Protein AF-0000000068884473 (afdb_homodimer)

Solvent-accessible surface area (backbone atoms only — not comparable to full-atom values): 32494 Å² total; per-residue (Å²): 108,85,43,65,68,57,53,48,52,47,72,45,40,51,64,49,49,52,52,44,59,66,32,67,71,52,37,51,52,52,50,51,41,52,49,36,48,48,57,41,60,66,57,60,82,70,54,73,67,50,48,51,52,51,52,53,47,48,53,52,48,49,32,51,30,34,31,19,48,39,38,66,75,65,43,82,70,46,59,68,48,38,42,32,52,75,70,39,51,51,41,62,49,86,45,49,36,39,54,53,33,34,41,52,7,40,52,43,19,44,54,49,27,52,50,42,27,73,66,64,58,78,83,41,72,67,57,52,25,50,38,28,36,45,20,33,48,53,50,60,67,88,54,39,46,36,66,34,48,79,91,52,78,64,78,62,82,96,55,89,67,75,42,47,20,44,88,44,33,66,60,50,49,52,48,43,44,48,39,52,72,71,46,85,59,58,60,68,55,43,28,47,52,50,37,50,50,48,64,40,38,37,50,32,74,66,51,43,69,53,31,40,53,35,51,33,29,22,45,33,37,55,68,70,41,69,63,60,58,70,72,57,54,95,80,38,60,65,62,50,21,45,42,33,30,77,70,71,68,41,55,59,60,37,50,51,53,50,47,51,40,41,39,52,47,32,46,50,57,37,48,41,46,50,50,38,71,75,38,76,85,57,86,67,57,67,84,65,62,74,65,77,78,70,83,80,81,77,76,78,126,108,85,42,64,69,56,52,50,52,45,71,45,40,50,63,50,48,52,53,44,58,68,32,65,70,53,37,53,52,51,50,50,41,50,48,38,49,48,55,40,60,66,57,59,82,70,53,71,67,50,47,50,52,50,51,53,49,48,54,52,48,49,32,50,30,33,31,20,47,39,37,66,75,66,42,82,70,45,59,68,55,38,42,29,52,73,71,44,36,57,40,79,42,98,47,44,31,38,53,54,32,33,41,50,7,41,52,43,19,45,53,50,27,50,50,42,26,73,66,66,59,76,83,42,72,67,56,51,26,50,38,27,36,46,19,32,48,54,50,59,67,90,53,40,45,37,66,34,48,78,92,53,78,63,76,62,82,96,56,90,68,74,40,46,18,43,88,44,35,66,61,49,49,51,49,42,44,49,39,51,71,70,47,86,61,59,60,68,55,42,28,46,52,49,37,50,50,48,64,40,37,39,52,33,72,64,53,43,67,53,32,39,54,35,52,32,28,21,44,33,38,54,68,70,42,67,63,62,57,69,72,57,56,95,80,37,60,66,61,51,21,46,42,34,29,78,68,72,68,41,56,58,61,36,51,53,53,52,46,51,40,42,38,51,49,32,44,50,55,37,49,41,46,50,50,38,71,76,38,75,85,59,87,66,59,67,82,66,60,76,67,76,76,70,81,79,82,76,76,76,125

pLDDT: mean 90.14, std 15.86, range [19.7, 98.88]

InterPro domains:
  IPR003812 Fido domain [PF02661] (123-220)
  IPR003812 Fido domain [PS51459] (123-260)
  IPR036597 Fido-like domain superfamily [G3DSA:1.10.3290.10] (32-277)
  IPR036597 Fido-like domain superfamily [SSF140931] (103-274)
  IPR040198 Fido domain-containing protein [PTHR13504] (8-264)

Sequence (602 aa):
MPNPALTEKIRNLPPLLDSLERDAEVSDLLRRSDAARERFRQMFPLDGVEQSALEDYRKEWMARYVYNSNAIEGSTLTLEDTELVLEGEFVPTDSPARYIFAARGVADGMAYAERFAEEERTLSVEMIQKLHEVTALDMQPALRGRFRPYGYQARITATRVKTADPLEIYEDMEALVDAVNGSKDHPILKAAGFHAMFENIHPFTDGNGRTGRQILNLMLMAAGYRPVAIKHDAGRSYGKSLEAWQVDGDPKPFISQLVQCVDQEEHAVAEIVGRLRENPFSENAIDGIGLEDGPARGRSLMPNPALTEKIRNLPPLLDSLERDAEVSDLLRRSDAARERFRQMFPLDGVEQSALEDYRKEWMARYVYNSNAIEGSTLTLEDTELVLEGEFVPTDSPARYIFAARGVADGMAYAERFAEEERTLSVEMIQKLHEVTALDMQPALRGRFRPYGYQARITATRVKTADPLEIYEDMEALVDAVNGSKDHPILKAAGFHAMFENIHPFTDGNGRTGRQILNLMLMAAGYRPVAIKHDAGRSYGKSLEAWQVDGDPKPFISQLVQCVDQEEHAVAEIVGRLRENPFSENAIDGIGLEDGPARGRSL

Foldseek 3Di:
DADVVLLVLLLCLQVVLVVQCPDPVLVVLLVLLVVLLVLLVVLPDDDPLLVVLVVVVVLLQLLLQLVFLVVLVPFPQDSVQLSCLVVVHDHDDPGDVLSSQLSQLLSQLLVLLLVCLVVLPQDDLQSLLVSQQSNNRSDDNVQRSAFDDAPQAADDPPAPQGAGHLVCLVVSRRSNSCSLSVHPGDLLSSLLSSLLSQVSNQGGNDDSSSSSLSVSQSSCVSVPFHRFRQGHDPVPQQVVQSRCCRPVVDNVSNSSSSSVRRSLVSVLSSQLSVQCVVPVVDPCSPVPSPPPDDDDPPPPD/DADVVLLVLLLCLQVVLVVQCPDPVLVVLLVLLVVLLVLLVVLPDDDPVLVVLVVVVVLLQLLLQLVFLVVLVPFPQDSVLLSCLVVVHDNPDPGDVLSSQLSQLLSQLLVLLLVCLVVLPQDDLQSLLVSQQSNNRSDDNVQRSAFDDAPQAADDPPAPQGAGHLVCLVVSRRSNSCSLSVHPGDLLSSLLSSLLSQVSNQGGNDDSSSSSLSVSQSSCVSVPFHRFRQGHDPVPQQVVQSRCCRPVVDNVSNSSSSSVRRSLVSVLSSQLSVVCVVPVVDPCSNVPSPPPDDDDPPPPD

Organism: Bifidobacterium longum (strain NCC 2705) (NCBI:txid206672)

Structure (mmCIF, N/CA/C/O backbone):
data_AF-0000000068884473-model_v1
#
loop_
_entity.id
_entity.type
_entity.pdbx_description
1 polymer 'Fido domain-containing protein'
#
loop_
_atom_site.group_PDB
_atom_site.id
_atom_site.type_symbol
_atom_site.label_atom_id
_atom_site.label_alt_id
_atom_site.label_comp_id
_atom_site.label_asym_id
_atom_site.label_entity_id
_atom_site.label_seq_id
_atom_site.pdbx_PDB_ins_code
_atom_site.Cartn_x
_atom_site.Cartn_y
_atom_site.Cartn_z
_atom_site.occupancy
_atom_site.B_iso_or_equiv
_atom_site.auth_seq_id
_atom_site.auth_comp_id
_atom_site.auth_asym_id
_atom_site.auth_atom_id
_atom_site.pdbx_PDB_model_num
ATOM 1 N N . MET A 1 1 ? 27.328 -4.309 -14.617 1 74.94 1 MET A N 1
ATOM 2 C CA . MET A 1 1 ? 27.797 -4.738 -15.93 1 74.94 1 MET A CA 1
ATOM 3 C C . MET A 1 1 ? 26.656 -5.301 -16.766 1 74.94 1 MET A C 1
ATOM 5 O O . MET A 1 1 ? 25.766 -5.977 -16.234 1 74.94 1 MET A O 1
ATOM 9 N N . PRO A 1 2 ? 26.688 -4.906 -18.047 1 82.25 2 PRO A N 1
ATOM 10 C CA . PRO A 1 2 ? 25.625 -5.422 -18.922 1 82.25 2 PRO A CA 1
ATOM 11 C C . PRO A 1 2 ? 25.562 -6.945 -18.938 1 82.25 2 PRO A C 1
ATOM 13 O O . PRO A 1 2 ? 26.562 -7.613 -18.688 1 82.25 2 PRO A O 1
ATOM 16 N N . ASN A 1 3 ? 24.375 -7.516 -18.984 1 88.06 3 ASN A N 1
ATOM 17 C CA . ASN A 1 3 ? 24.109 -8.945 -19.078 1 88.06 3 ASN A CA 1
ATOM 18 C C . ASN A 1 3 ? 23.453 -9.305 -20.406 1 88.06 3 ASN A C 1
ATOM 20 O O . ASN A 1 3 ? 22.266 -9.648 -20.438 1 88.06 3 ASN A O 1
ATOM 24 N N . PRO A 1 4 ? 24.203 -9.281 -21.484 1 88.75 4 PRO A N 1
ATOM 25 C CA . PRO A 1 4 ? 23.625 -9.539 -22.797 1 88.75 4 PRO A CA 1
ATOM 26 C C . PRO A 1 4 ? 23.031 -10.945 -22.922 1 88.75 4 PRO A C 1
ATOM 28 O O . PRO A 1 4 ? 22.078 -11.148 -23.688 1 88.75 4 PRO A O 1
ATOM 31 N N . ALA A 1 5 ? 23.594 -11.891 -22.234 1 91.69 5 ALA A N 1
ATOM 32 C CA . ALA A 1 5 ? 23.062 -13.25 -22.266 1 91.69 5 ALA A CA 1
ATOM 33 C C . ALA A 1 5 ? 21.625 -13.281 -21.797 1 91.69 5 ALA A C 1
ATOM 35 O O . ALA A 1 5 ? 20.797 -14.008 -22.359 1 91.69 5 ALA A O 1
ATOM 36 N N . LEU A 1 6 ? 21.312 -12.531 -20.812 1 93.62 6 LEU A N 1
ATOM 37 C CA . LEU A 1 6 ? 19.953 -12.469 -20.297 1 93.62 6 LEU A CA 1
ATOM 38 C C . LEU A 1 6 ? 19.016 -11.82 -21.312 1 93.62 6 LEU A C 1
ATOM 40 O O . LEU A 1 6 ? 17.906 -12.312 -21.547 1 93.62 6 LEU A O 1
ATOM 44 N N . THR A 1 7 ? 19.438 -10.773 -21.906 1 93.31 7 THR A N 1
ATOM 45 C CA . THR A 1 7 ? 18.641 -10.109 -22.922 1 93.31 7 THR A CA 1
ATOM 46 C C . THR A 1 7 ? 18.312 -11.07 -24.062 1 93.31 7 THR A C 1
ATOM 48 O O . THR A 1 7 ? 17.188 -11.094 -24.562 1 93.31 7 THR A O 1
ATOM 51 N N . GLU A 1 8 ? 19.297 -11.773 -24.422 1 94.19 8 GLU A N 1
ATOM 52 C CA . GLU A 1 8 ? 19.094 -12.758 -25.484 1 94.19 8 GLU A CA 1
ATOM 53 C C . GLU A 1 8 ? 18.125 -13.844 -25.047 1 94.19 8 GLU A C 1
ATOM 55 O O . GLU A 1 8 ? 17.281 -14.289 -25.844 1 94.19 8 GLU A O 1
ATOM 60 N N . LYS A 1 9 ? 18.266 -14.344 -23.859 1 95.75 9 LYS A N 1
ATOM 61 C CA . LYS A 1 9 ? 17.344 -15.336 -23.328 1 95.75 9 LYS A CA 1
ATOM 62 C C . LYS A 1 9 ? 15.906 -14.844 -23.375 1 95.75 9 LYS A C 1
ATOM 64 O O . LYS A 1 9 ? 15 -15.602 -23.703 1 95.75 9 LYS A O 1
ATOM 69 N N . ILE A 1 10 ? 15.664 -13.586 -23.047 1 96.56 10 ILE A N 1
ATOM 70 C CA . ILE A 1 10 ? 14.336 -12.984 -23.031 1 96.56 10 ILE A CA 1
ATOM 71 C C . ILE A 1 10 ? 13.789 -12.906 -24.453 1 96.56 10 ILE A C 1
ATOM 73 O O . ILE A 1 10 ? 12.625 -13.25 -24.703 1 96.56 10 ILE A O 1
ATOM 77 N N . ARG A 1 11 ? 14.617 -12.523 -25.375 1 94.56 11 ARG A N 1
ATOM 78 C CA . ARG A 1 11 ? 14.211 -12.406 -26.781 1 94.56 11 ARG A CA 1
ATOM 79 C C . ARG A 1 11 ? 13.867 -13.773 -27.359 1 94.56 11 ARG A C 1
ATOM 81 O O . ARG A 1 11 ? 13.008 -13.883 -28.234 1 94.56 11 ARG A O 1
ATOM 88 N N . ASN A 1 12 ? 14.492 -14.789 -26.891 1 96.25 12 ASN A N 1
ATOM 89 C CA . ASN A 1 12 ? 14.305 -16.141 -27.406 1 96.25 12 ASN A CA 1
ATOM 90 C C . ASN A 1 12 ? 13.234 -16.891 -26.641 1 96.25 12 ASN A C 1
ATOM 92 O O . ASN A 1 12 ? 13.008 -18.078 -26.875 1 96.25 12 ASN A O 1
ATOM 96 N N . LEU A 1 13 ? 12.609 -16.219 -25.703 1 97.69 13 LEU A N 1
ATOM 97 C CA . LEU A 1 13 ? 11.602 -16.891 -24.875 1 97.69 13 LEU A CA 1
ATOM 98 C C . LEU A 1 13 ? 10.445 -17.391 -25.734 1 97.69 13 LEU A C 1
ATOM 100 O O . LEU A 1 13 ? 10.016 -18.531 -25.609 1 97.69 13 LEU A O 1
ATOM 104 N N . PRO A 1 14 ? 9.914 -16.609 -26.703 1 97.19 14 PRO A N 1
ATOM 105 C CA . PRO A 1 14 ? 8.758 -17.062 -27.484 1 97.19 14 PRO A CA 1
ATOM 106 C C . PRO A 1 14 ? 9.047 -18.344 -28.266 1 97.19 14 PRO A C 1
ATOM 108 O O . PRO A 1 14 ? 8.32 -19.328 -28.141 1 97.19 14 PRO A O 1
ATOM 111 N N . PRO A 1 15 ? 10.172 -18.391 -29.031 1 97.12 15 PRO A N 1
ATOM 112 C CA . PRO A 1 15 ? 10.438 -19.656 -29.719 1 97.12 15 PRO A CA 1
ATOM 113 C C . PRO A 1 15 ? 10.703 -20.812 -28.766 1 97.12 15 PRO A C 1
ATOM 115 O O . PRO A 1 15 ? 10.383 -21.953 -29.078 1 97.12 15 PRO A O 1
ATOM 118 N N . LEU A 1 16 ? 11.289 -20.562 -27.641 1 97.69 16 LEU A N 1
ATOM 119 C CA . LEU A 1 16 ? 11.492 -21.609 -26.641 1 97.69 16 LEU A CA 1
ATOM 120 C C . LEU A 1 16 ? 10.156 -22.156 -26.156 1 97.69 16 LEU A C 1
ATOM 122 O O . LEU A 1 16 ? 9.984 -23.375 -26.031 1 97.69 16 LEU A O 1
ATOM 126 N N . LEU A 1 17 ? 9.219 -21.297 -25.844 1 97.62 17 LEU A N 1
ATOM 127 C CA . LEU A 1 17 ? 7.902 -21.719 -25.391 1 97.62 17 LEU A CA 1
ATOM 128 C C . LEU A 1 17 ? 7.207 -22.562 -26.453 1 97.62 17 LEU A C 1
ATOM 130 O O . LEU A 1 17 ? 6.566 -23.578 -26.141 1 97.62 17 LEU A O 1
ATOM 134 N N . ASP A 1 18 ? 7.367 -22.172 -27.688 1 97.31 18 ASP A N 1
ATOM 135 C CA . ASP A 1 18 ? 6.812 -22.938 -28.797 1 97.31 18 ASP A CA 1
ATOM 136 C C . ASP A 1 18 ? 7.375 -24.359 -28.828 1 97.31 18 ASP A C 1
ATOM 138 O O . ASP A 1 18 ? 6.625 -25.312 -29 1 97.31 18 ASP A O 1
ATOM 142 N N . SER A 1 19 ? 8.648 -24.422 -28.688 1 97.69 19 SER A N 1
ATOM 143 C CA . SER A 1 19 ? 9.32 -25.719 -28.688 1 97.69 19 SER A CA 1
ATOM 144 C C . SER A 1 19 ? 8.875 -26.578 -27.516 1 97.69 19 SER A C 1
ATOM 146 O O . SER A 1 19 ? 8.672 -27.781 -27.672 1 97.69 19 SER A O 1
ATOM 148 N N . LEU A 1 20 ? 8.742 -25.969 -26.359 1 97.62 20 LEU A N 1
ATOM 149 C CA . LEU A 1 20 ? 8.328 -26.672 -25.156 1 97.62 20 LEU A CA 1
ATOM 150 C C . LEU A 1 20 ? 6.902 -27.203 -25.297 1 97.62 20 LEU A C 1
ATOM 152 O O . LEU A 1 20 ? 6.602 -28.312 -24.844 1 97.62 20 LEU A O 1
ATOM 156 N N . GLU A 1 21 ? 6.039 -26.422 -25.891 1 96.81 21 GLU A N 1
ATOM 157 C CA . GLU A 1 21 ? 4.652 -26.828 -26.062 1 96.81 21 GLU A CA 1
ATOM 158 C C . GLU A 1 21 ? 4.551 -28.062 -26.969 1 96.81 21 GLU A C 1
ATOM 160 O O . GLU A 1 21 ? 3.643 -28.875 -26.812 1 96.81 21 GLU A O 1
ATOM 165 N N . ARG A 1 22 ? 5.539 -28.219 -27.844 1 96.44 22 ARG A N 1
ATOM 166 C CA . ARG A 1 22 ? 5.551 -29.344 -28.781 1 96.44 22 ARG A CA 1
ATOM 167 C C . ARG A 1 22 ? 6.258 -30.547 -28.188 1 96.44 22 ARG A C 1
ATOM 169 O O . ARG A 1 22 ? 6.141 -31.656 -28.719 1 96.44 22 ARG A O 1
ATOM 176 N N . ASP A 1 23 ? 6.984 -30.297 -27.141 1 97.19 23 ASP A N 1
ATOM 177 C CA . ASP A 1 23 ? 7.641 -31.406 -26.453 1 97.19 23 ASP A CA 1
ATOM 178 C C . ASP A 1 23 ? 6.617 -32.375 -25.859 1 97.19 23 ASP A C 1
ATOM 180 O O . ASP A 1 23 ? 5.691 -31.953 -25.156 1 97.19 23 ASP A O 1
ATOM 184 N N . ALA A 1 24 ? 6.758 -33.625 -26.062 1 96.94 24 ALA A N 1
ATOM 185 C CA . ALA A 1 24 ? 5.758 -34.656 -25.719 1 96.94 24 ALA A CA 1
ATOM 186 C C . ALA A 1 24 ? 5.52 -34.688 -24.203 1 96.94 24 ALA A C 1
ATOM 188 O O . ALA A 1 24 ? 4.371 -34.75 -23.75 1 96.94 24 ALA A O 1
ATOM 189 N N . GLU A 1 25 ? 6.527 -34.688 -23.484 1 96.62 25 GLU A N 1
ATOM 190 C CA . GLU A 1 25 ? 6.414 -34.75 -22.031 1 96.62 25 GLU A CA 1
ATOM 191 C C . GLU A 1 25 ? 5.707 -33.5 -21.484 1 96.62 25 GLU A C 1
ATOM 193 O O . GLU A 1 25 ? 4.82 -33.625 -20.625 1 96.62 25 GLU A O 1
ATOM 198 N N . VAL A 1 26 ? 6.09 -32.344 -21.938 1 97.25 26 VAL A N 1
ATOM 199 C CA . VAL A 1 26 ? 5.516 -31.078 -21.469 1 97.25 26 VAL A CA 1
ATOM 200 C C . VAL A 1 26 ? 4.051 -31 -21.891 1 97.25 26 VAL A C 1
ATOM 202 O O . VAL A 1 26 ? 3.189 -30.609 -21.094 1 97.25 26 VAL A O 1
ATOM 205 N N . SER A 1 27 ? 3.783 -31.344 -23.094 1 97.12 27 SER A N 1
ATOM 206 C CA . SER A 1 27 ? 2.418 -31.312 -23.609 1 97.12 27 SER A CA 1
ATOM 207 C C . SER A 1 27 ? 1.496 -32.219 -22.781 1 97.12 27 SER A C 1
ATOM 209 O O . SER A 1 27 ? 0.346 -31.844 -22.531 1 97.12 27 SER A O 1
ATOM 211 N N . ASP A 1 28 ? 2.033 -33.344 -22.406 1 97 28 ASP A N 1
ATOM 212 C CA . ASP A 1 28 ? 1.249 -34.25 -21.578 1 97 28 ASP A CA 1
ATOM 213 C C . ASP A 1 28 ? 0.935 -33.656 -20.219 1 97 28 ASP A C 1
ATOM 215 O O . ASP A 1 28 ? -0.188 -33.75 -19.734 1 97 28 ASP A O 1
ATOM 219 N N . LEU A 1 29 ? 1.894 -33.031 -19.609 1 96.5 29 LEU A N 1
ATOM 220 C CA . LEU A 1 29 ? 1.712 -32.344 -18.344 1 96.5 29 LEU A CA 1
ATOM 221 C C . LEU A 1 29 ? 0.644 -31.266 -18.453 1 96.5 29 LEU A C 1
ATOM 223 O O . LEU A 1 29 ? -0.23 -31.156 -17.594 1 96.5 29 LEU A O 1
ATOM 227 N N . LEU A 1 30 ? 0.707 -30.484 -19.484 1 97.75 30 LEU A N 1
ATOM 228 C CA . LEU A 1 30 ? -0.226 -29.375 -19.688 1 97.75 30 LEU A CA 1
ATOM 229 C C . LEU A 1 30 ? -1.646 -29.906 -19.891 1 97.75 30 LEU A C 1
ATOM 231 O O . LEU A 1 30 ? -2.602 -29.328 -19.359 1 97.75 30 LEU A O 1
ATOM 235 N N . ARG A 1 31 ? -1.753 -30.969 -20.609 1 96.62 31 ARG A N 1
ATOM 236 C CA . ARG A 1 31 ? -3.061 -31.578 -20.844 1 96.62 31 ARG A CA 1
ATOM 237 C C . ARG A 1 31 ? -3.693 -32.031 -19.531 1 96.62 31 ARG A C 1
ATOM 239 O O . ARG A 1 31 ? -4.906 -31.922 -19.359 1 96.62 31 ARG A O 1
ATOM 246 N N . ARG A 1 32 ? -2.908 -32.594 -18.719 1 94.94 32 ARG A N 1
ATOM 247 C CA . ARG A 1 32 ? -3.404 -33.062 -17.438 1 94.94 32 ARG A CA 1
ATOM 248 C C . ARG A 1 32 ? -3.928 -31.891 -16.594 1 94.94 32 ARG A C 1
ATOM 250 O O . ARG A 1 32 ? -4.973 -32 -15.953 1 94.94 32 ARG A O 1
ATOM 257 N N . SER A 1 33 ? -3.191 -30.781 -16.578 1 96.62 33 SER A N 1
ATOM 258 C CA . SER A 1 33 ? -3.621 -29.594 -15.844 1 96.62 33 SER A CA 1
ATOM 259 C C . SER A 1 33 ? -4.926 -29.031 -16.406 1 96.62 33 SER A C 1
ATOM 261 O O . SER A 1 33 ? -5.816 -28.641 -15.648 1 96.62 33 SER A O 1
ATOM 263 N N . ASP A 1 34 ? -5.043 -29.062 -17.719 1 97.25 34 ASP A N 1
ATOM 264 C CA . ASP A 1 34 ? -6.277 -28.625 -18.359 1 97.25 34 ASP A CA 1
ATOM 265 C C . ASP A 1 34 ? -7.453 -29.5 -17.953 1 97.25 34 ASP A C 1
ATOM 267 O O . ASP A 1 34 ? -8.555 -29.016 -17.703 1 97.25 34 ASP A O 1
ATOM 271 N N . ALA A 1 35 ? -7.168 -30.766 -17.922 1 96.19 35 ALA A N 1
ATOM 272 C CA . ALA A 1 35 ? -8.211 -31.719 -17.547 1 96.19 35 ALA A CA 1
ATOM 273 C C . ALA A 1 35 ? -8.68 -31.484 -16.109 1 96.19 35 ALA A C 1
ATOM 275 O O . ALA A 1 35 ? -9.875 -31.578 -15.82 1 96.19 35 ALA A O 1
ATOM 276 N N . ALA A 1 36 ? -7.754 -31.281 -15.258 1 95.19 36 ALA A N 1
ATOM 277 C CA . ALA A 1 36 ? -8.094 -31.016 -13.859 1 95.19 36 ALA A CA 1
ATOM 278 C C . ALA A 1 36 ? -8.945 -29.75 -13.727 1 95.19 36 ALA A C 1
ATOM 280 O O . ALA A 1 36 ? -9.93 -29.734 -12.992 1 95.19 36 ALA A O 1
ATOM 281 N N . ARG A 1 37 ? -8.586 -28.688 -14.375 1 95.69 37 ARG A N 1
ATOM 282 C CA . ARG A 1 37 ? -9.352 -27.453 -14.383 1 95.69 37 ARG A CA 1
ATOM 283 C C . ARG A 1 37 ? -10.758 -27.672 -14.914 1 95.69 37 ARG A C 1
ATOM 285 O O . ARG A 1 37 ? -11.734 -27.188 -14.344 1 95.69 37 ARG A O 1
ATOM 292 N N . GLU A 1 38 ? -10.844 -28.438 -16 1 95.69 38 GLU A N 1
ATOM 293 C CA . GLU A 1 38 ? -12.133 -28.688 -16.641 1 95.69 38 GLU A CA 1
ATOM 294 C C . GLU A 1 38 ? -13.039 -29.531 -15.734 1 95.69 38 GLU A C 1
ATOM 296 O O . GLU A 1 38 ? -14.258 -29.344 -15.719 1 95.69 38 GLU A O 1
ATOM 301 N N . ARG A 1 39 ? -12.477 -30.438 -15.055 1 94.38 39 ARG A N 1
ATOM 302 C CA . ARG A 1 39 ? -13.242 -31.266 -14.125 1 94.38 39 ARG A CA 1
ATOM 303 C C . ARG A 1 39 ? -13.953 -30.391 -13.094 1 94.38 39 ARG A C 1
ATOM 305 O O . ARG A 1 39 ? -15.141 -30.594 -12.812 1 94.38 39 ARG A O 1
ATOM 312 N N . PHE A 1 40 ? -13.266 -29.469 -12.531 1 94.5 40 PHE A N 1
ATOM 313 C CA . PHE A 1 40 ? -13.867 -28.594 -11.539 1 94.5 40 PHE A CA 1
ATOM 314 C C . PHE A 1 40 ? -14.922 -27.688 -12.18 1 94.5 40 PHE A C 1
ATOM 316 O O . PHE A 1 40 ? -15.969 -27.438 -11.586 1 94.5 40 PHE A O 1
ATOM 323 N N . ARG A 1 41 ? -14.625 -27.203 -13.336 1 94.31 41 ARG A N 1
ATOM 324 C CA . ARG A 1 41 ? -15.57 -26.328 -14.039 1 94.31 41 ARG A CA 1
ATOM 325 C C . ARG A 1 41 ? -16.906 -27.031 -14.266 1 94.31 41 ARG A C 1
ATOM 327 O O . ARG A 1 41 ? -17.953 -26.406 -14.242 1 94.31 41 ARG A O 1
ATOM 334 N N . GLN A 1 42 ? -16.859 -28.297 -14.445 1 94.88 42 GLN A N 1
ATOM 335 C CA . GLN A 1 42 ? -18.047 -29.094 -14.727 1 94.88 42 GLN A CA 1
ATOM 336 C C . GLN A 1 42 ? -18.906 -29.25 -13.484 1 94.88 42 GLN A C 1
ATOM 338 O O . GLN A 1 42 ? -20.062 -29.672 -13.57 1 94.88 42 GLN A O 1
ATOM 343 N N . MET A 1 43 ? -18.438 -28.844 -12.414 1 94.38 43 MET A N 1
ATOM 344 C CA . MET A 1 43 ? -19.156 -29.031 -11.156 1 94.38 43 MET A CA 1
ATOM 345 C C . MET A 1 43 ? -20.047 -27.828 -10.844 1 94.38 43 MET A C 1
ATOM 347 O O . MET A 1 43 ? -20.828 -27.844 -9.891 1 94.38 43 MET A O 1
ATOM 351 N N . PHE A 1 44 ? -19.969 -26.844 -11.641 1 92.06 44 PHE A N 1
ATOM 352 C CA . PHE A 1 44 ? -20.797 -25.656 -11.445 1 92.06 44 PHE A CA 1
ATOM 353 C C . PHE A 1 44 ? -22.219 -25.922 -11.938 1 92.06 44 PHE A C 1
ATOM 355 O O . PHE A 1 44 ? -22.438 -26.703 -12.859 1 92.06 44 PHE A O 1
ATOM 362 N N . PRO A 1 45 ? -23.25 -25.281 -11.383 1 94.88 45 PRO A N 1
ATOM 363 C CA . PRO A 1 45 ? -23.141 -24.312 -10.297 1 94.88 45 PRO A CA 1
ATOM 364 C C . PRO A 1 45 ? -22.953 -24.969 -8.93 1 94.88 45 PRO A C 1
ATOM 366 O O . PRO A 1 45 ? -23.297 -26.141 -8.758 1 94.88 45 PRO A O 1
ATOM 369 N N . LEU A 1 46 ? -22.359 -24.219 -8.039 1 95.5 46 LEU A N 1
ATOM 370 C CA . LEU A 1 46 ? -22.156 -24.641 -6.664 1 95.5 46 LEU A CA 1
ATOM 371 C C . LEU A 1 46 ? -23.281 -24.156 -5.766 1 95.5 46 LEU A C 1
ATOM 373 O O . LEU A 1 46 ? -23.828 -23.062 -5.977 1 95.5 46 LEU A O 1
ATOM 377 N N . ASP A 1 47 ? -23.625 -24.938 -4.785 1 93.56 47 ASP A N 1
ATOM 378 C CA . ASP A 1 47 ? -24.625 -24.469 -3.834 1 93.56 47 ASP A CA 1
ATOM 379 C C . ASP A 1 47 ? -23.969 -23.688 -2.695 1 93.56 47 ASP A C 1
ATOM 381 O O . ASP A 1 47 ? -22.766 -23.469 -2.707 1 93.56 47 ASP A O 1
ATOM 385 N N . GLY A 1 48 ? -24.781 -23.25 -1.797 1 92.81 48 GLY A N 1
ATOM 386 C CA . GLY A 1 48 ? -24.297 -22.406 -0.729 1 92.81 48 GLY A CA 1
ATOM 387 C C . GLY A 1 48 ? -23.281 -23.094 0.175 1 92.81 48 GLY A C 1
ATOM 388 O O . GLY A 1 48 ? -22.312 -22.484 0.618 1 92.81 48 GLY A O 1
ATOM 389 N N . VAL A 1 49 ? -23.5 -24.328 0.423 1 93.06 49 VAL A N 1
ATOM 390 C CA . VAL A 1 49 ? -22.641 -25.094 1.303 1 93.06 49 VAL A CA 1
ATOM 391 C C . VAL A 1 49 ? -21.281 -25.297 0.634 1 93.06 49 VAL A C 1
ATOM 393 O O . VAL A 1 49 ? -20.234 -25.141 1.27 1 93.06 49 VAL A O 1
ATOM 396 N N . GLU A 1 50 ? -21.328 -25.688 -0.65 1 94.56 50 GLU A N 1
ATOM 397 C CA . GLU A 1 50 ? -20.109 -25.891 -1.437 1 94.56 50 GLU A CA 1
ATOM 398 C C . GLU A 1 50 ? -19.312 -24.594 -1.543 1 94.56 50 GLU A C 1
ATOM 400 O O . GLU A 1 50 ? -18.094 -24.594 -1.381 1 94.56 50 GLU A O 1
ATOM 405 N N . GLN A 1 51 ? -20.031 -23.531 -1.733 1 95.5 51 GLN A N 1
ATOM 406 C CA . GLN A 1 51 ? -19.375 -22.219 -1.824 1 95.5 51 GLN A CA 1
ATOM 407 C C . GLN A 1 51 ? -18.703 -21.859 -0.505 1 95.5 51 GLN A C 1
ATOM 409 O O . GLN A 1 51 ? -17.578 -21.344 -0.496 1 95.5 51 GLN A O 1
ATOM 414 N N . SER A 1 52 ? -19.359 -22.094 0.543 1 95 52 SER A N 1
ATOM 415 C CA . SER A 1 52 ? -18.812 -21.797 1.865 1 95 52 SER A CA 1
ATOM 416 C C . SER A 1 52 ? -17.562 -22.625 2.143 1 95 52 SER A C 1
ATOM 418 O O . SER A 1 52 ? -16.594 -22.109 2.707 1 95 52 SER A O 1
ATOM 420 N N . ALA A 1 53 ? -17.594 -23.875 1.742 1 94.88 53 ALA A N 1
ATOM 421 C CA . ALA A 1 53 ? -16.438 -24.75 1.928 1 94.88 53 ALA A CA 1
ATOM 422 C C . ALA A 1 53 ? -15.234 -24.25 1.12 1 94.88 53 ALA A C 1
ATOM 424 O O . ALA A 1 53 ? -14.094 -24.297 1.594 1 94.88 53 ALA A O 1
ATOM 425 N N . LEU A 1 54 ? -15.484 -23.812 -0.052 1 96.31 54 LEU A N 1
ATOM 426 C CA . LEU A 1 54 ? -14.406 -23.297 -0.899 1 96.31 54 LEU A CA 1
ATOM 427 C C . LEU A 1 54 ? -13.867 -21.984 -0.36 1 96.31 54 LEU A C 1
ATOM 429 O O . LEU A 1 54 ? -12.672 -21.703 -0.492 1 96.31 54 LEU A O 1
ATOM 433 N N . GLU A 1 55 ? -14.719 -21.203 0.247 1 95.31 55 GLU A N 1
ATOM 434 C CA . GLU A 1 55 ? -14.273 -19.969 0.899 1 95.31 55 GLU A CA 1
ATOM 435 C C . GLU A 1 55 ? -13.352 -20.281 2.076 1 95.31 55 GLU A C 1
ATOM 437 O O . GLU A 1 55 ? -12.352 -19.594 2.283 1 95.31 55 GLU A O 1
ATOM 442 N N . ASP A 1 56 ? -13.672 -21.266 2.801 1 95.12 56 ASP A N 1
ATOM 443 C CA . ASP A 1 56 ? -12.82 -21.703 3.906 1 95.12 56 ASP A CA 1
ATOM 444 C C . ASP A 1 56 ? -11.477 -22.219 3.395 1 95.12 56 ASP A C 1
ATOM 446 O O . ASP A 1 56 ? -10.43 -21.891 3.967 1 95.12 56 ASP A O 1
ATOM 450 N N . TYR A 1 57 ? -11.539 -22.953 2.34 1 96.38 57 TYR A N 1
ATOM 451 C CA . TYR A 1 57 ? -10.312 -23.453 1.736 1 96.38 57 TYR A CA 1
ATOM 452 C C . TYR A 1 57 ? -9.445 -22.297 1.239 1 96.38 57 TYR A C 1
ATOM 454 O O . TYR A 1 57 ? -8.219 -22.344 1.364 1 96.38 57 TYR A O 1
ATOM 462 N N . ARG A 1 58 ? -10.078 -21.344 0.667 1 96.75 58 ARG A N 1
ATOM 463 C CA . ARG A 1 58 ? -9.375 -20.172 0.161 1 96.75 58 ARG A CA 1
ATOM 464 C C . ARG A 1 58 ? -8.625 -19.453 1.281 1 96.75 58 ARG A C 1
ATOM 466 O O . ARG A 1 58 ? -7.496 -19 1.093 1 96.75 58 ARG A O 1
ATOM 473 N N . LYS A 1 59 ? -9.219 -19.344 2.389 1 95.19 59 LYS A N 1
ATOM 474 C CA . LYS A 1 59 ? -8.57 -18.734 3.547 1 95.19 59 LYS A CA 1
ATOM 475 C C . LYS A 1 59 ? -7.324 -19.531 3.957 1 95.19 59 LYS A C 1
ATOM 477 O O . LYS A 1 59 ? -6.277 -18.938 4.234 1 95.19 59 LYS A O 1
ATOM 482 N N . GLU A 1 60 ? -7.508 -20.781 3.99 1 96.25 60 GLU A N 1
ATOM 483 C CA . GLU A 1 60 ? -6.383 -21.656 4.324 1 96.25 60 GLU A CA 1
ATOM 484 C C . GLU A 1 60 ? -5.273 -21.547 3.287 1 96.25 60 GLU A C 1
ATOM 486 O O . GLU A 1 60 ? -4.09 -21.5 3.635 1 96.25 60 GLU A O 1
ATOM 491 N N . TRP A 1 61 ? -5.691 -21.562 2.047 1 97.94 61 TRP A N 1
ATOM 492 C CA . TRP A 1 61 ? -4.727 -21.422 0.961 1 97.94 61 TRP A CA 1
ATOM 493 C C . TRP A 1 61 ? -3.943 -20.125 1.098 1 97.94 61 TRP A C 1
ATOM 495 O O . TRP A 1 61 ? -2.721 -20.109 0.929 1 97.94 61 TRP A O 1
ATOM 505 N N . MET A 1 62 ? -4.66 -19.047 1.404 1 98.12 62 MET A N 1
ATOM 506 C CA . MET A 1 62 ? -4.02 -17.734 1.543 1 98.12 62 MET A CA 1
ATOM 507 C C . MET A 1 62 ? -2.949 -17.766 2.631 1 98.12 62 MET A C 1
ATOM 509 O O . MET A 1 62 ? -1.851 -17.25 2.441 1 98.12 62 MET A O 1
ATOM 513 N N . ALA A 1 63 ? -3.242 -18.359 3.713 1 97.44 63 ALA A N 1
ATOM 514 C CA . ALA A 1 63 ? -2.273 -18.484 4.801 1 97.44 63 ALA A CA 1
ATOM 515 C C . ALA A 1 63 ? -1.046 -19.266 4.355 1 97.44 63 ALA A C 1
ATOM 517 O O . ALA A 1 63 ? 0.09 -18.859 4.602 1 97.44 63 ALA A O 1
ATOM 518 N N . ARG A 1 64 ? -1.269 -20.344 3.691 1 97.94 64 ARG A N 1
ATOM 519 C CA . ARG A 1 64 ? -0.172 -21.172 3.197 1 97.94 64 ARG A CA 1
ATOM 520 C C . ARG A 1 64 ? 0.661 -20.422 2.166 1 97.94 64 ARG A C 1
ATOM 522 O O . ARG A 1 64 ? 1.892 -20.469 2.189 1 97.94 64 ARG A O 1
ATOM 529 N N . TYR A 1 65 ? -0.067 -19.766 1.276 1 98.69 65 TYR A N 1
ATOM 530 C CA . TYR A 1 65 ? 0.611 -19.016 0.23 1 98.69 65 TYR A CA 1
ATOM 531 C C . TYR A 1 65 ? 1.505 -17.938 0.829 1 98.69 65 TYR A C 1
ATOM 533 O O . TYR A 1 65 ? 2.686 -17.844 0.487 1 98.69 65 TYR A O 1
ATOM 541 N N . VAL A 1 66 ? 0.93 -17.172 1.756 1 98.56 66 VAL A N 1
ATOM 542 C CA . VAL A 1 66 ? 1.646 -16.078 2.389 1 98.56 66 VAL A CA 1
ATOM 543 C C . VAL A 1 66 ? 2.826 -16.609 3.191 1 98.56 66 VAL A C 1
ATOM 545 O O . VAL A 1 66 ? 3.936 -16.078 3.113 1 98.56 66 VAL A O 1
ATOM 548 N N . TYR A 1 67 ? 2.602 -17.641 3.928 1 97.81 67 TYR A N 1
ATOM 549 C CA . TYR A 1 67 ? 3.66 -18.266 4.715 1 97.81 67 TYR A CA 1
ATOM 550 C C . TYR A 1 67 ? 4.801 -18.734 3.818 1 97.81 67 TYR A C 1
ATOM 552 O O . TYR A 1 67 ? 5.953 -18.328 4.008 1 97.81 67 TYR A O 1
ATOM 560 N N . ASN A 1 68 ? 4.492 -19.516 2.83 1 98.44 68 ASN A N 1
ATOM 561 C CA . ASN A 1 68 ? 5.523 -20.109 1.986 1 98.44 68 ASN A CA 1
ATOM 562 C C . ASN A 1 68 ? 6.285 -19.047 1.195 1 98.44 68 ASN A C 1
ATOM 564 O O . ASN A 1 68 ? 7.512 -19.094 1.107 1 98.44 68 ASN A O 1
ATOM 568 N N . SER A 1 69 ? 5.543 -18.109 0.618 1 98.56 69 SER A N 1
ATOM 569 C CA . SER A 1 69 ? 6.176 -17.078 -0.195 1 98.56 69 SER A CA 1
ATOM 570 C C . SER A 1 69 ? 7.176 -16.266 0.622 1 98.56 69 SER A C 1
ATOM 572 O O . SER A 1 69 ? 8.242 -15.891 0.119 1 98.56 69 SER A O 1
ATOM 574 N N . ASN A 1 70 ? 6.82 -16.016 1.849 1 97.75 70 ASN A N 1
ATOM 575 C CA . ASN A 1 70 ? 7.723 -15.25 2.703 1 97.75 70 ASN A CA 1
ATOM 576 C C . ASN A 1 70 ? 8.852 -16.125 3.254 1 97.75 70 ASN A C 1
ATOM 578 O O . ASN A 1 70 ? 9.977 -15.656 3.416 1 97.75 70 ASN A O 1
ATOM 582 N N . ALA A 1 71 ? 8.539 -17.375 3.576 1 97.25 71 ALA A N 1
ATOM 583 C CA . ALA A 1 71 ? 9.547 -18.297 4.098 1 97.25 71 ALA A CA 1
ATOM 584 C C . ALA A 1 71 ? 10.656 -18.531 3.076 1 97.25 71 ALA A C 1
ATOM 586 O O . ALA A 1 71 ? 11.828 -18.641 3.438 1 97.25 71 ALA A O 1
ATOM 587 N N . ILE A 1 72 ? 10.305 -18.594 1.854 1 96.81 72 ILE A N 1
ATOM 588 C CA . ILE A 1 72 ? 11.273 -18.75 0.77 1 96.81 72 ILE A CA 1
ATOM 589 C C . ILE A 1 72 ? 12.266 -17.594 0.806 1 96.81 72 ILE A C 1
ATOM 591 O O . ILE A 1 72 ? 13.445 -17.766 0.494 1 96.81 72 ILE A O 1
ATOM 595 N N . GLU A 1 73 ? 11.805 -16.422 1.241 1 94.75 73 GLU A N 1
ATOM 596 C CA . GLU A 1 73 ? 12.648 -15.234 1.302 1 94.75 73 GLU A CA 1
ATOM 597 C C . GLU A 1 73 ? 13.328 -15.109 2.66 1 94.75 73 GLU A C 1
ATOM 599 O O . GLU A 1 73 ? 13.977 -14.102 2.947 1 94.75 73 GLU A O 1
ATOM 604 N N . GLY A 1 74 ? 13.094 -16.031 3.586 1 92.88 74 GLY A N 1
ATOM 605 C CA . GLY A 1 74 ? 13.852 -16.047 4.828 1 92.88 74 GLY A CA 1
ATOM 606 C C . GLY A 1 74 ? 13.031 -15.633 6.035 1 92.88 74 GLY A C 1
ATOM 607 O O . GLY A 1 74 ? 13.57 -15.5 7.137 1 92.88 74 GLY A O 1
ATOM 608 N N . SER A 1 75 ? 11.719 -15.398 5.863 1 93.56 75 SER A N 1
ATOM 609 C CA . SER A 1 75 ? 10.883 -15.07 7.012 1 93.56 75 SER A CA 1
ATOM 610 C C . SER A 1 75 ? 10.844 -16.203 8.016 1 93.56 75 SER A C 1
ATOM 612 O O . SER A 1 75 ? 10.773 -17.375 7.637 1 93.56 75 SER A O 1
ATOM 614 N N . THR A 1 76 ? 10.75 -15.828 9.297 1 90.5 76 THR A N 1
ATOM 615 C CA . THR A 1 76 ? 10.719 -16.844 10.344 1 90.5 76 THR A CA 1
ATOM 616 C C . THR A 1 76 ? 9.328 -16.938 10.961 1 90.5 76 THR A C 1
ATOM 618 O O . THR A 1 76 ? 9.133 -17.609 11.969 1 90.5 76 THR A O 1
ATOM 621 N N . LEU A 1 77 ? 8.359 -16.203 10.422 1 90.75 77 LEU A N 1
ATOM 622 C CA . LEU A 1 77 ? 6.988 -16.359 10.883 1 90.75 77 LEU A CA 1
ATOM 623 C C . LEU A 1 77 ? 6.5 -17.797 10.656 1 90.75 77 LEU A C 1
ATOM 625 O O . LEU A 1 77 ? 6.715 -18.359 9.586 1 90.75 77 LEU A O 1
ATOM 629 N N . THR A 1 78 ? 5.887 -18.375 11.664 1 92.44 78 THR A N 1
ATOM 630 C CA . THR A 1 78 ? 5.262 -19.672 11.484 1 92.44 78 THR A CA 1
ATOM 631 C C . THR A 1 78 ? 3.949 -19.547 10.719 1 92.44 78 THR A C 1
ATOM 633 O O . THR A 1 78 ? 3.439 -18.438 10.523 1 92.44 78 THR A O 1
ATOM 636 N N . LEU A 1 79 ? 3.496 -20.656 10.227 1 94.94 79 LEU A N 1
ATOM 637 C CA . LEU A 1 79 ? 2.191 -20.672 9.57 1 94.94 79 LEU A CA 1
ATOM 638 C C . LEU A 1 79 ? 1.108 -20.141 10.508 1 94.94 79 LEU A C 1
ATOM 640 O O . LEU A 1 79 ? 0.255 -19.359 10.094 1 94.94 79 LEU A O 1
ATOM 644 N N . GLU A 1 80 ? 1.173 -20.547 11.766 1 90.81 80 GLU A N 1
ATOM 645 C CA . GLU A 1 80 ? 0.199 -20.094 12.758 1 90.81 80 GLU A CA 1
ATOM 646 C C . GLU A 1 80 ? 0.268 -18.594 12.961 1 90.81 80 GLU A C 1
ATOM 648 O O . GLU A 1 80 ? -0.764 -17.922 13.023 1 90.81 80 GLU A O 1
ATOM 653 N N . ASP A 1 81 ? 1.483 -18.109 13.07 1 87.81 81 ASP A N 1
ATOM 654 C CA . ASP A 1 81 ? 1.668 -16.672 13.211 1 87.81 81 ASP A CA 1
ATOM 655 C C . ASP A 1 81 ? 1.133 -15.93 11.992 1 87.81 81 ASP A C 1
ATOM 657 O O . ASP A 1 81 ? 0.53 -14.859 12.133 1 87.81 81 ASP A O 1
ATOM 661 N N . THR A 1 82 ? 1.399 -16.484 10.82 1 92.56 82 THR A N 1
ATOM 662 C CA . THR A 1 82 ? 0.917 -15.875 9.586 1 92.56 82 THR A CA 1
ATOM 663 C C . THR A 1 82 ? -0.607 -15.789 9.586 1 92.56 82 THR A C 1
ATOM 665 O O . THR A 1 82 ? -1.173 -14.75 9.227 1 92.56 82 THR A O 1
ATOM 668 N N . GLU A 1 83 ? -1.251 -16.828 10.031 1 92.25 83 GLU A N 1
ATOM 669 C CA . GLU A 1 83 ? -2.709 -16.844 10.109 1 92.25 83 GLU A CA 1
ATOM 670 C C . GLU A 1 83 ? -3.221 -15.734 11.031 1 92.25 83 GLU A C 1
ATOM 672 O O . GLU A 1 83 ? -4.195 -15.055 10.719 1 92.25 83 GLU A O 1
ATOM 677 N N . LEU A 1 84 ? -2.559 -15.555 12.109 1 86.38 84 LEU A N 1
ATOM 678 C CA . LEU A 1 84 ? -2.953 -14.523 13.07 1 86.38 84 LEU A CA 1
ATOM 679 C C . LEU A 1 84 ? -2.807 -13.133 12.469 1 86.38 84 LEU A C 1
ATOM 681 O O . LEU A 1 84 ? -3.668 -12.273 12.664 1 86.38 84 LEU A O 1
ATOM 685 N N . VAL A 1 85 ? -1.709 -12.922 11.781 1 86.62 85 VAL A N 1
ATOM 686 C CA . VAL A 1 85 ? -1.48 -11.641 11.125 1 86.62 85 VAL A CA 1
ATOM 687 C C . VAL A 1 85 ? -2.607 -11.359 10.133 1 86.62 85 VAL A C 1
ATOM 689 O O . VAL A 1 85 ? -3.148 -10.25 10.094 1 86.62 85 VAL A O 1
ATOM 692 N N . LEU A 1 86 ? -3.012 -12.312 9.367 1 90.25 86 LEU A N 1
ATOM 693 C CA . LEU A 1 86 ? -4.008 -12.148 8.312 1 90.25 86 LEU A CA 1
ATOM 694 C C . LEU A 1 86 ? -5.395 -11.938 8.906 1 90.25 86 LEU A C 1
ATOM 696 O O . LEU A 1 86 ? -6.23 -11.242 8.312 1 90.25 86 LEU A O 1
ATOM 700 N N . GLU A 1 87 ? -5.621 -12.484 10.047 1 84.19 87 GLU A N 1
ATOM 701 C CA . GLU A 1 87 ? -6.91 -12.328 10.703 1 84.19 87 GLU A CA 1
ATOM 702 C C . GLU A 1 87 ? -7.016 -10.961 11.383 1 84.19 87 GLU A C 1
ATOM 704 O O . GLU A 1 87 ? -8.117 -10.516 11.727 1 84.19 87 GLU A O 1
ATOM 709 N N . GLY A 1 88 ? -5.879 -10.195 11.461 1 74.5 88 GLY A N 1
ATOM 710 C CA . GLY A 1 88 ? -5.875 -8.867 12.047 1 74.5 88 GLY A CA 1
ATOM 711 C C . GLY A 1 88 ? -6.023 -8.875 13.562 1 74.5 88 GLY A C 1
ATOM 712 O O . GLY A 1 88 ? -6.352 -7.855 14.164 1 74.5 88 GLY A O 1
ATOM 713 N N . GLU A 1 89 ? -5.922 -9.922 14.25 1 65.31 89 GLU A N 1
ATOM 714 C CA . GLU A 1 89 ? -6.184 -10.016 15.688 1 65.31 89 GLU A CA 1
ATOM 715 C C . GLU A 1 89 ? -4.949 -9.633 16.5 1 65.31 89 GLU A C 1
ATOM 717 O O . GLU A 1 89 ? -4.973 -8.672 17.266 1 65.31 89 GLU A O 1
ATOM 722 N N . PHE A 1 90 ? -4.047 -10.539 16.688 1 64.19 90 PHE A N 1
ATOM 723 C CA . PHE A 1 90 ? -2.881 -10.352 17.547 1 64.19 90 PHE A CA 1
ATOM 724 C C . PHE A 1 90 ? -1.595 -10.617 16.766 1 64.19 90 PHE A C 1
ATOM 726 O O . PHE A 1 90 ? -1.567 -11.469 15.883 1 64.19 90 PHE A O 1
ATOM 733 N N . VAL A 1 91 ? -0.636 -9.633 17 1 64.62 91 VAL A N 1
ATOM 734 C CA . VAL A 1 91 ? 0.65 -9.859 16.344 1 64.62 91 VAL A CA 1
ATOM 735 C C . VAL A 1 91 ? 1.565 -10.656 17.266 1 64.62 91 VAL A C 1
ATOM 737 O O . VAL A 1 91 ? 1.625 -10.398 18.469 1 64.62 91 VAL A O 1
ATOM 740 N N . PRO A 1 92 ? 2.139 -11.625 16.641 1 64 92 PRO A N 1
ATOM 741 C CA . PRO A 1 92 ? 3.143 -12.398 17.375 1 64 92 PRO A CA 1
ATOM 742 C C . PRO A 1 92 ? 4.266 -11.523 17.922 1 64 92 PRO A C 1
ATOM 744 O O . PRO A 1 92 ? 4.664 -10.547 17.281 1 64 92 PRO A O 1
ATOM 747 N N . THR A 1 93 ? 4.594 -11.727 19.172 1 64.25 93 THR A N 1
ATOM 748 C CA . THR A 1 93 ? 5.469 -10.828 19.922 1 64.25 93 THR A CA 1
ATOM 749 C C . THR A 1 93 ? 6.934 -11.102 19.594 1 64.25 93 THR A C 1
ATOM 751 O O . THR A 1 93 ? 7.77 -10.195 19.656 1 64.25 93 THR A O 1
ATOM 754 N N . ASP A 1 94 ? 7.328 -12.219 19.031 1 70.44 94 ASP A N 1
ATOM 755 C CA . ASP A 1 94 ? 8.766 -12.484 18.969 1 70.44 94 ASP A CA 1
ATOM 756 C C . ASP A 1 94 ? 9.281 -12.297 17.547 1 70.44 94 ASP A C 1
ATOM 758 O O . ASP A 1 94 ? 10.492 -12.352 17.297 1 70.44 94 ASP A O 1
ATOM 762 N N . SER A 1 95 ? 8.453 -11.898 16.672 1 74.31 95 SER A N 1
ATOM 763 C CA . SER A 1 95 ? 8.922 -11.766 15.305 1 74.31 95 SER A CA 1
ATOM 764 C C . SER A 1 95 ? 9.172 -10.297 14.945 1 74.31 95 SER A C 1
ATOM 766 O O . SER A 1 95 ? 8.469 -9.414 15.43 1 74.31 95 SER A O 1
ATOM 768 N N . PRO A 1 96 ? 10.25 -10.125 14.164 1 77.62 96 PRO A N 1
ATOM 769 C CA . PRO A 1 96 ? 10.453 -8.75 13.688 1 77.62 96 PRO A CA 1
ATOM 770 C C . PRO A 1 96 ? 9.242 -8.195 12.945 1 77.62 96 PRO A C 1
ATOM 772 O O . PRO A 1 96 ? 8.578 -8.93 12.211 1 77.62 96 PRO A O 1
ATOM 775 N N . ALA A 1 97 ? 8.992 -6.934 13.109 1 80.88 97 ALA A N 1
ATOM 776 C CA . ALA A 1 97 ? 7.848 -6.25 12.508 1 80.88 97 ALA A CA 1
ATOM 777 C C . ALA A 1 97 ? 7.895 -6.344 10.984 1 80.88 97 ALA A C 1
ATOM 779 O O . ALA A 1 97 ? 6.855 -6.422 10.328 1 80.88 97 ALA A O 1
ATOM 780 N N . ARG A 1 98 ? 9.109 -6.418 10.516 1 87.12 98 ARG A N 1
ATOM 781 C CA . ARG A 1 98 ? 9.273 -6.453 9.062 1 87.12 98 ARG A CA 1
ATOM 782 C C . ARG A 1 98 ? 8.602 -7.684 8.469 1 87.12 98 ARG A C 1
ATOM 784 O O . ARG A 1 98 ? 8.07 -7.629 7.352 1 87.12 98 ARG A O 1
ATOM 791 N N . TYR A 1 99 ? 8.609 -8.805 9.18 1 90.31 99 TYR A N 1
ATOM 792 C CA . TYR A 1 99 ? 7.992 -10.023 8.672 1 90.31 99 TYR A CA 1
ATOM 793 C C . TYR A 1 99 ? 6.469 -9.93 8.719 1 90.31 99 TYR A C 1
ATOM 795 O O . TYR A 1 99 ? 5.777 -10.531 7.895 1 90.31 99 TYR A O 1
ATOM 803 N N . ILE A 1 100 ? 6.016 -9.164 9.672 1 89.44 100 ILE A N 1
ATOM 804 C CA . ILE A 1 100 ? 4.582 -8.914 9.75 1 89.44 100 ILE A CA 1
ATOM 805 C C . ILE A 1 100 ? 4.133 -8.078 8.562 1 89.44 100 ILE A C 1
ATOM 807 O O . ILE A 1 100 ? 3.135 -8.391 7.91 1 89.44 100 ILE A O 1
ATOM 811 N N . PHE A 1 101 ? 4.871 -7.047 8.227 1 92.12 101 PHE A N 1
ATOM 812 C CA . PHE A 1 101 ? 4.559 -6.195 7.086 1 92.12 101 PHE A CA 1
ATOM 813 C C . PHE A 1 101 ? 4.684 -6.973 5.781 1 92.12 101 PHE A C 1
ATOM 815 O O . PHE A 1 101 ? 3.883 -6.789 4.863 1 92.12 101 PHE A O 1
ATOM 822 N N . ALA A 1 102 ? 5.688 -7.84 5.773 1 94.94 102 ALA A N 1
ATOM 823 C CA . ALA A 1 102 ? 5.855 -8.672 4.582 1 94.94 102 ALA A CA 1
ATOM 824 C C . ALA A 1 102 ? 4.656 -9.594 4.387 1 94.94 102 ALA A C 1
ATOM 826 O O . ALA A 1 102 ? 4.176 -9.766 3.264 1 94.94 102 ALA A O 1
ATOM 827 N N . ALA A 1 103 ? 4.207 -10.195 5.461 1 94.62 103 ALA A N 1
ATOM 828 C CA . ALA A 1 103 ? 3.047 -11.078 5.383 1 94.62 103 ALA A CA 1
ATOM 829 C C . ALA A 1 103 ? 1.818 -10.32 4.883 1 94.62 103 ALA A C 1
ATOM 831 O O . ALA A 1 103 ? 1.13 -10.781 3.969 1 94.62 103 ALA A O 1
ATOM 832 N N . ARG A 1 104 ? 1.588 -9.18 5.457 1 93.5 104 ARG A N 1
ATOM 833 C CA . ARG A 1 104 ? 0.471 -8.352 5.02 1 93.5 104 ARG A CA 1
ATOM 834 C C . ARG A 1 104 ? 0.629 -7.945 3.559 1 93.5 104 ARG A C 1
ATOM 836 O O . ARG A 1 104 ? -0.341 -7.957 2.797 1 93.5 104 ARG A O 1
ATOM 843 N N . GLY A 1 105 ? 1.809 -7.57 3.197 1 97.12 105 GLY A N 1
ATOM 844 C CA . GLY A 1 105 ? 2.084 -7.172 1.826 1 97.12 105 GLY A CA 1
ATOM 845 C C . GLY A 1 105 ? 1.783 -8.258 0.814 1 97.12 105 GLY A C 1
ATOM 846 O O . GLY A 1 105 ? 1.185 -7.996 -0.23 1 97.12 105 GLY A O 1
ATOM 847 N N . VAL A 1 106 ? 2.191 -9.438 1.115 1 98.56 106 VAL A N 1
ATOM 848 C CA . VAL A 1 106 ? 1.933 -10.555 0.208 1 98.56 106 VAL A CA 1
ATOM 849 C C . VAL A 1 106 ? 0.428 -10.789 0.092 1 98.56 106 VAL A C 1
ATOM 851 O O . VAL A 1 106 ? -0.09 -11 -1.007 1 98.56 106 VAL A O 1
ATOM 854 N N . ALA A 1 107 ? -0.246 -10.758 1.196 1 97.75 107 ALA A N 1
ATOM 855 C CA . ALA A 1 107 ? -1.698 -10.914 1.158 1 97.75 107 ALA A CA 1
ATOM 856 C C . ALA A 1 107 ? -2.344 -9.82 0.313 1 97.75 107 ALA A C 1
ATOM 858 O O . ALA A 1 107 ? -3.201 -10.102 -0.527 1 97.75 107 ALA A O 1
ATOM 859 N N . ASP A 1 108 ? -1.959 -8.578 0.525 1 97.31 108 ASP A N 1
ATOM 860 C CA . ASP A 1 108 ? -2.496 -7.461 -0.243 1 97.31 108 ASP A CA 1
ATOM 861 C C . ASP A 1 108 ? -2.168 -7.605 -1.728 1 97.31 108 ASP A C 1
ATOM 863 O O . ASP A 1 108 ? -3.02 -7.355 -2.584 1 97.31 108 ASP A O 1
ATOM 867 N N . GLY A 1 109 ? -0.91 -7.953 -1.989 1 98.56 109 GLY A N 1
ATOM 868 C CA . GLY A 1 109 ? -0.519 -8.18 -3.371 1 98.56 109 GLY A CA 1
ATOM 869 C C . GLY A 1 109 ? -1.402 -9.188 -4.082 1 98.56 109 GLY A C 1
ATOM 870 O O . GLY A 1 109 ? -1.763 -8.992 -5.246 1 98.56 109 GLY A O 1
ATOM 871 N N . MET A 1 110 ? -1.725 -10.242 -3.412 1 98.69 110 MET A N 1
ATOM 872 C CA . MET A 1 110 ? -2.588 -11.258 -4.008 1 98.69 110 MET A CA 1
ATOM 873 C C . MET A 1 110 ? -3.975 -10.695 -4.297 1 98.69 110 MET A C 1
ATOM 875 O O . MET A 1 110 ? -4.578 -11.008 -5.324 1 98.69 110 MET A O 1
ATOM 879 N N . ALA A 1 111 ? -4.473 -9.906 -3.432 1 97.75 111 ALA A N 1
ATOM 880 C CA . ALA A 1 111 ? -5.754 -9.258 -3.678 1 97.75 111 ALA A CA 1
ATOM 881 C C . ALA A 1 111 ? -5.707 -8.414 -4.949 1 97.75 111 ALA A C 1
ATOM 883 O O . ALA A 1 111 ? -6.656 -8.414 -5.738 1 97.75 111 ALA A O 1
ATOM 884 N N . TYR A 1 112 ? -4.672 -7.699 -5.125 1 97.81 112 TYR A N 1
ATOM 885 C CA . TYR A 1 112 ? -4.512 -6.891 -6.328 1 97.81 112 TYR A CA 1
ATOM 886 C C . TYR A 1 112 ? -4.359 -7.773 -7.559 1 97.81 112 TYR A C 1
ATOM 888 O O . TYR A 1 112 ? -4.938 -7.492 -8.609 1 97.81 112 TYR A O 1
ATOM 896 N N . ALA A 1 113 ? -3.564 -8.828 -7.414 1 98.5 113 ALA A N 1
ATOM 897 C CA . ALA A 1 113 ? -3.412 -9.758 -8.531 1 98.5 113 ALA A CA 1
ATOM 898 C C . ALA A 1 113 ? -4.762 -10.328 -8.953 1 98.5 113 ALA A C 1
ATOM 900 O O . ALA A 1 113 ? -5.051 -10.43 -10.148 1 98.5 113 ALA A O 1
ATOM 901 N N . GLU A 1 114 ? -5.551 -10.68 -8.008 1 97.94 114 GLU A N 1
ATOM 902 C CA . GLU A 1 114 ? -6.883 -11.211 -8.289 1 97.94 114 GLU A CA 1
ATOM 903 C C . GLU A 1 114 ? -7.746 -10.172 -9 1 97.94 114 GLU A C 1
ATOM 905 O O . GLU A 1 114 ? -8.43 -10.5 -9.977 1 97.94 114 GLU A O 1
ATOM 910 N N . ARG A 1 115 ? -7.711 -8.992 -8.562 1 96.81 115 ARG A N 1
ATOM 911 C CA . ARG A 1 115 ? -8.477 -7.918 -9.18 1 96.81 115 ARG A CA 1
ATOM 912 C C . ARG A 1 115 ? -8.031 -7.691 -10.625 1 96.81 115 ARG A C 1
ATOM 914 O O . ARG A 1 115 ? -8.859 -7.543 -11.516 1 96.81 115 ARG A O 1
ATOM 921 N N . PHE A 1 116 ? -6.75 -7.629 -10.82 1 97.62 116 PHE A N 1
ATOM 922 C CA . PHE A 1 116 ? -6.219 -7.434 -12.164 1 97.62 116 PHE A CA 1
ATOM 923 C C . PHE A 1 116 ? -6.652 -8.57 -13.086 1 97.62 116 PHE A C 1
ATOM 925 O O . PHE A 1 116 ? -6.992 -8.328 -14.25 1 97.62 116 PHE A O 1
ATOM 932 N N . ALA A 1 117 ? -6.59 -9.781 -12.562 1 97.62 117 ALA A N 1
ATOM 933 C CA . ALA A 1 117 ? -7.023 -10.938 -13.352 1 97.62 117 ALA A CA 1
ATOM 934 C C . ALA A 1 117 ? -8.5 -10.828 -13.711 1 97.62 117 ALA A C 1
ATOM 936 O O . ALA A 1 117 ? -8.883 -11.094 -14.852 1 97.62 117 ALA A O 1
ATOM 937 N N . GLU A 1 118 ? -9.297 -10.406 -12.766 1 96.06 118 GLU A N 1
ATOM 938 C CA . GLU A 1 118 ? -10.742 -10.273 -12.969 1 96.06 118 GLU A CA 1
ATOM 939 C C . GLU A 1 118 ? -11.055 -9.195 -13.992 1 96.06 118 GLU A C 1
ATOM 941 O O . GLU A 1 118 ? -12.008 -9.328 -14.773 1 96.06 118 GLU A O 1
ATOM 946 N N . GLU A 1 119 ? -10.289 -8.18 -14 1 95.31 119 GLU A N 1
ATOM 947 C CA . GLU A 1 119 ? -10.5 -7.059 -14.914 1 95.31 119 GLU A CA 1
ATOM 948 C C . GLU A 1 119 ? -9.938 -7.359 -16.297 1 95.31 119 GLU A C 1
ATOM 950 O O . GLU A 1 119 ? -10.07 -6.547 -17.219 1 95.31 119 GLU A O 1
ATOM 955 N N . GLU A 1 120 ? -9.312 -8.5 -16.453 1 93 120 GLU A N 1
ATOM 956 C CA . GLU A 1 120 ? -8.719 -8.945 -17.703 1 93 120 GLU A CA 1
ATOM 957 C C . GLU A 1 120 ? -7.738 -7.91 -18.25 1 93 120 GLU A C 1
ATOM 959 O O . GLU A 1 120 ? -7.766 -7.586 -19.438 1 93 120 GLU A O 1
ATOM 964 N N . ARG A 1 121 ? -6.98 -7.387 -17.328 1 88.94 121 ARG A N 1
ATOM 965 C CA . ARG A 1 121 ? -5.973 -6.41 -17.734 1 88.94 121 ARG A CA 1
ATOM 966 C C . ARG A 1 121 ? -4.781 -7.094 -18.391 1 88.94 121 ARG A C 1
ATOM 968 O O . ARG A 1 121 ? -4.352 -8.164 -17.969 1 88.94 121 ARG A O 1
ATOM 975 N N . THR A 1 122 ? -4.332 -6.453 -19.484 1 95.25 122 THR A N 1
ATOM 976 C CA . THR A 1 122 ? -3.102 -6.93 -20.094 1 95.25 122 THR A CA 1
ATOM 977 C C . THR A 1 122 ? -1.898 -6.641 -19.203 1 95.25 122 THR A C 1
ATOM 979 O O . THR A 1 122 ? -1.791 -5.555 -18.641 1 95.25 122 THR A O 1
ATOM 982 N N . LEU A 1 123 ? -1.072 -7.629 -19.062 1 98.06 123 LEU A N 1
ATOM 983 C CA . LEU A 1 123 ? 0.12 -7.461 -18.234 1 98.06 123 LEU A CA 1
ATOM 984 C C . LEU A 1 123 ? 0.957 -6.285 -18.719 1 98.06 123 LEU A C 1
ATOM 986 O O . LEU A 1 123 ? 1.148 -6.109 -19.938 1 98.06 123 LEU A O 1
ATOM 990 N N . SER A 1 124 ? 1.411 -5.461 -17.875 1 98.5 124 SER A N 1
ATOM 991 C CA . SER A 1 124 ? 2.244 -4.309 -18.203 1 98.5 124 SER A CA 1
ATOM 992 C C . SER A 1 124 ? 3.297 -4.066 -17.125 1 98.5 124 SER A C 1
ATOM 994 O O . SER A 1 124 ? 3.188 -4.59 -16.016 1 98.5 124 SER A O 1
ATOM 996 N N . VAL A 1 125 ? 4.312 -3.338 -17.5 1 98.62 125 VAL A N 1
ATOM 997 C CA . VAL A 1 125 ? 5.363 -2.973 -16.562 1 98.62 125 VAL A CA 1
ATOM 998 C C . VAL A 1 125 ? 4.762 -2.188 -15.398 1 98.62 125 VAL A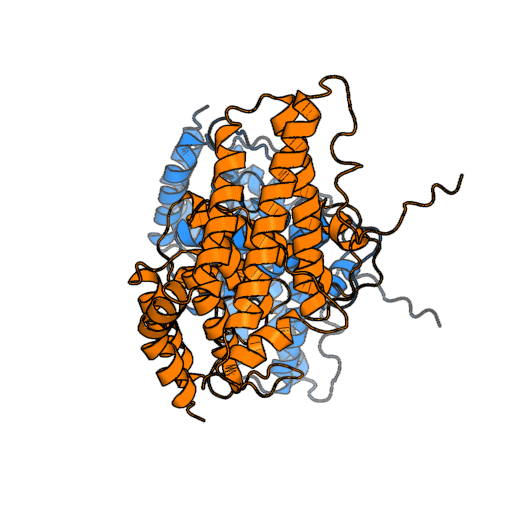 C 1
ATOM 1000 O O . VAL A 1 125 ? 5.125 -2.4 -14.234 1 98.62 125 VAL A O 1
ATOM 1003 N N . GLU A 1 126 ? 3.771 -1.327 -15.656 1 97.81 126 GLU A N 1
ATOM 1004 C CA . GLU A 1 126 ? 3.104 -0.543 -14.625 1 97.81 126 GLU A CA 1
ATOM 1005 C C . GLU A 1 126 ? 2.363 -1.446 -13.641 1 97.81 126 GLU A C 1
ATOM 1007 O O . GLU A 1 126 ? 2.369 -1.193 -12.43 1 97.81 126 GLU A O 1
ATOM 1012 N N . MET A 1 127 ? 1.718 -2.449 -14.18 1 98.06 127 MET A N 1
ATOM 1013 C CA . MET A 1 127 ? 1.013 -3.41 -13.336 1 98.06 127 MET A CA 1
ATOM 1014 C C . MET A 1 127 ? 1.982 -4.137 -12.406 1 98.06 127 MET A C 1
ATOM 1016 O O . MET A 1 127 ? 1.682 -4.352 -11.234 1 98.06 127 MET A O 1
ATOM 1020 N N . ILE A 1 128 ? 3.121 -4.465 -12.938 1 98.81 128 ILE A N 1
ATOM 1021 C CA . ILE A 1 128 ? 4.148 -5.176 -12.18 1 98.81 128 ILE A CA 1
ATOM 1022 C C . ILE A 1 128 ? 4.695 -4.273 -11.078 1 98.81 128 ILE A C 1
ATOM 1024 O O . ILE A 1 128 ? 4.852 -4.707 -9.938 1 98.81 128 ILE A O 1
ATOM 1028 N N . GLN A 1 129 ? 4.941 -3.051 -11.414 1 98.69 129 GLN A N 1
ATOM 1029 C CA . GLN A 1 129 ? 5.402 -2.078 -10.43 1 98.69 129 GLN A CA 1
ATOM 1030 C C . GLN A 1 129 ? 4.363 -1.877 -9.328 1 98.69 129 GLN A C 1
ATOM 1032 O O . GLN A 1 129 ? 4.711 -1.785 -8.148 1 98.69 129 GLN A O 1
ATOM 1037 N N . LYS A 1 130 ? 3.119 -1.826 -9.719 1 98.19 130 LYS A N 1
ATOM 1038 C CA . LYS A 1 130 ? 2.041 -1.684 -8.75 1 98.19 130 LYS A CA 1
ATOM 1039 C C . LYS A 1 130 ? 1.976 -2.893 -7.816 1 98.19 130 LYS A C 1
ATOM 1041 O O . LYS A 1 130 ? 1.828 -2.742 -6.605 1 98.19 130 LYS A O 1
ATOM 1046 N N . LEU A 1 131 ? 2.078 -4.07 -8.359 1 98.69 131 LEU A N 1
ATOM 1047 C CA . LEU A 1 131 ? 2.066 -5.277 -7.547 1 98.69 131 LEU A CA 1
ATOM 1048 C C . LEU A 1 131 ? 3.229 -5.277 -6.555 1 98.69 131 LEU A C 1
ATOM 1050 O O . LEU A 1 131 ? 3.057 -5.648 -5.391 1 98.69 131 LEU A O 1
ATOM 1054 N N . HIS A 1 132 ? 4.387 -4.879 -7.016 1 98.81 132 HIS A N 1
ATOM 1055 C CA . HIS A 1 132 ? 5.527 -4.773 -6.113 1 98.81 132 HIS A CA 1
ATOM 1056 C C . HIS A 1 132 ? 5.262 -3.764 -5 1 98.81 132 HIS A C 1
ATOM 1058 O O . HIS A 1 132 ? 5.547 -4.031 -3.832 1 98.81 132 HIS A O 1
ATOM 1064 N N . GLU A 1 133 ? 4.707 -2.639 -5.383 1 98.12 133 GLU A N 1
ATOM 1065 C CA . GLU A 1 133 ? 4.441 -1.567 -4.426 1 98.12 133 GLU A CA 1
ATOM 1066 C C . GLU A 1 133 ? 3.576 -2.062 -3.27 1 98.12 133 GLU A C 1
ATOM 1068 O O . GLU A 1 133 ? 3.834 -1.734 -2.109 1 98.12 133 GLU A O 1
ATOM 1073 N N . VAL A 1 134 ? 2.588 -2.855 -3.59 1 97.62 134 VAL A N 1
ATOM 1074 C CA . VAL A 1 134 ? 1.637 -3.283 -2.57 1 97.62 134 VAL A CA 1
ATOM 1075 C C . VAL A 1 134 ? 2.162 -4.531 -1.863 1 97.62 134 VAL A C 1
ATOM 1077 O O . VAL A 1 134 ? 1.854 -4.762 -0.692 1 97.62 134 VAL A O 1
ATOM 1080 N N . THR A 1 135 ? 3.012 -5.344 -2.508 1 98.5 135 THR A N 1
ATOM 1081 C CA . THR A 1 135 ? 3.502 -6.609 -1.966 1 98.5 135 THR A CA 1
ATOM 1082 C C . THR A 1 135 ? 4.652 -6.367 -0.992 1 98.5 135 THR A C 1
ATOM 1084 O O . THR A 1 135 ? 4.742 -7.031 0.044 1 98.5 135 THR A O 1
ATOM 1087 N N . ALA A 1 136 ? 5.543 -5.43 -1.337 1 97.5 136 ALA A N 1
ATOM 1088 C CA . ALA A 1 136 ? 6.785 -5.25 -0.585 1 97.5 136 ALA A CA 1
ATOM 1089 C C . ALA A 1 136 ? 6.605 -4.23 0.534 1 97.5 136 ALA A C 1
ATOM 1091 O O . ALA A 1 136 ? 7.391 -3.285 0.65 1 97.5 136 ALA A O 1
ATOM 1092 N N . LEU A 1 137 ? 5.652 -4.488 1.4 1 94.56 137 LEU A N 1
ATOM 1093 C CA . LEU A 1 137 ? 5.297 -3.553 2.459 1 94.56 137 LEU A CA 1
ATOM 1094 C C . LEU A 1 137 ? 6.402 -3.471 3.506 1 94.56 137 LEU A C 1
ATOM 1096 O O . LEU A 1 137 ? 6.41 -2.559 4.336 1 94.56 137 LEU A O 1
ATOM 1100 N N . ASP A 1 138 ? 7.312 -4.398 3.553 1 92.75 138 ASP A N 1
ATOM 1101 C CA . ASP A 1 138 ? 8.43 -4.406 4.496 1 92.75 138 ASP A CA 1
ATOM 1102 C C . ASP A 1 138 ? 9.547 -3.479 4.035 1 92.75 138 ASP A C 1
ATOM 1104 O O . ASP A 1 138 ? 10.516 -3.25 4.766 1 92.75 138 ASP A O 1
ATOM 1108 N N . MET A 1 139 ? 9.406 -2.896 2.824 1 93.38 139 MET A N 1
ATOM 1109 C CA . MET A 1 139 ? 10.398 -1.987 2.268 1 93.38 139 MET A CA 1
ATOM 1110 C C . MET A 1 139 ? 10.016 -0.534 2.525 1 93.38 139 MET A C 1
ATOM 1112 O O . MET A 1 139 ? 8.852 -0.236 2.807 1 93.38 139 MET A O 1
ATOM 1116 N N . GLN A 1 140 ? 11.039 0.349 2.408 1 91.94 140 GLN A N 1
ATOM 1117 C CA . GLN A 1 140 ? 10.766 1.782 2.453 1 91.94 140 GLN A CA 1
ATOM 1118 C C . GLN A 1 140 ? 9.898 2.215 1.276 1 91.94 140 GLN A C 1
ATOM 1120 O O . GLN A 1 140 ? 10.086 1.749 0.151 1 91.94 140 GLN A O 1
ATOM 1125 N N . PRO A 1 141 ? 8.953 3.074 1.521 1 92.25 141 PRO A N 1
ATOM 1126 C CA . PRO A 1 141 ? 8.016 3.494 0.472 1 92.25 141 PRO A CA 1
ATOM 1127 C C . PRO A 1 141 ? 8.727 4.02 -0.773 1 92.25 141 PRO A C 1
ATOM 1129 O O . PRO A 1 141 ? 8.273 3.783 -1.895 1 92.25 141 PRO A O 1
ATOM 1132 N N . ALA A 1 142 ? 9.82 4.66 -0.584 1 91.88 142 ALA A N 1
ATOM 1133 C CA . ALA A 1 142 ? 10.531 5.289 -1.697 1 91.88 142 ALA A CA 1
ATOM 1134 C C . ALA A 1 142 ? 11.047 4.242 -2.678 1 91.88 142 ALA A C 1
ATOM 1136 O O . ALA A 1 142 ? 11.328 4.555 -3.838 1 91.88 142 ALA A O 1
ATOM 1137 N N . LEU A 1 143 ? 11.164 3.025 -2.182 1 94.81 143 LEU A N 1
ATOM 1138 C CA . LEU A 1 143 ? 11.75 1.967 -3 1 94.81 143 LEU A CA 1
ATOM 1139 C C . LEU A 1 143 ? 10.656 1.069 -3.58 1 94.81 143 LEU A C 1
ATOM 1141 O O . LEU A 1 143 ? 10.922 0.276 -4.488 1 94.81 143 LEU A O 1
ATOM 1145 N N . ARG A 1 144 ? 9.445 1.149 -3.068 1 97.06 144 ARG A N 1
ATOM 1146 C CA . ARG A 1 144 ? 8.367 0.257 -3.484 1 97.06 144 ARG A CA 1
ATOM 1147 C C . ARG A 1 144 ? 7.844 0.639 -4.867 1 97.06 144 ARG A C 1
ATOM 1149 O O . ARG A 1 144 ? 7.574 1.812 -5.129 1 97.06 144 ARG A O 1
ATOM 1156 N N . GLY A 1 145 ? 7.766 -0.343 -5.75 1 97.62 145 GLY A N 1
ATOM 1157 C CA . GLY A 1 145 ? 7.262 -0.139 -7.098 1 97.62 145 GLY A CA 1
ATOM 1158 C C . GLY A 1 145 ? 8.289 0.469 -8.039 1 97.62 145 GLY A C 1
ATOM 1159 O O . GLY A 1 145 ? 7.957 0.853 -9.164 1 97.62 145 GLY A O 1
ATOM 1160 N N . ARG A 1 146 ? 9.5 0.59 -7.512 1 96.19 146 ARG A N 1
ATOM 1161 C CA . ARG A 1 146 ? 10.547 1.212 -8.312 1 96.19 146 ARG A CA 1
ATOM 1162 C C . ARG A 1 146 ? 11.672 0.225 -8.602 1 96.19 146 ARG A C 1
ATOM 1164 O O . ARG A 1 146 ? 12.086 -0.523 -7.711 1 96.19 146 ARG A O 1
ATOM 1171 N N . PHE A 1 147 ? 12.109 0.272 -9.859 1 97.44 147 PHE A N 1
ATOM 1172 C CA . PHE A 1 147 ? 13.242 -0.572 -10.219 1 97.44 147 PHE A CA 1
ATOM 1173 C C . PHE A 1 147 ? 14.516 -0.084 -9.531 1 97.44 147 PHE A C 1
ATOM 1175 O O . PHE A 1 147 ? 14.672 1.113 -9.281 1 97.44 147 PHE A O 1
ATOM 1182 N N . ARG A 1 148 ? 15.344 -1.033 -9.211 1 95.19 148 ARG A N 1
ATOM 1183 C CA . ARG A 1 148 ? 16.578 -0.674 -8.516 1 95.19 148 ARG A CA 1
ATOM 1184 C C . ARG A 1 148 ? 17.438 0.25 -9.375 1 95.19 148 ARG A C 1
ATOM 1186 O O . ARG A 1 148 ? 17.5 0.093 -10.594 1 95.19 148 ARG A O 1
ATOM 1193 N N . PRO A 1 149 ? 18 1.202 -8.695 1 90.62 149 PRO A N 1
ATOM 1194 C CA . PRO A 1 149 ? 18.734 2.246 -9.414 1 90.62 149 PRO A CA 1
ATOM 1195 C C . PRO A 1 149 ? 20.141 1.806 -9.828 1 90.62 149 PRO A C 1
ATOM 1197 O O . PRO A 1 149 ? 20.609 0.755 -9.391 1 90.62 149 PRO A O 1
ATOM 1200 N N . TYR A 1 150 ? 20.688 2.703 -10.641 1 86.06 150 TYR A N 1
ATOM 1201 C CA . TYR A 1 150 ? 22.078 2.508 -11.055 1 86.06 150 TYR A CA 1
ATOM 1202 C C . TYR A 1 150 ? 23 2.373 -9.852 1 86.06 150 TYR A C 1
ATOM 1204 O O . TYR A 1 150 ? 22.828 3.084 -8.859 1 86.06 150 TYR A O 1
ATOM 1212 N N . GLY A 1 151 ? 23.891 1.491 -9.969 1 81.19 151 GLY A N 1
ATOM 1213 C CA . GLY A 1 151 ? 24.859 1.281 -8.898 1 81.19 151 GLY A CA 1
ATOM 1214 C C . GLY A 1 151 ? 24.406 0.26 -7.875 1 81.19 151 GLY A C 1
ATOM 1215 O O . GLY A 1 151 ? 25.203 -0.212 -7.062 1 81.19 151 GLY A O 1
ATOM 1216 N N . TYR A 1 152 ? 23.125 0.017 -7.914 1 81.38 152 TYR A N 1
ATOM 1217 C CA . TYR A 1 152 ? 22.609 -1.016 -7.027 1 81.38 152 TYR A CA 1
ATOM 1218 C C . TYR A 1 152 ? 22.656 -2.387 -7.691 1 81.38 152 TYR A C 1
ATOM 1220 O O . TYR A 1 152 ? 22.094 -2.584 -8.766 1 81.38 152 TYR A O 1
ATOM 1228 N N . GLN A 1 153 ? 23.453 -3.252 -7.074 1 73.75 153 GLN A N 1
ATOM 1229 C CA . GLN A 1 153 ? 23.484 -4.617 -7.594 1 73.75 153 GLN A CA 1
ATOM 1230 C C . GLN A 1 153 ? 22.734 -5.57 -6.68 1 73.75 153 GLN A C 1
ATOM 1232 O O . GLN A 1 153 ? 23.094 -5.746 -5.516 1 73.75 153 GLN A O 1
ATOM 1237 N N . ALA A 1 154 ? 21.625 -5.977 -7.27 1 74.12 154 ALA A N 1
ATOM 1238 C CA . ALA A 1 154 ? 20.859 -6.977 -6.535 1 74.12 154 ALA A CA 1
ATOM 1239 C C . ALA A 1 154 ? 21.5 -8.359 -6.652 1 74.12 154 ALA A C 1
ATOM 1241 O O . ALA A 1 154 ? 22 -8.719 -7.711 1 74.12 154 ALA A O 1
ATOM 1242 N N . ARG A 1 155 ? 21.625 -9.047 -5.547 1 74 155 ARG A N 1
ATOM 1243 C CA . ARG A 1 155 ? 22.141 -10.406 -5.539 1 74 155 ARG A CA 1
ATOM 1244 C C . ARG A 1 155 ? 21.109 -11.383 -4.992 1 74 155 ARG A C 1
ATOM 1246 O O . ARG A 1 155 ? 20.406 -11.07 -4.02 1 74 155 ARG A O 1
ATOM 1253 N N . ILE A 1 156 ? 20.969 -12.469 -5.859 1 80.94 156 ILE A N 1
ATOM 1254 C CA . ILE A 1 156 ? 20.125 -13.562 -5.367 1 80.94 156 ILE A CA 1
ATOM 1255 C C . ILE A 1 156 ? 20.969 -14.531 -4.539 1 80.94 156 ILE A C 1
ATOM 1257 O O . ILE A 1 156 ? 22 -15.016 -5.004 1 80.94 156 ILE A O 1
ATOM 1261 N N . THR A 1 157 ? 20.562 -14.742 -3.348 1 73.38 157 THR A N 1
ATOM 1262 C CA . THR A 1 157 ? 21.359 -15.578 -2.449 1 73.38 157 THR A CA 1
ATOM 1263 C C . THR A 1 157 ? 21.375 -17.016 -2.941 1 73.38 157 THR A C 1
ATOM 1265 O O . THR A 1 157 ? 20.359 -17.531 -3.426 1 73.38 157 THR A O 1
ATOM 1268 N N . ALA A 1 158 ? 22.5 -17.641 -2.859 1 71.88 158 ALA A N 1
ATOM 1269 C CA . ALA A 1 158 ? 22.688 -19.062 -3.035 1 71.88 158 ALA A CA 1
ATOM 1270 C C . ALA A 1 158 ? 22.406 -19.484 -4.473 1 71.88 158 ALA A C 1
ATOM 1272 O O . ALA A 1 158 ? 21.766 -20.516 -4.711 1 71.88 158 ALA A O 1
ATOM 1273 N N . THR A 1 159 ? 22.625 -18.594 -5.406 1 79.81 159 THR A N 1
ATOM 1274 C CA . THR A 1 159 ? 22.453 -18.953 -6.812 1 79.81 159 THR A CA 1
ATOM 1275 C C . THR A 1 159 ? 23.578 -18.359 -7.664 1 79.81 159 THR A C 1
ATOM 1277 O O . THR A 1 159 ? 24.234 -17.406 -7.258 1 79.81 159 THR A O 1
ATOM 1280 N N . ARG A 1 160 ? 23.828 -18.984 -8.859 1 81.81 160 ARG A N 1
ATOM 1281 C CA . ARG A 1 160 ? 24.812 -18.516 -9.828 1 81.81 160 ARG A CA 1
ATOM 1282 C C . ARG A 1 160 ? 24.188 -17.5 -10.781 1 81.81 160 ARG A C 1
ATOM 1284 O O . ARG A 1 160 ? 24.891 -16.953 -11.641 1 81.81 160 ARG A O 1
ATOM 1291 N N . VAL A 1 161 ? 23.016 -17.219 -10.555 1 86.88 161 VAL A N 1
ATOM 1292 C CA . VAL A 1 161 ? 22.266 -16.391 -11.492 1 86.88 161 VAL A CA 1
ATOM 1293 C C . VAL A 1 161 ? 22.797 -14.961 -11.461 1 86.88 161 VAL A C 1
ATOM 1295 O O . VAL A 1 161 ? 22.984 -14.383 -10.391 1 86.88 161 VAL A O 1
ATOM 1298 N N . LYS A 1 162 ? 23.156 -14.43 -12.641 1 89.94 162 LYS A N 1
ATOM 1299 C CA . LYS A 1 162 ? 23.516 -13.023 -12.789 1 89.94 162 LYS A CA 1
ATOM 1300 C C . LYS A 1 162 ? 22.297 -12.195 -13.203 1 89.94 162 LYS A C 1
ATOM 1302 O O . LYS A 1 162 ? 21.734 -12.414 -14.266 1 89.94 162 LYS A O 1
ATOM 1307 N N . THR A 1 163 ? 21.984 -11.203 -12.43 1 93.38 163 THR A N 1
ATOM 1308 C CA . THR A 1 163 ? 20.781 -10.406 -12.672 1 93.38 163 THR A CA 1
ATOM 1309 C C . THR A 1 163 ? 21.047 -9.32 -13.711 1 93.38 163 THR A C 1
ATOM 1311 O O . THR A 1 163 ? 22.203 -9.117 -14.117 1 93.38 163 THR A O 1
ATOM 1314 N N . ALA A 1 164 ? 20.078 -8.688 -14.125 1 94.38 164 ALA A N 1
ATOM 1315 C CA . ALA A 1 164 ? 20.203 -7.633 -15.125 1 94.38 164 ALA A CA 1
ATOM 1316 C C . ALA A 1 164 ? 20.969 -6.438 -14.57 1 94.38 164 ALA A C 1
ATOM 1318 O O . ALA A 1 164 ? 20.906 -6.148 -13.375 1 94.38 164 ALA A O 1
ATOM 1319 N N . ASP A 1 165 ? 21.703 -5.844 -15.461 1 92.81 165 ASP A N 1
ATOM 1320 C CA . ASP A 1 165 ? 22.234 -4.523 -15.117 1 92.81 165 ASP A CA 1
ATOM 1321 C C . ASP A 1 165 ? 21.109 -3.512 -14.938 1 92.81 165 ASP A C 1
ATOM 1323 O O . ASP A 1 165 ? 20.141 -3.502 -15.719 1 92.81 165 ASP A O 1
ATOM 1327 N N . PRO A 1 166 ? 21.203 -2.684 -13.953 1 93.38 166 PRO A N 1
ATOM 1328 C CA . PRO A 1 166 ? 20.125 -1.722 -13.703 1 93.38 166 PRO A CA 1
ATOM 1329 C C . PRO A 1 166 ? 19.766 -0.914 -14.945 1 93.38 166 PRO A C 1
ATOM 1331 O O . PRO A 1 166 ? 18.594 -0.589 -15.148 1 93.38 166 PRO A O 1
ATOM 1334 N N . LEU A 1 167 ? 20.641 -0.644 -15.812 1 92.94 167 LEU A N 1
ATOM 1335 C CA . LEU A 1 167 ? 20.406 0.166 -17 1 92.94 167 LEU A CA 1
ATOM 1336 C C . LEU A 1 167 ? 19.594 -0.611 -18.031 1 92.94 167 LEU A C 1
ATOM 1338 O O . LEU A 1 167 ? 19.031 -0.022 -18.953 1 92.94 167 LEU A O 1
ATOM 1342 N N . GLU A 1 168 ? 19.594 -1.916 -17.828 1 95.06 168 GLU A N 1
ATOM 1343 C CA . GLU A 1 168 ? 18.922 -2.764 -18.812 1 95.06 168 GLU A CA 1
ATOM 1344 C C . GLU A 1 168 ? 17.547 -3.203 -18.312 1 95.06 168 GLU A C 1
ATOM 1346 O O . GLU A 1 168 ? 16.766 -3.768 -19.078 1 95.06 168 GLU A O 1
ATOM 1351 N N . ILE A 1 169 ? 17.219 -2.896 -17.141 1 96.75 169 ILE A N 1
ATOM 1352 C CA . ILE A 1 169 ? 16.047 -3.473 -16.469 1 96.75 169 ILE A CA 1
ATOM 1353 C C . ILE A 1 169 ? 14.773 -3.068 -17.219 1 96.75 169 ILE A C 1
ATOM 1355 O O . ILE A 1 169 ? 13.945 -3.916 -17.547 1 96.75 169 ILE A O 1
ATOM 1359 N N . TYR A 1 170 ? 14.602 -1.819 -17.469 1 96.31 170 TYR A N 1
ATOM 1360 C CA . TYR A 1 170 ? 13.367 -1.357 -18.078 1 96.31 170 TYR A CA 1
ATOM 1361 C C . TYR A 1 170 ? 13.156 -2.018 -19.438 1 96.31 170 TYR A C 1
ATOM 1363 O O . TYR A 1 170 ? 12.07 -2.535 -19.719 1 96.31 170 TYR A O 1
ATOM 1371 N N . GLU A 1 171 ? 14.188 -2.025 -20.25 1 96.44 171 GLU A N 1
ATOM 1372 C CA . GLU A 1 171 ? 14.094 -2.627 -21.578 1 96.44 171 GLU A CA 1
ATOM 1373 C C . GLU A 1 171 ? 13.836 -4.129 -21.484 1 96.44 171 GLU A C 1
ATOM 1375 O O . GLU A 1 171 ? 13.039 -4.676 -22.25 1 96.44 171 GLU A O 1
ATOM 1380 N N . ASP A 1 172 ? 14.555 -4.797 -20.594 1 97.81 172 ASP A N 1
ATOM 1381 C CA . ASP A 1 172 ? 14.375 -6.234 -20.406 1 97.81 172 ASP A CA 1
ATOM 1382 C C . ASP A 1 172 ? 12.961 -6.555 -19.953 1 97.81 172 ASP A C 1
ATOM 1384 O O . ASP A 1 172 ? 12.352 -7.523 -20.422 1 97.81 172 ASP A O 1
ATOM 1388 N N . MET A 1 173 ? 12.43 -5.719 -19.062 1 98.5 173 MET A N 1
ATOM 1389 C CA . MET A 1 173 ? 11.07 -5.918 -18.562 1 98.5 173 MET A CA 1
ATOM 1390 C C . MET A 1 173 ? 10.047 -5.707 -19.672 1 98.5 173 MET A C 1
ATOM 1392 O O . MET A 1 173 ? 9.094 -6.484 -19.812 1 98.5 173 MET A O 1
ATOM 1396 N N . GLU A 1 174 ? 10.18 -4.688 -20.438 1 98.12 174 GLU A N 1
ATOM 1397 C CA . GLU A 1 174 ? 9.281 -4.441 -21.562 1 98.12 174 GLU A CA 1
ATOM 1398 C C . GLU A 1 174 ? 9.312 -5.598 -22.562 1 98.12 174 GLU A C 1
ATOM 1400 O O . GLU A 1 174 ? 8.266 -6.039 -23.031 1 98.12 174 GLU A O 1
ATOM 1405 N N . ALA A 1 175 ? 10.531 -6.027 -22.859 1 98 175 ALA A N 1
ATOM 1406 C CA . ALA A 1 175 ? 10.68 -7.145 -23.797 1 98 175 ALA A CA 1
ATOM 1407 C C . ALA A 1 175 ? 10 -8.398 -23.25 1 98 175 ALA A C 1
ATOM 1409 O O . ALA A 1 175 ? 9.359 -9.133 -24 1 98 175 ALA A O 1
ATOM 1410 N N . LEU A 1 176 ? 10.164 -8.641 -22.016 1 98.69 176 LEU A N 1
ATOM 1411 C CA . LEU A 1 176 ? 9.578 -9.82 -21.391 1 98.69 176 LEU A CA 1
ATOM 1412 C C . LEU A 1 176 ? 8.055 -9.742 -21.422 1 98.69 176 LEU A C 1
ATOM 1414 O O . LEU A 1 176 ? 7.387 -10.727 -21.766 1 98.69 176 LEU A O 1
ATOM 1418 N N . VAL A 1 177 ? 7.5 -8.578 -21.031 1 98.69 177 VAL A N 1
ATOM 1419 C CA . VAL A 1 177 ? 6.055 -8.367 -21.062 1 98.69 177 VAL A CA 1
ATOM 1420 C C . VAL A 1 177 ? 5.523 -8.555 -22.484 1 98.69 177 VAL A C 1
ATOM 1422 O O . VAL A 1 177 ? 4.523 -9.242 -22.688 1 98.69 177 VAL A O 1
ATOM 1425 N N . ASP A 1 178 ? 6.219 -8.023 -23.438 1 97.81 178 ASP A N 1
ATOM 1426 C CA . ASP A 1 178 ? 5.82 -8.148 -24.828 1 97.81 178 ASP A CA 1
ATOM 1427 C C . ASP A 1 178 ? 5.848 -9.609 -25.281 1 97.81 178 ASP A C 1
ATOM 1429 O O . ASP A 1 178 ? 4.977 -10.047 -26.031 1 97.81 178 ASP A O 1
ATOM 1433 N N . ALA A 1 179 ? 6.855 -10.336 -24.875 1 97.31 179 ALA A N 1
ATOM 1434 C CA . ALA A 1 179 ? 7.016 -11.734 -25.25 1 97.31 179 ALA A CA 1
ATOM 1435 C C . ALA A 1 179 ? 5.82 -12.562 -24.812 1 97.31 179 ALA A C 1
ATOM 1437 O O . ALA A 1 179 ? 5.301 -13.375 -25.578 1 97.31 179 ALA A O 1
ATOM 1438 N N . VAL A 1 180 ? 5.359 -12.336 -23.609 1 96.69 180 VAL A N 1
ATOM 1439 C CA . VAL A 1 180 ? 4.289 -13.18 -23.078 1 96.69 180 VAL A CA 1
ATOM 1440 C C . VAL A 1 180 ? 2.939 -12.68 -23.594 1 96.69 180 VAL A C 1
ATOM 1442 O O . VAL A 1 180 ? 2.029 -13.477 -23.844 1 96.69 180 VAL A O 1
ATOM 1445 N N . ASN A 1 181 ? 2.789 -11.328 -23.75 1 96.88 181 ASN A N 1
ATOM 1446 C CA . ASN A 1 181 ? 1.542 -10.781 -24.281 1 96.88 181 ASN A CA 1
ATOM 1447 C C . ASN A 1 181 ? 1.315 -11.195 -25.734 1 96.88 181 ASN A C 1
ATOM 1449 O O . ASN A 1 181 ? 0.173 -11.375 -26.156 1 96.88 181 ASN A O 1
ATOM 1453 N N . GLY A 1 182 ? 2.348 -11.352 -26.453 1 95 182 GLY A N 1
ATOM 1454 C CA . GLY A 1 182 ? 2.252 -11.695 -27.875 1 95 182 GLY A CA 1
ATOM 1455 C C . GLY A 1 182 ? 2.209 -13.188 -28.125 1 95 182 GLY A C 1
ATOM 1456 O O . GLY A 1 182 ? 1.934 -13.625 -29.25 1 95 182 GLY A O 1
ATOM 1457 N N . SER A 1 183 ? 2.469 -13.984 -27.156 1 94.88 183 SER A N 1
ATOM 1458 C CA . SER A 1 183 ? 2.553 -15.438 -27.312 1 94.88 183 SER A CA 1
ATOM 1459 C C . SER A 1 183 ? 1.167 -16.078 -27.328 1 94.88 183 SER A C 1
ATOM 1461 O O . SER A 1 183 ? 0.268 -15.633 -26.609 1 94.88 183 SER A O 1
ATOM 1463 N N . LYS A 1 184 ? 1.042 -17.109 -28.094 1 95.5 184 LYS A N 1
ATOM 1464 C CA . LYS A 1 184 ? -0.191 -17.891 -28.125 1 95.5 184 LYS A CA 1
ATOM 1465 C C . LYS A 1 184 ? 0.003 -19.234 -27.438 1 95.5 184 LYS A C 1
ATOM 1467 O O . LYS A 1 184 ? -0.866 -20.109 -27.531 1 95.5 184 LYS A O 1
ATOM 1472 N N . ASP A 1 185 ? 1.143 -19.375 -26.797 1 97.62 185 ASP A N 1
ATOM 1473 C CA . ASP A 1 185 ? 1.472 -20.641 -26.141 1 97.62 185 ASP A CA 1
ATOM 1474 C C . ASP A 1 185 ? 0.564 -20.875 -24.938 1 97.62 185 ASP A C 1
ATOM 1476 O O . ASP A 1 185 ? -0.199 -20 -24.531 1 97.62 185 ASP A O 1
ATOM 1480 N N . HIS A 1 186 ? 0.585 -22.125 -24.453 1 98.25 186 HIS A N 1
ATOM 1481 C CA . HIS A 1 186 ? -0.216 -22.5 -23.297 1 98.25 186 HIS A CA 1
ATOM 1482 C C . HIS A 1 186 ? 0.016 -21.547 -22.125 1 98.25 186 HIS A C 1
ATOM 1484 O O . HIS A 1 186 ? 1.158 -21.188 -21.828 1 98.25 186 HIS A O 1
ATOM 1490 N N . PRO A 1 187 ? -1.022 -21.141 -21.406 1 97.75 187 PRO A N 1
ATOM 1491 C CA . PRO A 1 187 ? -0.901 -20.141 -20.344 1 97.75 187 PRO A CA 1
ATOM 1492 C C . PRO A 1 187 ? 0.074 -20.547 -19.25 1 97.75 187 PRO A C 1
ATOM 1494 O O . PRO A 1 187 ? 0.782 -19.703 -18.688 1 97.75 187 PRO A O 1
ATOM 1497 N N . ILE A 1 188 ? 0.123 -21.812 -18.922 1 98.62 188 ILE A N 1
ATOM 1498 C CA . ILE A 1 188 ? 1.039 -22.281 -17.875 1 98.62 188 ILE A CA 1
ATOM 1499 C C . ILE A 1 188 ? 2.482 -22.062 -18.328 1 98.62 188 ILE A C 1
ATOM 1501 O O . ILE A 1 188 ? 3.34 -21.688 -17.531 1 98.62 188 ILE A O 1
ATOM 1505 N N . LEU A 1 189 ? 2.768 -22.281 -19.609 1 98.62 189 LEU A N 1
ATOM 1506 C CA . LEU A 1 189 ? 4.105 -22.062 -20.141 1 98.62 189 LEU A CA 1
ATOM 1507 C C . LEU A 1 189 ? 4.465 -20.578 -20.141 1 98.62 189 LEU A C 1
ATOM 1509 O O . LEU A 1 189 ? 5.586 -20.219 -19.781 1 98.62 189 LEU A O 1
ATOM 1513 N N . LYS A 1 190 ? 3.504 -19.781 -20.562 1 98.56 190 LYS A N 1
ATOM 1514 C CA . LYS A 1 190 ? 3.727 -18.328 -20.531 1 98.56 190 LYS A CA 1
ATOM 1515 C C . LYS A 1 190 ? 4.043 -17.859 -19.109 1 98.56 190 LYS A C 1
ATOM 1517 O O . LYS A 1 190 ? 4.977 -17.078 -18.906 1 98.56 190 LYS A O 1
ATOM 1522 N N . ALA A 1 191 ? 3.244 -18.328 -18.156 1 98.75 191 ALA A N 1
ATOM 1523 C CA . ALA A 1 191 ? 3.445 -17.953 -16.766 1 98.75 191 ALA A CA 1
ATOM 1524 C C . ALA A 1 191 ? 4.801 -18.422 -16.25 1 98.75 191 ALA A C 1
ATOM 1526 O O . ALA A 1 191 ? 5.516 -17.688 -15.57 1 98.75 191 ALA A O 1
ATOM 1527 N N . ALA A 1 192 ? 5.156 -19.641 -16.594 1 98.81 192 ALA A N 1
ATOM 1528 C CA . ALA A 1 192 ? 6.434 -20.219 -16.172 1 98.81 192 ALA A CA 1
ATOM 1529 C C . ALA A 1 192 ? 7.605 -19.438 -16.766 1 98.81 192 ALA A C 1
ATOM 1531 O O . ALA A 1 192 ? 8.555 -19.094 -16.047 1 98.81 192 ALA A O 1
ATOM 1532 N N . GLY A 1 193 ? 7.535 -19.234 -18.094 1 98.69 193 GLY A N 1
ATOM 1533 C CA . GLY A 1 193 ? 8.594 -18.5 -18.75 1 98.69 193 GLY A CA 1
ATOM 1534 C C . GLY A 1 193 ? 8.766 -17.094 -18.203 1 98.69 193 GLY A C 1
ATOM 1535 O O . GLY A 1 193 ? 9.891 -16.656 -17.953 1 98.69 193 GLY A O 1
ATOM 1536 N N . PHE A 1 194 ? 7.656 -16.406 -18.047 1 98.81 194 PHE A N 1
ATOM 1537 C CA . PHE A 1 194 ? 7.715 -15.055 -17.484 1 98.81 194 PHE A CA 1
ATOM 1538 C C . PHE A 1 194 ? 8.367 -15.07 -16.109 1 98.81 194 PHE A C 1
ATOM 1540 O O . PHE A 1 194 ? 9.25 -14.258 -15.828 1 98.81 194 PHE A O 1
ATOM 1547 N N . HIS A 1 195 ? 7.887 -15.992 -15.266 1 98.88 195 HIS A N 1
ATOM 1548 C CA . HIS A 1 195 ? 8.383 -16.062 -13.891 1 98.88 195 HIS A CA 1
ATOM 1549 C C . HIS A 1 195 ? 9.891 -16.297 -13.867 1 98.88 195 HIS A C 1
ATOM 1551 O O . HIS A 1 195 ? 10.609 -15.602 -13.133 1 98.88 195 HIS A O 1
ATOM 1557 N N . ALA A 1 196 ? 10.375 -17.188 -14.648 1 98.5 196 ALA A N 1
ATOM 1558 C CA . ALA A 1 196 ? 11.805 -17.516 -14.68 1 98.5 196 ALA A CA 1
ATOM 1559 C C . ALA A 1 196 ? 12.633 -16.312 -15.117 1 98.5 196 ALA A C 1
ATOM 1561 O O . ALA A 1 196 ? 13.648 -15.992 -14.5 1 98.5 196 ALA A O 1
ATOM 1562 N N . MET A 1 197 ? 12.188 -15.656 -16.156 1 98.5 197 MET A N 1
ATOM 1563 C CA . MET A 1 197 ? 12.953 -14.523 -16.672 1 98.5 197 MET A CA 1
ATOM 1564 C C . MET A 1 197 ? 12.836 -13.32 -15.734 1 98.5 197 MET A C 1
ATOM 1566 O O . MET A 1 197 ? 13.805 -12.57 -15.562 1 98.5 197 MET A O 1
ATOM 1570 N N . PHE A 1 198 ? 11.664 -13.109 -15.172 1 98.62 198 PHE A N 1
ATOM 1571 C CA . PHE A 1 198 ? 11.477 -12.023 -14.219 1 98.62 198 PHE A CA 1
ATOM 1572 C C . PHE A 1 198 ? 12.453 -12.164 -13.055 1 98.62 198 PHE A C 1
ATOM 1574 O O . PHE A 1 198 ? 13.109 -11.195 -12.672 1 98.62 198 PHE A O 1
ATOM 1581 N N . GLU A 1 199 ? 12.469 -13.383 -12.484 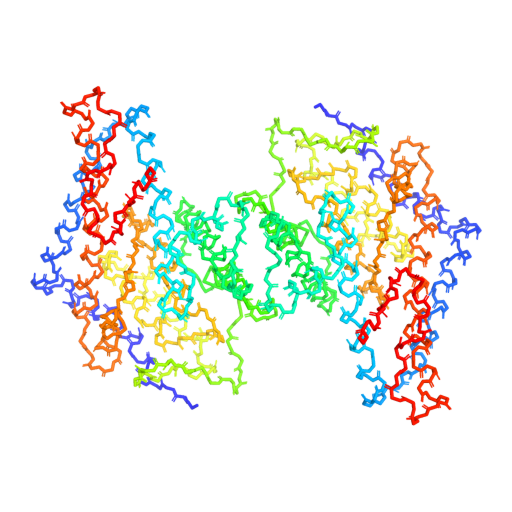1 97.88 199 GLU A N 1
ATOM 1582 C CA . GLU A 1 199 ? 13.391 -13.641 -11.383 1 97.88 199 GLU A CA 1
ATOM 1583 C C . GLU A 1 199 ? 14.836 -13.469 -11.82 1 97.88 199 GLU A C 1
ATOM 1585 O O . GLU A 1 199 ? 15.695 -13.086 -11.016 1 97.88 199 GLU A O 1
ATOM 1590 N N . ASN A 1 200 ? 15.109 -13.758 -13.047 1 97.06 200 ASN A N 1
ATOM 1591 C CA . ASN A 1 200 ? 16.453 -13.562 -13.586 1 97.06 200 ASN A CA 1
ATOM 1592 C C . ASN A 1 200 ? 16.797 -12.086 -13.734 1 97.06 200 ASN A C 1
ATOM 1594 O O . ASN A 1 200 ? 17.906 -11.664 -13.406 1 97.06 200 ASN A O 1
ATOM 1598 N N . ILE A 1 201 ? 15.867 -11.305 -14.242 1 97.25 201 ILE A N 1
ATOM 1599 C CA . ILE A 1 201 ? 16.062 -9.867 -14.344 1 97.25 201 ILE A CA 1
ATOM 1600 C C . ILE A 1 201 ? 16.234 -9.273 -12.945 1 97.25 201 ILE A C 1
ATOM 1602 O O . ILE A 1 201 ? 17.188 -8.523 -12.703 1 97.25 201 ILE A O 1
ATOM 1606 N N . HIS A 1 202 ? 15.281 -9.688 -12.055 1 97.38 202 HIS A N 1
ATOM 1607 C CA . HIS A 1 202 ? 15.32 -9.25 -10.664 1 97.38 202 HIS A CA 1
ATOM 1608 C C . HIS A 1 202 ? 15.32 -7.727 -10.562 1 97.38 202 HIS A C 1
ATOM 1610 O O . HIS A 1 202 ? 16.281 -7.133 -10.055 1 97.38 202 HIS A O 1
ATOM 1616 N N . PRO A 1 203 ? 14.297 -7.09 -10.93 1 97.75 203 PRO A N 1
ATOM 1617 C CA . PRO A 1 203 ? 14.305 -5.664 -11.266 1 97.75 203 PRO A CA 1
ATOM 1618 C C . PRO A 1 203 ? 14.25 -4.766 -10.031 1 97.75 203 PRO A C 1
ATOM 1620 O O . PRO A 1 203 ? 14.547 -3.572 -10.117 1 97.75 203 PRO A O 1
ATOM 1623 N N . PHE A 1 204 ? 13.875 -5.27 -8.898 1 97.81 204 PHE A N 1
ATOM 1624 C CA . PHE A 1 204 ? 13.688 -4.422 -7.73 1 97.81 204 PHE A CA 1
ATOM 1625 C C . PHE A 1 204 ? 14.828 -4.602 -6.738 1 97.81 204 PHE A C 1
ATOM 1627 O O . PHE A 1 204 ? 15.594 -5.562 -6.836 1 97.81 204 PHE A O 1
ATOM 1634 N N . THR A 1 205 ? 14.969 -3.674 -5.746 1 95.56 205 THR A N 1
ATOM 1635 C CA . THR A 1 205 ? 16 -3.732 -4.719 1 95.56 205 THR A CA 1
ATOM 1636 C C . THR A 1 205 ? 15.773 -4.926 -3.793 1 95.56 205 THR A C 1
ATOM 1638 O O . THR A 1 205 ? 16.734 -5.539 -3.318 1 95.56 205 THR A O 1
ATOM 1641 N N . ASP A 1 206 ? 14.602 -5.234 -3.502 1 95 206 ASP A N 1
ATOM 1642 C CA . ASP A 1 206 ? 14.125 -6.363 -2.709 1 95 206 ASP A CA 1
ATOM 1643 C C . ASP A 1 206 ? 12.672 -6.703 -3.059 1 95 206 ASP A C 1
ATOM 1645 O O . ASP A 1 206 ? 12.008 -5.949 -3.766 1 95 206 ASP A O 1
ATOM 1649 N N . GLY A 1 207 ? 12.219 -7.879 -2.684 1 97.06 207 GLY A N 1
ATOM 1650 C CA . GLY A 1 207 ? 10.828 -8.242 -2.887 1 97.06 207 GLY A CA 1
ATOM 1651 C C . GLY A 1 207 ? 10.57 -8.883 -4.238 1 97.06 207 GLY A C 1
ATOM 1652 O O . GLY A 1 207 ? 9.414 -9.102 -4.617 1 97.06 207 GLY A O 1
ATOM 1653 N N . ASN A 1 208 ? 11.625 -9.203 -4.961 1 97.69 208 ASN A N 1
ATOM 1654 C CA . ASN A 1 208 ? 11.469 -9.758 -6.301 1 97.69 208 ASN A CA 1
ATOM 1655 C C . ASN A 1 208 ? 10.742 -11.102 -6.27 1 97.69 208 ASN A C 1
ATOM 1657 O O . ASN A 1 208 ? 9.781 -11.305 -7.008 1 97.69 208 ASN A O 1
ATOM 1661 N N . GLY A 1 209 ? 11.141 -12.008 -5.414 1 97.88 209 GLY A N 1
ATOM 1662 C CA . GLY A 1 209 ? 10.531 -13.32 -5.34 1 97.88 209 GLY A CA 1
ATOM 1663 C C . GLY A 1 209 ? 9.039 -13.266 -5.039 1 97.88 209 GLY A C 1
ATOM 1664 O O . GLY A 1 209 ? 8.242 -13.875 -5.75 1 97.88 209 GLY A O 1
ATOM 1665 N N . ARG A 1 210 ? 8.672 -12.531 -4.031 1 98.62 210 ARG A N 1
ATOM 1666 C CA . ARG A 1 210 ? 7.273 -12.391 -3.641 1 98.62 210 ARG A CA 1
ATOM 1667 C C . ARG A 1 210 ? 6.457 -11.75 -4.758 1 98.62 210 ARG A C 1
ATOM 1669 O O . ARG A 1 210 ? 5.352 -12.203 -5.062 1 98.62 210 ARG A O 1
ATOM 1676 N N . THR A 1 211 ? 6.992 -10.734 -5.352 1 98.81 211 THR A N 1
ATOM 1677 C CA . THR A 1 211 ? 6.309 -10.078 -6.461 1 98.81 211 THR A CA 1
ATOM 1678 C C . THR A 1 211 ? 6.172 -11.023 -7.648 1 98.81 211 THR A C 1
ATOM 1680 O O . THR A 1 211 ? 5.113 -11.094 -8.273 1 98.81 211 THR A O 1
ATOM 1683 N N . GLY A 1 212 ? 7.277 -11.711 -7.93 1 98.81 212 GLY A N 1
ATOM 1684 C CA . GLY A 1 212 ? 7.234 -12.68 -9.016 1 98.81 212 GLY A CA 1
ATOM 1685 C C . GLY A 1 212 ? 6.145 -13.719 -8.844 1 98.81 212 GLY A C 1
ATOM 1686 O O . GLY A 1 212 ? 5.465 -14.07 -9.812 1 98.81 212 GLY A O 1
ATOM 1687 N N . ARG A 1 213 ? 6.012 -14.188 -7.699 1 98.88 213 ARG A N 1
ATOM 1688 C CA . ARG A 1 213 ? 5.004 -15.211 -7.445 1 98.88 213 ARG A CA 1
ATOM 1689 C C . ARG A 1 213 ? 3.598 -14.625 -7.484 1 98.88 213 ARG A C 1
ATOM 1691 O O . ARG A 1 213 ? 2.633 -15.32 -7.809 1 98.88 213 ARG A O 1
ATOM 1698 N N . GLN A 1 214 ? 3.422 -13.289 -7.156 1 98.88 214 GLN A N 1
ATOM 1699 C CA . GLN A 1 214 ? 2.154 -12.609 -7.406 1 98.88 214 GLN A CA 1
ATOM 1700 C C . GLN A 1 214 ? 1.806 -12.625 -8.891 1 98.88 214 GLN A C 1
ATOM 1702 O O . GLN A 1 214 ? 0.677 -12.953 -9.266 1 98.88 214 GLN A O 1
ATOM 1707 N N . ILE A 1 215 ? 2.766 -12.258 -9.711 1 98.88 215 ILE A N 1
ATOM 1708 C CA . ILE A 1 215 ? 2.551 -12.141 -11.148 1 98.88 215 ILE A CA 1
ATOM 1709 C C . ILE A 1 215 ? 2.254 -13.516 -11.742 1 98.88 215 ILE A C 1
ATOM 1711 O O . ILE A 1 215 ? 1.383 -13.656 -12.602 1 98.88 215 ILE A O 1
ATOM 1715 N N . LEU A 1 216 ? 2.99 -14.516 -11.242 1 98.88 216 LEU A N 1
ATOM 1716 C CA . LEU A 1 216 ? 2.725 -15.891 -11.641 1 98.88 216 LEU A CA 1
ATOM 1717 C C . LEU A 1 216 ? 1.258 -16.25 -11.43 1 98.88 216 LEU A C 1
ATOM 1719 O O . LEU A 1 216 ? 0.593 -16.734 -12.352 1 98.88 216 LEU A O 1
ATOM 1723 N N . ASN A 1 217 ? 0.759 -15.984 -10.297 1 98.88 217 ASN A N 1
ATOM 1724 C CA . ASN A 1 217 ? -0.625 -16.312 -9.969 1 98.88 217 ASN A CA 1
ATOM 1725 C C . ASN A 1 217 ? -1.604 -15.422 -10.734 1 98.88 217 ASN A C 1
ATOM 1727 O O . ASN A 1 217 ? -2.693 -15.867 -11.102 1 98.88 217 ASN A O 1
ATOM 1731 N N . LEU A 1 218 ? -1.217 -14.148 -10.938 1 98.75 218 LEU A N 1
ATOM 1732 C CA . LEU A 1 218 ? -2.029 -13.281 -11.781 1 98.75 218 LEU A CA 1
ATOM 1733 C C . LEU A 1 218 ? -2.24 -13.906 -13.164 1 98.75 218 LEU A C 1
ATOM 1735 O O . LEU A 1 218 ? -3.373 -13.984 -13.641 1 98.75 218 LEU A O 1
ATOM 1739 N N . MET A 1 219 ? -1.197 -14.367 -13.734 1 98.5 219 MET A N 1
ATOM 1740 C CA . MET A 1 219 ? -1.258 -14.945 -15.078 1 98.5 219 MET A CA 1
ATOM 1741 C C . MET A 1 219 ? -2.064 -16.234 -15.078 1 98.5 219 MET A C 1
ATOM 1743 O O . MET A 1 219 ? -2.848 -16.484 -15.992 1 98.5 219 MET A O 1
ATOM 1747 N N . LEU A 1 220 ? -1.863 -17.062 -14.039 1 98.44 220 LEU A N 1
ATOM 1748 C CA . LEU A 1 220 ? -2.633 -18.297 -13.938 1 98.44 220 LEU A CA 1
ATOM 1749 C C . LEU A 1 220 ? -4.121 -18 -13.797 1 98.44 220 LEU A C 1
ATOM 1751 O O . LEU A 1 220 ? -4.941 -18.578 -14.516 1 98.44 220 LEU A O 1
ATOM 1755 N N . MET A 1 221 ? -4.441 -17.062 -12.953 1 98.19 221 MET A N 1
ATOM 1756 C CA . MET A 1 221 ? -5.844 -16.719 -12.711 1 98.19 221 MET A CA 1
ATOM 1757 C C . MET A 1 221 ? -6.473 -16.094 -13.945 1 98.19 221 MET A C 1
ATOM 1759 O O . MET A 1 221 ? -7.633 -16.359 -14.258 1 98.19 221 MET A O 1
ATOM 1763 N N . ALA A 1 222 ? -5.738 -15.273 -14.617 1 97.38 222 ALA A N 1
ATOM 1764 C CA . ALA A 1 222 ? -6.234 -14.664 -15.852 1 97.38 222 ALA A CA 1
ATOM 1765 C C . ALA A 1 222 ? -6.57 -15.734 -16.891 1 97.38 222 ALA A C 1
ATOM 1767 O O . ALA A 1 222 ? -7.434 -15.523 -17.734 1 97.38 222 ALA A O 1
ATOM 1768 N N . ALA A 1 223 ? -5.914 -16.875 -16.75 1 96.38 223 ALA A N 1
ATOM 1769 C CA . ALA A 1 223 ? -6.133 -17.984 -17.703 1 96.38 223 ALA A CA 1
ATOM 1770 C C . ALA A 1 223 ? -7.164 -18.969 -17.156 1 96.38 223 ALA A C 1
ATOM 1772 O O . ALA A 1 223 ? -7.402 -20.016 -17.766 1 96.38 223 ALA A O 1
ATOM 1773 N N . GLY A 1 224 ? -7.691 -18.656 -16.016 1 95.94 224 GLY A N 1
ATOM 1774 C CA . GLY A 1 224 ? -8.781 -19.469 -15.492 1 95.94 224 GLY A CA 1
ATOM 1775 C C . GLY A 1 224 ? -8.312 -20.547 -14.539 1 95.94 224 GLY A C 1
ATOM 1776 O O . GLY A 1 224 ? -9.102 -21.406 -14.133 1 95.94 224 GLY A O 1
ATOM 1777 N N . TYR A 1 225 ? -7.051 -20.609 -14.203 1 97.56 225 TYR A N 1
ATOM 1778 C CA . TYR A 1 225 ? -6.539 -21.562 -13.227 1 97.56 225 TYR A CA 1
ATOM 1779 C C . TYR A 1 225 ? -6.645 -21.016 -11.812 1 97.56 225 TYR A C 1
ATOM 1781 O O . TYR A 1 225 ? -6.742 -19.797 -11.625 1 97.56 225 TYR A O 1
ATOM 1789 N N . ARG A 1 226 ? -6.652 -21.875 -10.852 1 97 226 ARG A N 1
ATOM 1790 C CA . ARG A 1 226 ? -6.527 -21.469 -9.453 1 97 226 ARG A CA 1
ATOM 1791 C C . ARG A 1 226 ? -5.109 -21 -9.148 1 97 226 ARG A C 1
ATOM 1793 O O . ARG A 1 226 ? -4.141 -21.5 -9.719 1 97 226 ARG A O 1
ATOM 1800 N N . PRO A 1 227 ? -5.047 -20.016 -8.266 1 98.38 227 PRO A N 1
ATOM 1801 C CA . PRO A 1 227 ? -3.691 -19.656 -7.852 1 98.38 227 PRO A CA 1
ATOM 1802 C C . PRO A 1 227 ? -2.99 -20.781 -7.086 1 98.38 227 PRO A C 1
ATOM 1804 O O . PRO A 1 227 ? -3.646 -21.578 -6.426 1 98.38 227 PRO A O 1
ATOM 1807 N N . VAL A 1 228 ? -1.659 -20.781 -7.137 1 98.62 228 VAL A N 1
ATOM 1808 C CA . VAL A 1 228 ? -0.884 -21.844 -6.516 1 98.62 228 VAL A CA 1
ATOM 1809 C C . VAL A 1 228 ? -0.038 -21.281 -5.379 1 98.62 228 VAL A C 1
ATOM 1811 O O . VAL A 1 228 ? 0.212 -20.078 -5.328 1 98.62 228 VAL A O 1
ATOM 1814 N N . ALA A 1 229 ? 0.332 -22.109 -4.461 1 98.19 229 ALA A N 1
ATOM 1815 C CA . ALA A 1 229 ? 1.275 -21.812 -3.389 1 98.19 229 ALA A CA 1
ATOM 1816 C C . ALA A 1 229 ? 2.512 -22.703 -3.479 1 98.19 229 ALA A C 1
ATOM 1818 O O . ALA A 1 229 ? 2.471 -23.875 -3.098 1 98.19 229 ALA A O 1
ATOM 1819 N N . ILE A 1 230 ? 3.553 -22.141 -4.016 1 98.25 230 ILE A N 1
ATOM 1820 C CA . ILE A 1 230 ? 4.805 -22.891 -4.078 1 98.25 230 ILE A CA 1
ATOM 1821 C C . ILE A 1 230 ? 5.344 -23.109 -2.668 1 98.25 230 ILE A C 1
ATOM 1823 O O . ILE A 1 230 ? 5.48 -22.156 -1.892 1 98.25 230 ILE A O 1
ATOM 1827 N N . LYS A 1 231 ? 5.664 -24.281 -2.348 1 97.06 231 LYS A N 1
ATOM 1828 C CA . LYS A 1 231 ? 6.027 -24.672 -0.987 1 97.06 231 LYS A CA 1
ATOM 1829 C C . LYS A 1 231 ? 7.488 -24.344 -0.695 1 97.06 231 LYS A C 1
ATOM 1831 O O . LYS A 1 231 ? 8.359 -24.594 -1.527 1 97.06 231 LYS A O 1
ATOM 1836 N N . HIS A 1 232 ? 7.652 -23.719 0.41 1 96.56 232 HIS A N 1
ATOM 1837 C CA . HIS A 1 232 ? 9 -23.609 0.967 1 96.56 232 HIS A CA 1
ATOM 1838 C C . HIS A 1 232 ? 9.492 -24.953 1.498 1 96.56 232 HIS A C 1
ATOM 1840 O O . HIS A 1 232 ? 8.773 -25.641 2.227 1 96.56 232 HIS A O 1
ATOM 1846 N N . ASP A 1 233 ? 10.719 -25.344 1.104 1 93.56 233 ASP A N 1
ATOM 1847 C CA . ASP A 1 233 ? 11.281 -26.609 1.587 1 93.56 233 ASP A CA 1
ATOM 1848 C C . ASP A 1 233 ? 12.789 -26.484 1.805 1 93.56 233 ASP A C 1
ATOM 1850 O O . ASP A 1 233 ? 13.445 -25.625 1.19 1 93.56 233 ASP A O 1
ATOM 1854 N N . ALA A 1 234 ? 13.289 -27.266 2.662 1 85.75 234 ALA A N 1
ATOM 1855 C CA . ALA A 1 234 ? 14.703 -27.234 3.035 1 85.75 234 ALA A CA 1
ATOM 1856 C C . ALA A 1 234 ? 15.594 -27.516 1.831 1 85.75 234 ALA A C 1
ATOM 1858 O O . ALA A 1 234 ? 16.719 -27.016 1.751 1 85.75 234 ALA A O 1
ATOM 1859 N N . GLY A 1 235 ? 15.141 -28.266 0.913 1 87.62 235 GLY A N 1
ATOM 1860 C CA . GLY A 1 235 ? 15.93 -28.641 -0.249 1 87.62 235 GLY A CA 1
ATOM 1861 C C . GLY A 1 235 ? 15.984 -27.562 -1.308 1 87.62 235 GLY A C 1
ATOM 1862 O O . GLY A 1 235 ? 16.688 -27.703 -2.312 1 87.62 235 GLY A O 1
ATOM 1863 N N . ARG A 1 236 ? 15.18 -26.516 -1.153 1 93.06 236 ARG A N 1
ATOM 1864 C CA . ARG A 1 236 ? 15.148 -25.375 -2.059 1 93.06 236 ARG A CA 1
ATOM 1865 C C . ARG A 1 236 ? 14.812 -25.812 -3.482 1 93.06 236 ARG A C 1
ATOM 1867 O O . ARG A 1 236 ? 15.453 -25.359 -4.438 1 93.06 236 ARG A O 1
ATOM 1874 N N . SER A 1 237 ? 13.922 -26.734 -3.58 1 96.12 237 SER A N 1
ATOM 1875 C CA . SER A 1 237 ? 13.57 -27.297 -4.883 1 96.12 237 SER A CA 1
ATOM 1876 C C . SER A 1 237 ? 13.141 -26.203 -5.852 1 96.12 237 SER A C 1
ATOM 1878 O O . SER A 1 237 ? 13.508 -26.234 -7.031 1 96.12 237 SER A O 1
ATOM 1880 N N . TYR A 1 238 ? 12.414 -25.266 -5.379 1 97.12 238 TYR A N 1
ATOM 1881 C CA . TYR A 1 238 ? 11.953 -24.156 -6.195 1 97.12 238 TYR A CA 1
ATOM 1882 C C . TYR A 1 238 ? 13.125 -23.359 -6.754 1 97.12 238 TYR A C 1
ATOM 1884 O O . TYR A 1 238 ? 13.227 -23.156 -7.969 1 97.12 238 TYR A O 1
ATOM 1892 N N . GLY A 1 239 ? 14.023 -22.938 -5.934 1 96.38 239 GLY A N 1
ATOM 1893 C CA . GLY A 1 239 ? 15.203 -22.188 -6.363 1 96.38 239 GLY A CA 1
ATOM 1894 C C . GLY A 1 239 ? 16.078 -22.969 -7.324 1 96.38 239 GLY A C 1
ATOM 1895 O O . GLY A 1 239 ? 16.578 -22.422 -8.312 1 96.38 239 GLY A O 1
ATOM 1896 N N . LYS A 1 240 ? 16.219 -24.219 -7.031 1 96.38 240 LYS A N 1
ATOM 1897 C CA . LYS A 1 240 ? 17.062 -25.062 -7.871 1 96.38 240 LYS A CA 1
ATOM 1898 C C . LYS A 1 240 ? 16.438 -25.25 -9.258 1 96.38 240 LYS A C 1
ATOM 1900 O O . LYS A 1 240 ? 17.156 -25.312 -10.258 1 96.38 240 LYS A O 1
ATOM 1905 N N . SER A 1 241 ? 15.141 -25.375 -9.227 1 97.56 241 SER A N 1
ATOM 1906 C CA . SER A 1 241 ? 14.484 -25.547 -10.516 1 97.56 241 SER A CA 1
ATOM 1907 C C . SER A 1 241 ? 14.602 -24.281 -11.375 1 97.56 241 SER A C 1
ATOM 1909 O O . SER A 1 241 ? 14.758 -24.359 -12.594 1 97.56 241 SER A O 1
ATOM 1911 N N . LEU A 1 242 ? 14.547 -23.078 -10.797 1 97.56 242 LEU A N 1
ATOM 1912 C CA . LEU A 1 242 ? 14.742 -21.828 -11.516 1 97.56 242 LEU A CA 1
ATOM 1913 C C . LEU A 1 242 ? 16.172 -21.719 -12.016 1 97.56 242 LEU A C 1
ATOM 1915 O O . LEU A 1 242 ? 16.406 -21.297 -13.156 1 97.56 242 LEU A O 1
ATOM 1919 N N . GLU A 1 243 ? 17.094 -22.141 -11.172 1 96.62 243 GLU A N 1
ATOM 1920 C CA . GLU A 1 243 ? 18.5 -22.078 -11.555 1 96.62 243 GLU A CA 1
ATOM 1921 C C . GLU A 1 243 ? 18.781 -23 -12.742 1 96.62 243 GLU A C 1
ATOM 1923 O O . GLU A 1 243 ? 19.562 -22.656 -13.633 1 96.62 243 GLU A O 1
ATOM 1928 N N . ALA A 1 244 ? 18.219 -24.188 -12.711 1 97.5 244 ALA A N 1
ATOM 1929 C CA . ALA A 1 244 ? 18.375 -25.109 -13.828 1 97.5 244 ALA A CA 1
ATOM 1930 C C . ALA A 1 244 ? 17.969 -24.453 -15.148 1 97.5 244 ALA A C 1
ATOM 1932 O O . ALA A 1 244 ? 18.609 -24.672 -16.172 1 97.5 244 ALA A O 1
ATOM 1933 N N . TRP A 1 245 ? 16.906 -23.641 -15.117 1 97.5 245 TRP A N 1
ATOM 1934 C CA . TRP A 1 245 ? 16.453 -22.938 -16.312 1 97.5 245 TRP A CA 1
ATOM 1935 C C . TRP A 1 245 ? 17.375 -21.781 -16.641 1 97.5 245 TRP A C 1
ATOM 1937 O O . TRP A 1 245 ? 17.875 -21.672 -17.766 1 97.5 245 TRP A O 1
ATOM 1947 N N . GLN A 1 246 ? 17.703 -20.953 -15.688 1 96.19 246 GLN A N 1
ATOM 1948 C CA . GLN A 1 246 ? 18.359 -19.672 -15.867 1 96.19 246 GLN A CA 1
ATOM 1949 C C . GLN A 1 246 ? 19.859 -19.844 -16.141 1 96.19 246 GLN A C 1
ATOM 1951 O O . GLN A 1 246 ? 20.453 -19.047 -16.859 1 96.19 246 GLN A O 1
ATOM 1956 N N . VAL A 1 247 ? 20.438 -20.922 -15.586 1 95.12 247 VAL A N 1
ATOM 1957 C CA . VAL A 1 247 ? 21.891 -21.109 -15.695 1 95.12 247 VAL A CA 1
ATOM 1958 C C . VAL A 1 247 ? 22.203 -22.266 -16.641 1 95.12 247 VAL A C 1
ATOM 1960 O O . VAL A 1 247 ? 23.016 -22.125 -17.547 1 95.12 247 VAL A O 1
ATOM 1963 N N . ASP A 1 248 ? 21.484 -23.391 -16.5 1 95.62 248 ASP A N 1
ATOM 1964 C CA . ASP A 1 248 ? 21.812 -24.594 -17.25 1 95.62 248 ASP A CA 1
ATOM 1965 C C . ASP A 1 248 ? 20.969 -24.672 -18.531 1 95.62 248 ASP A C 1
ATOM 1967 O O . ASP A 1 248 ? 21.188 -25.562 -19.359 1 95.62 248 ASP A O 1
ATOM 1971 N N . GLY A 1 249 ? 19.938 -23.906 -18.672 1 95.81 249 GLY A N 1
ATOM 1972 C CA . GLY A 1 249 ? 19.125 -23.891 -19.875 1 95.81 249 GLY A CA 1
ATOM 1973 C C . GLY A 1 249 ? 18.094 -25 -19.922 1 95.81 249 GLY A C 1
ATOM 1974 O O . GLY A 1 249 ? 17.625 -25.391 -20.984 1 95.81 249 GLY A O 1
ATOM 1975 N N . ASP A 1 250 ? 17.781 -25.594 -18.766 1 97.62 250 ASP A N 1
ATOM 1976 C CA . ASP A 1 250 ? 16.797 -26.688 -18.672 1 97.62 250 ASP A CA 1
ATOM 1977 C C . ASP A 1 250 ? 15.523 -26.219 -17.984 1 97.62 250 ASP A C 1
ATOM 1979 O O . ASP A 1 250 ? 15.422 -26.25 -16.75 1 97.62 250 ASP A O 1
ATOM 1983 N N . PRO A 1 251 ? 14.492 -25.922 -18.766 1 98.06 251 PRO A N 1
ATOM 1984 C CA . PRO A 1 251 ? 13.266 -25.359 -18.203 1 98.06 251 PRO A CA 1
ATOM 1985 C C . PRO A 1 251 ? 12.359 -26.422 -17.578 1 98.06 251 PRO A C 1
ATOM 1987 O O . PRO A 1 251 ? 11.414 -26.094 -16.859 1 98.06 251 PRO A O 1
ATOM 1990 N N . LYS A 1 252 ? 12.57 -27.672 -17.812 1 97.75 252 LYS A N 1
ATOM 1991 C CA . LYS A 1 252 ? 11.602 -28.734 -17.562 1 97.75 252 LYS A CA 1
ATOM 1992 C C . LYS A 1 252 ? 11.367 -28.922 -16.062 1 97.75 252 LYS A C 1
ATOM 1994 O O . LYS A 1 252 ? 10.234 -29.094 -15.617 1 97.75 252 LYS A O 1
ATOM 1999 N N . PRO A 1 253 ? 12.469 -28.859 -15.227 1 97.75 253 PRO A N 1
ATOM 2000 C CA . PRO A 1 253 ? 12.219 -29.031 -13.789 1 97.75 253 PRO A CA 1
ATOM 2001 C C . PRO A 1 253 ? 11.242 -27.984 -13.234 1 97.75 253 PRO A C 1
ATOM 2003 O O . PRO A 1 253 ? 10.352 -28.328 -12.453 1 97.75 253 PRO A O 1
ATOM 2006 N N . PHE A 1 254 ? 11.344 -26.734 -13.586 1 98.38 254 PHE A N 1
ATOM 2007 C CA . PHE A 1 254 ? 10.453 -25.719 -13.062 1 98.38 254 PHE A CA 1
ATOM 2008 C C . PHE A 1 254 ? 9.047 -25.875 -13.625 1 98.38 254 PHE A C 1
ATOM 2010 O O . PHE A 1 254 ? 8.062 -25.734 -12.891 1 98.38 254 PHE A O 1
ATOM 2017 N N . ILE A 1 255 ? 8.93 -26.172 -14.898 1 98.38 255 ILE A N 1
ATOM 2018 C CA . ILE A 1 255 ? 7.621 -26.375 -15.516 1 98.38 255 ILE A CA 1
ATOM 2019 C C . ILE A 1 255 ? 6.898 -27.531 -14.82 1 98.38 255 ILE A C 1
ATOM 2021 O O . ILE A 1 255 ? 5.715 -27.422 -14.492 1 98.38 255 ILE A O 1
ATOM 2025 N N . SER A 1 256 ? 7.637 -28.594 -14.594 1 97.69 256 SER A N 1
ATOM 2026 C CA . SER A 1 256 ? 7.062 -29.75 -13.914 1 97.69 256 SER A CA 1
ATOM 2027 C C . SER A 1 256 ? 6.578 -29.375 -12.516 1 97.69 256 SER A C 1
ATOM 2029 O O . SER A 1 256 ? 5.484 -29.781 -12.109 1 97.69 256 SER A O 1
ATOM 2031 N N . GLN A 1 257 ? 7.367 -28.672 -11.781 1 97.69 257 GLN A N 1
ATOM 2032 C CA . GLN A 1 257 ? 6.996 -28.25 -10.438 1 97.69 257 GLN A CA 1
ATOM 2033 C C . GLN A 1 257 ? 5.758 -27.359 -10.461 1 97.69 257 GLN A C 1
ATOM 2035 O O . GLN A 1 257 ? 4.859 -27.516 -9.633 1 97.69 257 GLN A O 1
ATOM 2040 N N . LEU A 1 258 ? 5.699 -26.391 -11.359 1 98.44 258 LEU A N 1
ATOM 2041 C CA . LEU A 1 258 ? 4.559 -25.484 -11.461 1 98.44 258 LEU A CA 1
ATOM 2042 C C . LEU A 1 258 ? 3.287 -26.25 -11.812 1 98.44 258 LEU A C 1
ATOM 2044 O O . LEU A 1 258 ? 2.238 -26.031 -11.195 1 98.44 258 LEU A O 1
ATOM 2048 N N . VAL A 1 259 ? 3.406 -27.172 -12.758 1 98.06 259 VAL A N 1
ATOM 2049 C CA . VAL A 1 259 ? 2.262 -27.969 -13.164 1 98.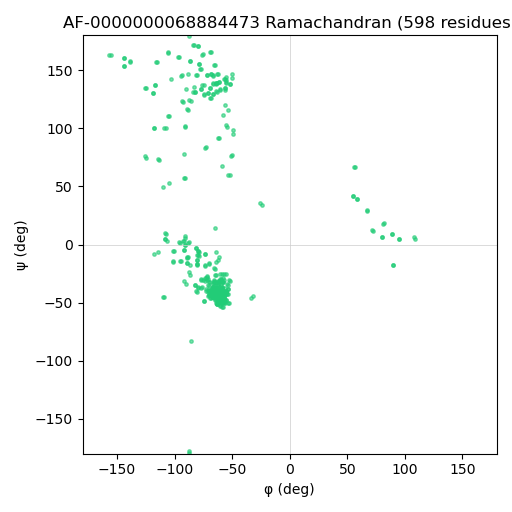06 259 VAL A CA 1
ATOM 2050 C C . VAL A 1 259 ? 1.758 -28.797 -11.977 1 98.06 259 VAL A C 1
ATOM 2052 O O . VAL A 1 259 ? 0.549 -28.922 -11.773 1 98.06 259 VAL A O 1
ATOM 2055 N N . GLN A 1 260 ? 2.686 -29.359 -11.25 1 97.12 260 GLN A N 1
ATOM 2056 C CA . GLN A 1 260 ? 2.303 -30.109 -10.062 1 97.12 260 GLN A CA 1
ATOM 2057 C C . GLN A 1 260 ? 1.514 -29.234 -9.086 1 97.12 260 GLN A C 1
ATOM 2059 O O . GLN A 1 260 ? 0.52 -29.688 -8.516 1 97.12 260 GLN A O 1
ATOM 2064 N N . CYS A 1 261 ? 1.94 -28.031 -8.852 1 97.94 261 CYS A N 1
ATOM 2065 C CA . CYS A 1 261 ? 1.231 -27.109 -7.973 1 97.94 261 CYS A CA 1
ATOM 2066 C C . CYS A 1 261 ? -0.167 -26.812 -8.508 1 97.94 261 CYS A C 1
ATOM 2068 O O . CYS A 1 261 ? -1.136 -26.797 -7.742 1 97.94 261 CYS A O 1
ATOM 2070 N N . VAL A 1 262 ? -0.264 -26.562 -9.797 1 98.31 262 VAL A N 1
ATOM 2071 C CA . VAL A 1 262 ? -1.546 -26.266 -10.43 1 98.31 262 VAL A CA 1
ATOM 2072 C C . VAL A 1 262 ? -2.494 -27.453 -10.258 1 98.31 262 VAL A C 1
ATOM 2074 O O . VAL A 1 262 ? -3.643 -27.281 -9.844 1 98.31 262 VAL A O 1
ATOM 2077 N N . ASP A 1 263 ? -1.938 -28.625 -10.531 1 97.06 263 ASP A N 1
ATOM 2078 C CA . ASP A 1 263 ? -2.746 -29.844 -10.422 1 97.06 263 ASP A CA 1
ATOM 2079 C C . ASP A 1 263 ? -3.25 -30.047 -8.992 1 97.06 263 ASP A C 1
ATOM 2081 O O . ASP A 1 263 ? -4.414 -30.391 -8.781 1 97.06 263 ASP A O 1
ATOM 2085 N N . GLN A 1 264 ? -2.393 -29.859 -8.102 1 96.44 264 GLN A N 1
ATOM 2086 C CA . GLN A 1 264 ? -2.744 -30.031 -6.695 1 96.44 264 GLN A CA 1
ATOM 2087 C C . GLN A 1 264 ? -3.893 -29.109 -6.297 1 96.44 264 GLN A C 1
ATOM 2089 O O . GLN A 1 264 ? -4.844 -29.547 -5.641 1 96.44 264 GLN A O 1
ATOM 2094 N N . GLU A 1 265 ? -3.8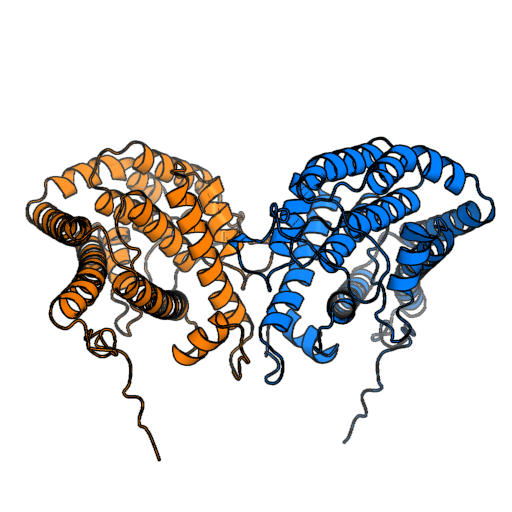28 -27.859 -6.641 1 97.56 265 GLU A N 1
ATOM 2095 C CA . GLU A 1 265 ? -4.859 -26.906 -6.258 1 97.56 265 GLU A CA 1
ATOM 2096 C C . GLU A 1 265 ? -6.176 -27.203 -6.969 1 97.56 265 GLU A C 1
ATOM 2098 O O . GLU A 1 265 ? -7.246 -27.109 -6.363 1 97.56 265 GLU A O 1
ATOM 2103 N N . GLU A 1 266 ? -6.113 -27.547 -8.289 1 97.19 266 GLU A N 1
ATOM 2104 C CA . GLU A 1 266 ? -7.324 -27.891 -9.031 1 97.19 266 GLU A CA 1
ATOM 2105 C C . GLU A 1 266 ? -7.996 -29.125 -8.453 1 97.19 266 GLU A C 1
ATOM 2107 O O . GLU A 1 266 ? -9.219 -29.172 -8.328 1 97.19 266 GLU A O 1
ATOM 2112 N N . HIS A 1 267 ? -7.199 -30.062 -8.094 1 96.25 267 HIS A N 1
ATOM 2113 C CA . HIS A 1 267 ? -7.742 -31.297 -7.535 1 96.25 267 HIS A CA 1
ATOM 2114 C C . HIS A 1 267 ? -8.328 -31.062 -6.148 1 96.25 267 HIS A C 1
ATOM 2116 O O . HIS A 1 267 ? -9.352 -31.656 -5.793 1 96.25 267 HIS A O 1
ATOM 2122 N N . ALA A 1 268 ? -7.688 -30.266 -5.348 1 96.31 268 ALA A N 1
ATOM 2123 C CA . ALA A 1 268 ? -8.133 -30 -3.982 1 96.31 268 ALA A CA 1
ATOM 2124 C C . ALA A 1 268 ? -9.555 -29.438 -3.967 1 96.31 268 ALA A C 1
ATOM 2126 O O . ALA A 1 268 ? -10.406 -29.906 -3.213 1 96.31 268 ALA A O 1
ATOM 2127 N N . VAL A 1 269 ? -9.828 -28.469 -4.773 1 96.38 269 VAL A N 1
ATOM 2128 C CA . VAL A 1 269 ? -11.141 -27.844 -4.762 1 96.38 269 VAL A CA 1
ATOM 2129 C C . VAL A 1 269 ? -12.188 -28.812 -5.301 1 96.38 269 VAL A C 1
ATOM 2131 O O . VAL A 1 269 ? -13.312 -28.875 -4.793 1 96.38 269 VAL A O 1
ATOM 2134 N N . ALA A 1 270 ? -11.805 -29.578 -6.355 1 95.88 270 ALA A N 1
ATOM 2135 C CA . ALA A 1 270 ? -12.711 -30.578 -6.898 1 95.88 270 ALA A CA 1
ATOM 2136 C C . ALA A 1 270 ? -13.039 -31.656 -5.855 1 95.88 270 ALA A C 1
ATOM 2138 O O . ALA A 1 270 ? -14.188 -32.094 -5.754 1 95.88 270 ALA A O 1
ATOM 2139 N N . GLU A 1 271 ? -12.055 -32.062 -5.148 1 95.62 271 GLU A N 1
ATOM 2140 C CA . GLU A 1 271 ? -12.234 -33.062 -4.121 1 95.62 271 GLU A CA 1
ATOM 2141 C C . GLU A 1 271 ? -13.148 -32.562 -3.002 1 95.62 271 GLU A C 1
ATOM 2143 O O . GLU A 1 271 ? -13.984 -33.312 -2.49 1 95.62 271 GLU A O 1
ATOM 2148 N N . ILE A 1 272 ? -12.969 -31.344 -2.549 1 95.62 272 ILE A N 1
ATOM 2149 C CA . ILE A 1 272 ? -13.797 -30.75 -1.505 1 95.62 272 ILE A CA 1
ATOM 2150 C C . ILE A 1 272 ? -15.266 -30.781 -1.928 1 95.62 272 ILE A C 1
ATOM 2152 O O . ILE A 1 272 ? -16.125 -31.25 -1.178 1 95.62 272 ILE A O 1
ATOM 2156 N N . VAL A 1 273 ? -15.562 -30.359 -3.148 1 95.31 273 VAL A N 1
ATOM 2157 C CA . VAL A 1 273 ? -16.938 -30.312 -3.656 1 95.31 273 VAL A CA 1
ATOM 2158 C C . VAL A 1 273 ? -17.453 -31.734 -3.818 1 95.31 273 VAL A C 1
ATOM 2160 O O . VAL A 1 273 ? -18.594 -32.031 -3.449 1 95.31 273 VAL A O 1
ATOM 2163 N N . GLY A 1 274 ? -16.609 -32.625 -4.375 1 94.5 274 GLY A N 1
ATOM 2164 C CA . GLY A 1 274 ? -17 -34 -4.547 1 94.5 274 GLY A CA 1
ATOM 2165 C C . GLY A 1 274 ? -17.391 -34.688 -3.248 1 94.5 274 GLY A C 1
ATOM 2166 O O . GLY A 1 274 ? -18.391 -35.406 -3.195 1 94.5 274 GLY A O 1
ATOM 2167 N N . ARG A 1 275 ? -16.688 -34.469 -2.213 1 93.56 275 ARG A N 1
ATOM 2168 C CA . ARG A 1 275 ? -16.953 -35.031 -0.907 1 93.56 275 ARG A CA 1
ATOM 2169 C C . ARG A 1 275 ? -18.266 -34.531 -0.336 1 93.56 275 ARG A C 1
ATOM 2171 O O . ARG A 1 275 ? -19.016 -35.281 0.286 1 93.56 275 ARG A O 1
ATOM 2178 N N . LEU A 1 276 ? -18.516 -33.25 -0.501 1 91.88 276 LEU A N 1
ATOM 2179 C CA . LEU A 1 276 ? -19.75 -32.656 -0.009 1 91.88 276 LEU A CA 1
ATOM 2180 C C . LEU A 1 276 ? -20.969 -33.219 -0.744 1 91.88 276 LEU A C 1
ATOM 2182 O O . LEU A 1 276 ? -22.031 -33.406 -0.147 1 91.88 276 LEU A O 1
ATOM 2186 N N . ARG A 1 277 ? -20.812 -33.469 -1.979 1 92.38 277 ARG A N 1
ATOM 2187 C CA . ARG A 1 277 ? -21.922 -33.969 -2.781 1 92.38 277 ARG A CA 1
ATOM 2188 C C . ARG A 1 277 ? -22.188 -35.469 -2.475 1 92.38 277 ARG A C 1
ATOM 2190 O O . ARG A 1 277 ? -23.328 -35.938 -2.588 1 92.38 277 ARG A O 1
ATOM 2197 N N . GLU A 1 278 ? -21.188 -36.125 -2.141 1 89.06 278 GLU A N 1
ATOM 2198 C CA . GLU A 1 278 ? -21.344 -37.531 -1.771 1 89.06 278 GLU A CA 1
ATOM 2199 C C . GLU A 1 278 ? -21.922 -37.688 -0.366 1 89.06 278 GLU A C 1
ATOM 2201 O O . GLU A 1 278 ? -22.641 -38.625 -0.078 1 89.06 278 GLU A O 1
ATOM 2206 N N . ASN A 1 279 ? -21.484 -36.75 0.602 1 79.81 279 ASN A N 1
ATOM 2207 C CA . ASN A 1 279 ? -21.969 -36.781 1.978 1 79.81 279 ASN A CA 1
ATOM 2208 C C . ASN A 1 279 ? -22.562 -35.438 2.398 1 79.81 279 ASN A C 1
ATOM 2210 O O . ASN A 1 279 ? -21.906 -34.656 3.092 1 79.81 279 ASN A O 1
ATOM 2214 N N . PRO A 1 280 ? -23.688 -35.031 1.99 1 63.5 280 PRO A N 1
ATOM 2215 C CA . PRO A 1 280 ? -24.25 -33.719 2.244 1 63.5 280 PRO A CA 1
ATOM 2216 C C . PRO A 1 280 ? -24.328 -33.375 3.732 1 63.5 280 PRO A C 1
ATOM 2218 O O . PRO A 1 280 ? -24.422 -32.188 4.098 1 63.5 280 PRO A O 1
ATOM 2221 N N . PHE A 1 281 ? -24.391 -34.312 4.617 1 59.38 281 PHE A N 1
ATOM 2222 C CA . PHE A 1 281 ? -24.547 -34.031 6.039 1 59.38 281 PHE A CA 1
ATOM 2223 C C . PHE A 1 281 ? -23.203 -33.906 6.73 1 59.38 281 PHE A C 1
ATOM 2225 O O . PHE A 1 281 ? -23.125 -33.812 7.957 1 59.38 281 PHE A O 1
ATOM 2232 N N . SER A 1 282 ? -22.062 -33.938 6.004 1 55.56 282 SER A N 1
ATOM 2233 C CA . SER A 1 282 ? -20.75 -33.938 6.66 1 55.56 282 SER A CA 1
ATOM 2234 C C . SER A 1 282 ? -20.234 -32.531 6.855 1 55.56 282 SER A C 1
ATOM 2236 O O . SER A 1 282 ? -20.172 -31.75 5.906 1 55.56 282 SER A O 1
ATOM 2238 N N . GLU A 1 283 ? -20.328 -31.984 8.008 1 54 283 GLU A N 1
ATOM 2239 C CA . GLU A 1 283 ? -19.969 -30.641 8.43 1 54 283 GLU A CA 1
ATOM 2240 C C . GLU A 1 283 ? -18.5 -30.328 8.125 1 54 283 GLU A C 1
ATOM 2242 O O . GLU A 1 283 ? -18.109 -29.156 8.055 1 54 283 GLU A O 1
ATOM 2247 N N . ASN A 1 284 ? -17.547 -31.391 8.289 1 54.94 284 ASN A N 1
ATOM 2248 C CA . ASN A 1 284 ? -16.125 -31.062 8.273 1 54.94 284 ASN A CA 1
ATOM 2249 C C . ASN A 1 284 ? -15.477 -31.469 6.957 1 54.94 284 ASN A C 1
ATOM 2251 O O . ASN A 1 284 ? -14.68 -32.406 6.906 1 54.94 284 ASN A O 1
ATOM 2255 N N . ALA A 1 285 ? -15.938 -31.109 5.828 1 50.19 285 ALA A N 1
ATOM 2256 C CA . ALA A 1 285 ? -15.469 -31.516 4.508 1 50.19 285 ALA A CA 1
ATOM 2257 C C . ALA A 1 285 ? -14.023 -31.078 4.277 1 50.19 285 ALA A C 1
ATOM 2259 O O . ALA A 1 285 ? -13.336 -31.609 3.402 1 50.19 285 ALA A O 1
ATOM 2260 N N . ILE A 1 286 ? -13.477 -30.172 5.141 1 54.62 286 ILE A N 1
ATOM 2261 C CA . ILE A 1 286 ? -12.141 -29.625 4.918 1 54.62 286 ILE A CA 1
ATOM 2262 C C . ILE A 1 286 ? -11.109 -30.484 5.637 1 54.62 286 ILE A C 1
ATOM 2264 O O . ILE A 1 286 ? -9.945 -30.547 5.23 1 54.62 286 ILE A O 1
ATOM 2268 N N . ASP A 1 287 ? -11.367 -31.156 6.816 1 50.88 287 ASP A N 1
ATOM 2269 C CA . ASP A 1 287 ? -10.445 -31.812 7.746 1 50.88 287 ASP A CA 1
ATOM 2270 C C . ASP A 1 287 ? -9.742 -33 7.086 1 50.88 287 ASP A C 1
ATOM 2272 O O . ASP A 1 287 ? -8.641 -33.375 7.492 1 50.88 287 ASP A O 1
ATOM 2276 N N . GLY A 1 288 ? -10.102 -33.344 5.938 1 44.28 288 GLY A N 1
ATOM 2277 C CA . GLY A 1 288 ? -9.562 -34.562 5.316 1 44.28 288 GLY A CA 1
ATOM 2278 C C . GLY A 1 288 ? -8.789 -34.281 4.043 1 44.28 288 GLY A C 1
ATOM 2279 O O . GLY A 1 288 ? -8.344 -35.188 3.365 1 44.28 288 GLY A O 1
ATOM 2280 N N . ILE A 1 289 ? -8.891 -33.156 3.688 1 46.03 289 ILE A N 1
ATOM 2281 C CA . ILE A 1 289 ? -8.117 -32.938 2.473 1 46.03 289 ILE A CA 1
ATOM 2282 C C . ILE A 1 289 ? -6.625 -32.938 2.799 1 46.03 289 ILE A C 1
ATOM 2284 O O . ILE A 1 289 ? -6.176 -32.219 3.688 1 46.03 289 ILE A O 1
ATOM 2288 N N . GLY A 1 290 ? -5.988 -34.125 2.877 1 40 290 GLY A N 1
ATOM 2289 C CA . GLY A 1 290 ? -4.602 -34.531 3.078 1 40 290 GLY A CA 1
ATOM 2290 C C . GLY A 1 290 ? -3.611 -33.438 2.656 1 40 290 GLY A C 1
ATOM 2291 O O . GLY A 1 290 ? -2.832 -33.656 1.724 1 40 290 GLY A O 1
ATOM 2292 N N . LEU A 1 291 ? -4.039 -32.312 2.871 1 41.78 291 LEU A N 1
ATOM 2293 C CA . LEU A 1 291 ? -2.869 -31.469 2.625 1 41.78 291 LEU A CA 1
ATOM 2294 C C . LEU A 1 291 ? -1.746 -31.812 3.598 1 41.78 291 LEU A C 1
ATOM 2296 O O . LEU A 1 291 ? -1.966 -31.875 4.809 1 41.78 291 LEU A O 1
ATOM 2300 N N . GLU A 1 292 ? -0.816 -32.688 3.334 1 35.88 292 GLU A N 1
ATOM 2301 C CA . GLU A 1 292 ? 0.252 -33.375 4.051 1 35.88 292 GLU A CA 1
ATOM 2302 C C . GLU A 1 292 ? 0.824 -32.5 5.164 1 35.88 292 GLU A C 1
ATOM 2304 O O . GLU A 1 292 ? 1.377 -33.031 6.141 1 35.88 292 GLU A O 1
ATOM 2309 N N . ASP A 1 293 ? 1.088 -31.281 4.996 1 35.94 293 ASP A N 1
ATOM 2310 C CA . ASP A 1 293 ? 2.174 -30.797 5.84 1 35.94 293 ASP A CA 1
ATOM 2311 C C . ASP A 1 293 ? 1.643 -30.297 7.184 1 35.94 293 ASP A C 1
ATOM 2313 O O . ASP A 1 293 ? 2.359 -29.641 7.934 1 35.94 293 ASP A O 1
ATOM 2317 N N . GLY A 1 294 ? 0.281 -30.094 7.449 1 33.59 294 GLY A N 1
ATOM 2318 C CA . GLY A 1 294 ? 0.185 -29.297 8.656 1 33.59 294 GLY A CA 1
ATOM 2319 C C . GLY A 1 294 ? 0.27 -30.125 9.93 1 33.59 294 GLY A C 1
ATOM 2320 O O . GLY A 1 294 ? -0.071 -31.297 9.93 1 33.59 294 GLY A O 1
ATOM 2321 N N . PRO A 1 295 ? 1.171 -29.766 11.031 1 28.11 295 PRO A N 1
ATOM 2322 C CA . PRO A 1 295 ? 1.26 -30.469 12.305 1 28.11 295 PRO A CA 1
ATOM 2323 C C . PRO A 1 295 ? -0.103 -30.688 12.961 1 28.11 295 PRO A C 1
ATOM 2325 O O . PRO A 1 295 ? -1.042 -29.922 12.695 1 28.11 295 PRO A O 1
ATOM 2328 N N . ALA A 1 296 ? -0.235 -31.875 13.703 1 29.41 296 ALA A N 1
ATOM 2329 C CA . ALA A 1 296 ? -1.321 -32.375 14.539 1 29.41 296 ALA A CA 1
ATOM 2330 C C . ALA A 1 296 ? -1.641 -31.391 15.664 1 29.41 296 ALA A C 1
ATOM 2332 O O . ALA A 1 296 ? -0.743 -30.953 16.391 1 29.41 296 ALA A O 1
ATOM 2333 N N . ARG A 1 297 ? -2.67 -30.75 15.742 1 30.48 297 ARG A N 1
ATOM 2334 C CA . ARG A 1 297 ? -3.195 -30.109 16.938 1 30.48 297 ARG A CA 1
ATOM 2335 C C . ARG A 1 297 ? -3.223 -31.078 18.109 1 30.48 297 ARG A C 1
ATOM 2337 O O . ARG A 1 297 ? -3.994 -32.031 18.109 1 30.48 297 ARG A O 1
ATOM 2344 N N . GLY A 1 298 ? -2.166 -31.453 18.828 1 22.47 298 GLY A N 1
ATOM 2345 C CA . GLY A 1 298 ? -2.314 -32.125 20.109 1 22.47 298 GLY A CA 1
ATOM 2346 C C . GLY A 1 298 ? -3.285 -31.422 21.047 1 22.47 298 GLY A C 1
ATOM 2347 O O . GLY A 1 298 ? -3.152 -30.219 21.297 1 22.47 298 GLY A O 1
ATOM 2348 N N . ARG A 1 299 ? -4.508 -31.812 21.172 1 24.55 299 ARG A N 1
ATOM 2349 C CA . ARG A 1 299 ? -5.492 -31.484 22.203 1 24.55 299 ARG A CA 1
ATOM 2350 C C . ARG A 1 299 ? -4.938 -31.766 23.594 1 24.55 299 ARG A C 1
ATOM 2352 O O . ARG A 1 299 ? -4.781 -32.938 23.984 1 24.55 299 ARG A O 1
ATOM 2359 N N . SER A 1 300 ? -3.879 -31.156 23.984 1 20.02 300 SER A N 1
ATOM 2360 C CA . SER A 1 300 ? -3.799 -31.312 25.438 1 20.02 300 SER A CA 1
ATOM 2361 C C . SER A 1 300 ? -5.074 -30.828 26.125 1 20.02 300 SER A C 1
ATOM 2363 O O . SER A 1 300 ? -5.512 -29.703 25.906 1 20.02 300 SER A O 1
ATOM 2365 N N . LEU A 1 301 ? -5.969 -31.766 26.516 1 20 301 LEU A N 1
ATOM 2366 C CA . LEU A 1 301 ? -6.699 -31.656 27.766 1 20 301 LEU A CA 1
ATOM 2367 C C . LEU A 1 301 ? -5.746 -31.391 28.938 1 20 301 LEU A C 1
ATOM 2369 O O . LEU A 1 301 ? -4.633 -31.922 28.969 1 20 301 LEU A O 1
ATOM 2373 N N . MET B 1 1 ? -29.047 9.805 1.602 1 75.12 1 MET B N 1
ATOM 2374 C CA . MET B 1 1 ? -29.828 10.977 1.204 1 75.12 1 MET B CA 1
ATOM 2375 C C . MET B 1 1 ? -28.906 12.109 0.758 1 75.12 1 MET B C 1
ATOM 2377 O O . MET B 1 1 ? -27.828 12.305 1.326 1 75.12 1 MET B O 1
ATOM 2381 N N . PRO B 1 2 ? -29.344 12.766 -0.329 1 82.69 2 PRO B N 1
ATOM 2382 C CA . PRO B 1 2 ? -28.531 13.883 -0.805 1 82.69 2 PRO B CA 1
ATOM 2383 C C . PRO B 1 2 ? -28.281 14.938 0.273 1 82.69 2 PRO B C 1
ATOM 2385 O O . PRO B 1 2 ? -29.078 15.07 1.205 1 82.69 2 PRO B O 1
ATOM 2388 N N . ASN B 1 3 ? -27.109 15.516 0.325 1 88.25 3 ASN B N 1
ATOM 2389 C CA . ASN B 1 3 ? -26.719 16.594 1.227 1 88.25 3 ASN B CA 1
ATOM 2390 C C . ASN B 1 3 ? -26.422 17.891 0.465 1 88.25 3 ASN B C 1
ATOM 2392 O O . ASN B 1 3 ? -25.266 18.297 0.365 1 88.25 3 ASN B O 1
ATOM 2396 N N . PRO B 1 4 ? -27.453 18.547 -0.013 1 88.88 4 PRO B N 1
ATOM 2397 C CA . PRO B 1 4 ? -27.25 19.75 -0.819 1 88.88 4 PRO B CA 1
ATOM 2398 C C . PRO B 1 4 ? -26.531 20.859 -0.052 1 88.88 4 PRO B C 1
ATOM 2400 O O . PRO B 1 4 ? -25.828 21.672 -0.651 1 88.88 4 PRO B O 1
ATOM 2403 N N . ALA B 1 5 ? -26.766 20.938 1.214 1 91.81 5 ALA B N 1
ATOM 2404 C CA . ALA B 1 5 ? -26.094 21.953 2.031 1 91.81 5 ALA B CA 1
ATOM 2405 C C . ALA B 1 5 ? -24.578 21.828 1.933 1 91.81 5 ALA B C 1
ATOM 2407 O O . ALA B 1 5 ? -23.859 22.828 1.87 1 91.81 5 ALA B O 1
ATOM 2408 N N . LEU B 1 6 ? -24.094 20.641 1.93 1 93.69 6 LEU B N 1
ATOM 2409 C CA . LEU B 1 6 ? -22.656 20.406 1.813 1 93.69 6 LEU B CA 1
ATOM 2410 C C . LEU B 1 6 ? -22.156 20.828 0.442 1 93.69 6 LEU B C 1
ATOM 2412 O O . LEU B 1 6 ? -21.109 21.469 0.339 1 93.69 6 LEU B O 1
ATOM 2416 N N . THR B 1 7 ? -22.844 20.484 -0.569 1 93.44 7 THR B N 1
ATOM 2417 C CA . THR B 1 7 ? -22.469 20.875 -1.922 1 93.44 7 THR B CA 1
ATOM 2418 C C . THR B 1 7 ? -22.375 22.406 -2.031 1 93.44 7 THR B C 1
ATOM 2420 O O . THR B 1 7 ? -21.438 22.922 -2.645 1 93.44 7 THR B O 1
ATOM 2423 N N . GLU B 1 8 ? -23.312 23.016 -1.466 1 94.12 8 GLU B N 1
ATOM 2424 C CA . GLU B 1 8 ? -23.312 24.469 -1.47 1 94.12 8 GLU B CA 1
ATOM 2425 C C . GLU B 1 8 ? -22.125 25.031 -0.692 1 94.12 8 GLU B C 1
ATOM 2427 O O . GLU B 1 8 ? -21.5 26 -1.109 1 94.12 8 GLU B O 1
ATOM 2432 N N . LYS B 1 9 ? -21.859 24.469 0.461 1 95.81 9 LYS B N 1
ATOM 2433 C CA . LYS B 1 9 ? -20.703 24.875 1.259 1 95.81 9 LYS B CA 1
ATOM 2434 C C . LYS B 1 9 ? -19.406 24.766 0.455 1 95.81 9 LYS B C 1
ATOM 2436 O O . LYS B 1 9 ? -18.547 25.641 0.53 1 95.81 9 LYS B O 1
ATOM 2441 N N . ILE B 1 10 ? -19.25 23.719 -0.326 1 96.56 10 ILE B N 1
ATOM 2442 C CA . ILE B 1 10 ? -18.062 23.469 -1.133 1 96.56 10 ILE B CA 1
ATOM 2443 C C . ILE B 1 10 ? -17.953 24.516 -2.24 1 96.56 10 ILE B C 1
ATOM 2445 O O . ILE B 1 10 ? -16.891 25.078 -2.48 1 96.56 10 ILE B O 1
ATOM 2449 N N . ARG B 1 11 ? -19.047 24.812 -2.855 1 94.56 11 ARG B N 1
ATOM 2450 C CA . ARG B 1 11 ? -19.094 25.797 -3.932 1 94.56 11 ARG B CA 1
ATOM 2451 C C . ARG B 1 11 ? -18.766 27.188 -3.408 1 94.56 11 ARG B C 1
ATOM 2453 O O . ARG B 1 11 ? -18.188 28 -4.125 1 94.56 11 ARG B O 1
ATOM 2460 N N . ASN B 1 12 ? -19.094 27.453 -2.201 1 96.19 12 ASN B N 1
ATOM 2461 C CA . ASN B 1 12 ? -18.891 28.781 -1.605 1 96.19 12 ASN B CA 1
ATOM 2462 C C . ASN B 1 12 ? -17.547 28.875 -0.877 1 96.19 12 ASN B C 1
ATOM 2464 O O . ASN B 1 12 ? -17.266 29.875 -0.229 1 96.19 12 ASN B O 1
ATOM 2468 N N . LEU B 1 13 ? -16.781 27.812 -0.955 1 97.62 13 LEU B N 1
ATOM 2469 C CA . LEU B 1 13 ? -15.5 27.797 -0.243 1 97.62 13 LEU B CA 1
ATOM 2470 C C . LEU B 1 13 ? -14.586 28.906 -0.752 1 97.62 13 LEU B C 1
ATOM 2472 O O . LEU B 1 13 ? -14.008 29.656 0.042 1 97.62 13 LEU B O 1
ATOM 2476 N N . PRO B 1 14 ? -14.461 29.141 -2.072 1 97.12 14 PRO B N 1
ATOM 2477 C CA . PRO B 1 14 ? -13.531 30.172 -2.555 1 97.12 14 PRO B CA 1
ATOM 2478 C C . PRO B 1 14 ? -13.875 31.562 -2.043 1 97.12 14 PRO B C 1
ATOM 2480 O O . PRO B 1 14 ? -13.023 32.25 -1.453 1 97.12 14 PRO B O 1
ATOM 2483 N N . PRO B 1 15 ? -15.156 32 -2.172 1 97.12 15 PRO B N 1
ATOM 2484 C CA . PRO B 1 15 ? -15.453 33.312 -1.618 1 97.12 15 PRO B CA 1
ATOM 2485 C C . PRO B 1 15 ? -15.281 33.375 -0.102 1 97.12 15 PRO B C 1
ATOM 2487 O O . PRO B 1 15 ? -14.922 34.406 0.445 1 97.12 15 PRO B O 1
ATOM 2490 N N . LEU B 1 16 ? -15.555 32.312 0.597 1 97.75 16 LEU B N 1
ATOM 2491 C CA . LEU B 1 16 ? -15.328 32.281 2.037 1 97.75 16 LEU B CA 1
ATOM 2492 C C . LEU B 1 16 ? -13.844 32.469 2.361 1 97.75 16 LEU B C 1
ATOM 2494 O O . LEU B 1 16 ? -13.492 33.219 3.264 1 97.75 16 LEU B O 1
ATOM 2498 N N . LEU B 1 17 ? -12.969 31.797 1.668 1 97.69 17 LEU B N 1
ATOM 2499 C CA . LEU B 1 17 ? -11.531 31.922 1.876 1 97.69 17 LEU B CA 1
ATOM 2500 C C . LEU B 1 17 ? -11.078 33.375 1.621 1 97.69 17 LEU B C 1
ATOM 2502 O O . LEU B 1 17 ? -10.258 33.906 2.365 1 97.69 17 LEU B O 1
ATOM 2506 N N . ASP B 1 18 ? -11.625 33.938 0.607 1 97.25 18 ASP B N 1
ATOM 2507 C CA . ASP B 1 18 ? -11.336 35.344 0.302 1 97.25 18 ASP B CA 1
ATOM 2508 C C . ASP B 1 18 ? -11.688 36.25 1.479 1 97.25 18 ASP B C 1
ATOM 2510 O O . ASP B 1 18 ? -10.906 37.125 1.853 1 97.25 18 ASP B O 1
ATOM 2514 N N . SER B 1 19 ? -12.852 36.031 1.979 1 97.62 19 SER B N 1
ATOM 2515 C CA . SER B 1 19 ? -13.336 36.812 3.105 1 97.62 19 SER B CA 1
ATOM 2516 C C . SER B 1 19 ? -12.461 36.625 4.34 1 97.62 19 SER B C 1
ATOM 2518 O O . SER B 1 19 ? -12.156 37.562 5.055 1 97.62 19 SER B O 1
ATOM 2520 N N . LEU B 1 20 ? -12.062 35.375 4.582 1 97.62 20 LEU B N 1
ATOM 2521 C CA . LEU B 1 20 ? -11.234 35.062 5.73 1 97.62 20 LEU B CA 1
ATOM 2522 C C . LEU B 1 20 ? -9.852 35.688 5.617 1 97.62 20 LEU B C 1
ATOM 2524 O O . LEU B 1 20 ? -9.297 36.156 6.617 1 97.62 20 LEU B O 1
ATOM 2528 N N . GLU B 1 21 ? -9.297 35.719 4.438 1 96.75 21 GLU B N 1
ATOM 2529 C CA . GLU B 1 21 ? -7.984 36.281 4.223 1 96.75 21 GLU B CA 1
ATOM 2530 C C . GLU B 1 21 ? -7.992 37.781 4.516 1 96.75 21 GLU B C 1
ATOM 2532 O O . GLU B 1 21 ? -6.98 38.344 4.941 1 96.75 21 GLU B O 1
ATOM 2537 N N . ARG B 1 22 ? -9.164 38.406 4.363 1 96.44 22 ARG B N 1
ATOM 2538 C CA . ARG B 1 22 ? -9.305 39.844 4.582 1 96.44 22 ARG B CA 1
ATOM 2539 C C . ARG B 1 22 ? -9.648 40.156 6.039 1 96.44 22 ARG B C 1
ATOM 2541 O O . ARG B 1 22 ? -9.539 41.281 6.48 1 96.44 22 ARG B O 1
ATOM 2548 N N . ASP B 1 23 ? -10.07 39.125 6.73 1 97.12 23 ASP B N 1
ATOM 2549 C CA . ASP B 1 23 ? -10.352 39.281 8.148 1 97.12 23 ASP B CA 1
ATOM 2550 C C . ASP B 1 23 ? -9.086 39.656 8.922 1 97.12 23 ASP B C 1
ATOM 2552 O O . ASP B 1 23 ? -8.055 38.969 8.789 1 97.12 23 ASP B O 1
ATOM 2556 N N . ALA B 1 24 ? -9.102 40.656 9.758 1 96.88 24 ALA B N 1
ATOM 2557 C CA . ALA B 1 24 ? -7.926 41.219 10.414 1 96.88 24 ALA B CA 1
ATOM 2558 C C . ALA B 1 24 ? -7.254 40.188 11.32 1 96.88 24 ALA B C 1
ATOM 2560 O O . ALA B 1 24 ? -6.027 40.062 11.32 1 96.88 24 ALA B O 1
ATOM 2561 N N . GLU B 1 25 ? -7.992 39.531 12.078 1 96.5 25 GLU B N 1
ATOM 2562 C CA . GLU B 1 25 ? -7.457 38.531 13 1 96.5 25 GLU B CA 1
ATOM 2563 C C . GLU B 1 25 ? -6.781 37.406 12.242 1 96.5 25 GLU B C 1
ATOM 2565 O O . GLU B 1 25 ? -5.68 36.969 12.602 1 96.5 25 GLU B O 1
ATOM 2570 N N . VAL B 1 26 ? -7.434 36.875 11.219 1 97.25 26 VAL B N 1
ATOM 2571 C CA . VAL B 1 26 ? -6.918 35.75 10.43 1 97.25 26 VAL B CA 1
ATOM 2572 C C . VAL B 1 26 ? -5.66 36.188 9.68 1 97.25 26 VAL B C 1
ATOM 2574 O O . VAL B 1 26 ? -4.66 35.469 9.656 1 97.25 26 VAL B O 1
ATOM 2577 N N . SER B 1 27 ? -5.703 37.344 9.102 1 97.12 27 SER B N 1
ATOM 2578 C CA . SER B 1 27 ? -4.562 37.875 8.359 1 97.12 27 SER B CA 1
ATOM 2579 C C . SER B 1 27 ? -3.334 37.969 9.258 1 97.12 27 SER B C 1
ATOM 2581 O O . SER B 1 27 ? -2.215 37.688 8.828 1 97.12 27 SER B O 1
ATOM 2583 N N . ASP B 1 28 ? -3.58 38.438 10.477 1 96.94 28 ASP B N 1
ATOM 2584 C CA . ASP B 1 28 ? -2.48 38.562 11.43 1 96.94 28 ASP B CA 1
ATOM 2585 C C . ASP B 1 28 ? -1.866 37.188 11.75 1 96.94 28 ASP B C 1
ATOM 2587 O O . ASP B 1 28 ? -0.642 37.062 11.812 1 96.94 28 ASP B O 1
ATOM 2591 N N . LEU B 1 29 ? -2.68 36.219 11.961 1 96.38 29 LEU B N 1
ATOM 2592 C CA . LEU B 1 29 ? -2.225 34.844 12.219 1 96.38 29 LEU B CA 1
ATOM 2593 C C . LEU B 1 29 ? -1.384 34.312 11.062 1 96.38 29 LEU B C 1
ATOM 2595 O O . LEU B 1 29 ? -0.317 33.75 11.273 1 96.38 29 LEU B O 1
ATOM 2599 N N . LEU B 1 30 ? -1.849 34.531 9.867 1 97.75 30 LEU B N 1
ATOM 2600 C CA . LEU B 1 30 ? -1.165 34.062 8.672 1 97.75 30 LEU B CA 1
ATOM 2601 C C . LEU B 1 30 ? 0.193 34.719 8.508 1 97.75 30 LEU B C 1
ATOM 2603 O O . LEU B 1 30 ? 1.177 34.094 8.156 1 97.75 30 LEU B O 1
ATOM 2607 N N . ARG B 1 31 ? 0.237 36 8.805 1 96.56 31 ARG B N 1
ATOM 2608 C CA . ARG B 1 31 ? 1.487 36.75 8.711 1 96.56 31 ARG B CA 1
ATOM 2609 C C . ARG B 1 31 ? 2.525 36.219 9.68 1 96.56 31 ARG B C 1
ATOM 2611 O O . ARG B 1 31 ? 3.715 36.156 9.359 1 96.56 31 ARG B O 1
ATOM 2618 N N . ARG B 1 32 ? 2.09 35.906 10.828 1 94.94 32 ARG B N 1
ATOM 2619 C CA . ARG B 1 32 ? 2.992 35.344 11.828 1 94.94 32 ARG B CA 1
ATOM 2620 C C . ARG B 1 32 ? 3.578 34 11.359 1 94.94 32 ARG B C 1
ATOM 2622 O O . ARG B 1 32 ? 4.77 33.75 11.539 1 94.94 32 ARG B O 1
ATOM 2629 N N . SER B 1 33 ? 2.746 33.156 10.781 1 96.62 33 SER B N 1
ATOM 2630 C CA . SER B 1 33 ? 3.215 31.875 10.258 1 96.62 33 SER B CA 1
ATOM 2631 C C . SER B 1 33 ? 4.219 32.062 9.125 1 96.62 33 SER B C 1
ATOM 2633 O O . SER B 1 33 ? 5.23 31.359 9.055 1 96.62 33 SER B O 1
ATOM 2635 N N . ASP B 1 34 ? 3.936 33.062 8.289 1 97.25 34 ASP B N 1
ATOM 2636 C CA . ASP B 1 34 ? 4.863 33.375 7.207 1 97.25 34 ASP B CA 1
ATOM 2637 C C . ASP B 1 34 ? 6.211 33.844 7.762 1 97.25 34 ASP B C 1
ATOM 2639 O O . ASP B 1 34 ? 7.266 33.438 7.242 1 97.25 34 ASP B O 1
ATOM 2643 N N . ALA B 1 35 ? 6.125 34.625 8.773 1 96.12 35 ALA B N 1
ATOM 2644 C CA . ALA B 1 35 ? 7.344 35.156 9.398 1 96.12 35 ALA B CA 1
ATOM 2645 C C . ALA B 1 35 ? 8.172 34.031 10 1 96.12 35 ALA B C 1
ATOM 2647 O O . ALA B 1 35 ? 9.406 34.031 9.891 1 96.12 35 ALA B O 1
ATOM 2648 N N . ALA B 1 36 ? 7.523 33.125 10.648 1 95.19 36 ALA B N 1
ATOM 2649 C CA . ALA B 1 36 ? 8.219 31.984 11.234 1 95.19 36 ALA B CA 1
ATOM 2650 C C . ALA B 1 36 ? 8.898 31.141 10.164 1 95.19 36 ALA B C 1
ATOM 2652 O O . ALA B 1 36 ? 10.047 30.734 10.328 1 95.19 36 ALA B O 1
ATOM 2653 N N . ARG B 1 37 ? 8.227 30.859 9.094 1 95.62 37 ARG B N 1
ATOM 2654 C CA . ARG B 1 37 ? 8.789 30.109 7.973 1 95.62 37 ARG B CA 1
ATOM 2655 C C . ARG B 1 37 ? 10 30.844 7.391 1 95.62 37 ARG B C 1
ATOM 2657 O O . ARG B 1 37 ? 11.031 30.219 7.113 1 95.62 37 ARG B O 1
ATOM 2664 N N . GLU B 1 38 ? 9.867 32.156 7.223 1 95.56 38 GLU B N 1
ATOM 2665 C CA . GLU B 1 38 ? 10.938 32.938 6.637 1 95.56 38 GLU B CA 1
ATOM 2666 C C . GLU B 1 38 ? 12.164 32.969 7.547 1 95.56 38 GLU B C 1
ATOM 2668 O O . GLU B 1 38 ? 13.297 33 7.062 1 95.56 38 GLU B O 1
ATOM 2673 N N . ARG B 1 39 ? 11.945 33.031 8.805 1 94.25 39 ARG B N 1
ATOM 2674 C CA . ARG B 1 39 ? 13.055 33.031 9.758 1 94.25 39 ARG B CA 1
ATOM 2675 C C . ARG B 1 39 ? 13.922 31.781 9.57 1 94.25 39 ARG B C 1
ATOM 2677 O O . ARG B 1 39 ? 15.148 31.875 9.555 1 94.25 39 ARG B O 1
ATOM 2684 N N . PHE B 1 40 ? 13.312 30.656 9.461 1 94.25 40 PHE B N 1
ATOM 2685 C CA . PHE B 1 40 ? 14.062 29.422 9.273 1 94.25 40 PHE B CA 1
ATOM 2686 C C . PHE B 1 40 ? 14.758 29.422 7.922 1 94.25 40 PHE B C 1
ATOM 2688 O O . PHE B 1 40 ? 15.898 28.953 7.805 1 94.25 40 PHE B O 1
ATOM 2695 N N . ARG B 1 41 ? 14.07 29.891 6.926 1 94.19 41 ARG B N 1
ATOM 2696 C CA . ARG B 1 41 ? 14.656 29.922 5.586 1 94.19 41 ARG B CA 1
ATOM 2697 C C . ARG B 1 41 ? 15.938 30.75 5.57 1 94.19 41 ARG B C 1
ATOM 2699 O O . ARG B 1 41 ? 16.875 30.438 4.824 1 94.19 41 ARG B O 1
ATOM 2706 N N . GLN B 1 42 ? 16.016 31.734 6.367 1 94.75 42 GLN B N 1
ATOM 2707 C CA . GLN B 1 42 ? 17.156 32.625 6.418 1 94.75 42 GLN B CA 1
ATOM 2708 C C . GLN B 1 42 ? 18.359 31.953 7.078 1 94.75 42 GLN B C 1
ATOM 2710 O O . GLN B 1 42 ? 19.484 32.438 6.992 1 94.75 42 GLN B O 1
ATOM 2715 N N . MET B 1 43 ? 18.172 30.844 7.602 1 94.19 43 MET B N 1
ATOM 2716 C CA . MET B 1 43 ? 19.25 30.156 8.32 1 94.19 43 MET B CA 1
ATOM 2717 C C . MET B 1 43 ? 20.031 29.234 7.395 1 94.19 43 MET B C 1
ATOM 2719 O O . MET B 1 43 ? 21.031 28.656 7.793 1 94.19 43 MET B O 1
ATOM 2723 N N . PHE B 1 44 ? 19.594 29.125 6.199 1 91.88 44 PHE B N 1
ATOM 2724 C CA . PHE B 1 44 ? 20.281 28.297 5.23 1 91.88 44 PHE B CA 1
ATOM 2725 C C . PHE B 1 44 ? 21.531 29 4.699 1 91.88 44 PHE B C 1
ATOM 2727 O O . PHE B 1 44 ? 21.562 30.234 4.625 1 91.88 44 PHE B O 1
ATOM 2734 N N . PRO B 1 45 ? 22.562 28.297 4.301 1 94.81 45 PRO B N 1
ATOM 2735 C CA . PRO B 1 45 ? 22.656 26.844 4.309 1 94.81 45 PRO B CA 1
ATOM 2736 C C . PRO B 1 45 ? 22.953 26.281 5.695 1 94.81 45 PRO B C 1
ATOM 2738 O O . PRO B 1 45 ? 23.469 27 6.559 1 94.81 45 PRO B O 1
ATOM 2741 N N . LEU B 1 46 ? 22.562 25.062 5.883 1 95.38 46 LEU B N 1
ATOM 2742 C CA . LEU B 1 46 ? 22.812 24.328 7.117 1 95.38 46 LEU B CA 1
ATOM 2743 C C . LEU B 1 46 ? 24.078 23.5 6.996 1 95.38 46 LEU B C 1
ATOM 2745 O O . LEU B 1 46 ? 24.391 22.969 5.922 1 95.38 46 LEU B O 1
ATOM 2749 N N . ASP B 1 47 ? 24.812 23.375 8.086 1 93.5 47 ASP B N 1
ATOM 2750 C CA . ASP B 1 47 ? 25.969 22.484 8.047 1 93.5 47 ASP B CA 1
ATOM 2751 C C . ASP B 1 47 ? 25.578 21.047 8.398 1 93.5 47 ASP B C 1
ATOM 2753 O O . ASP B 1 47 ? 24.391 20.75 8.578 1 93.5 47 ASP B O 1
ATOM 2757 N N . GLY B 1 48 ? 26.562 20.219 8.43 1 92.62 48 GLY B N 1
ATOM 2758 C CA . GLY B 1 48 ? 26.297 18.797 8.625 1 92.62 48 GLY B CA 1
ATOM 2759 C C . GLY B 1 48 ? 25.688 18.484 9.984 1 92.62 48 GLY B C 1
ATOM 2760 O O . GLY B 1 48 ? 24.812 17.625 10.094 1 92.62 48 GLY B O 1
ATOM 2761 N N . VAL B 1 49 ? 26.125 19.172 10.969 1 93.12 49 VAL B N 1
ATOM 2762 C CA . VAL B 1 49 ? 25.641 18.953 12.328 1 93.12 49 VAL B CA 1
ATOM 2763 C C . VAL B 1 49 ? 24.188 19.391 12.445 1 93.12 49 VAL B C 1
ATOM 2765 O O . VAL B 1 49 ? 23.359 18.688 13.023 1 93.12 49 VAL B O 1
ATOM 2768 N N . GLU B 1 50 ? 23.906 20.594 11.898 1 94.44 50 GLU B N 1
ATOM 2769 C CA . GLU B 1 50 ? 22.547 21.125 11.891 1 94.44 50 GLU B CA 1
ATOM 2770 C C . GLU B 1 50 ? 21.594 20.219 11.117 1 94.44 50 GLU B C 1
ATOM 2772 O O . GLU B 1 50 ? 20.484 19.953 11.578 1 94.44 50 GLU B O 1
ATOM 2777 N N . GLN B 1 51 ? 22.078 19.734 10.023 1 95.38 51 GLN B N 1
ATOM 2778 C CA . GLN B 1 51 ? 21.281 18.828 9.211 1 95.38 51 GLN B CA 1
ATOM 2779 C C . GLN B 1 51 ? 20.984 17.531 9.961 1 95.38 51 GLN B C 1
ATOM 2781 O O . GLN B 1 51 ? 19.859 17.031 9.922 1 95.38 51 GLN B O 1
ATOM 2786 N N . SER B 1 52 ? 21.938 17.031 10.602 1 94.94 52 SER B N 1
ATOM 2787 C CA . SER B 1 52 ? 21.781 15.805 11.375 1 94.94 52 SER B CA 1
ATOM 2788 C C . SER B 1 52 ? 20.766 15.992 12.5 1 94.94 52 SER B C 1
ATOM 2790 O O . SER B 1 52 ? 19.953 15.109 12.766 1 94.94 52 SER B O 1
ATOM 2792 N N . ALA B 1 53 ? 20.844 17.125 13.156 1 94.88 53 ALA B N 1
ATOM 2793 C CA . ALA B 1 53 ? 19.906 17.438 14.234 1 94.88 53 ALA B CA 1
ATOM 2794 C C . ALA B 1 53 ? 18.469 17.531 13.711 1 94.88 53 ALA B C 1
ATOM 2796 O O . ALA B 1 53 ? 17.531 17.062 14.367 1 94.88 53 ALA B O 1
ATOM 2797 N N . LEU B 1 54 ? 18.312 18.109 12.578 1 96.19 54 LEU B N 1
ATOM 2798 C CA . LEU B 1 54 ? 16.984 18.234 11.992 1 96.19 54 LEU B CA 1
ATOM 2799 C C . LEU B 1 54 ? 16.453 16.875 11.531 1 96.19 54 LEU B C 1
ATOM 2801 O O . LEU B 1 54 ? 15.25 16.625 11.586 1 96.19 54 LEU B O 1
ATOM 2805 N N . GLU B 1 55 ? 17.344 16.031 11.102 1 95.31 55 GLU B N 1
ATOM 2806 C CA . GLU B 1 55 ? 16.953 14.664 10.75 1 95.31 55 GLU B CA 1
ATOM 2807 C C . GLU B 1 55 ? 16.453 13.898 11.977 1 95.31 55 GLU B C 1
ATOM 2809 O O . GLU B 1 55 ? 15.477 13.148 11.898 1 95.31 55 GLU B O 1
ATOM 2814 N N . ASP B 1 56 ? 17.109 14.102 13.062 1 95.06 56 ASP B N 1
ATOM 2815 C CA . ASP B 1 56 ? 16.672 13.484 14.312 1 95.06 56 ASP B CA 1
ATOM 2816 C C . ASP B 1 56 ? 15.305 14.023 14.742 1 95.06 56 ASP B C 1
ATOM 2818 O O . ASP B 1 56 ? 14.438 13.258 15.18 1 95.06 56 ASP B O 1
ATOM 2822 N N . TYR B 1 57 ? 15.164 15.297 14.602 1 96.31 57 TYR B N 1
ATOM 2823 C CA . TYR B 1 57 ? 13.883 15.906 14.93 1 96.31 57 TYR B CA 1
ATOM 2824 C C . TYR B 1 57 ? 12.766 15.367 14.039 1 96.31 57 TYR B C 1
ATOM 2826 O O . TYR B 1 57 ? 11.648 15.148 14.5 1 96.31 57 TYR B O 1
ATOM 2834 N N . ARG B 1 58 ? 13.07 15.211 12.805 1 96.69 58 ARG B N 1
ATOM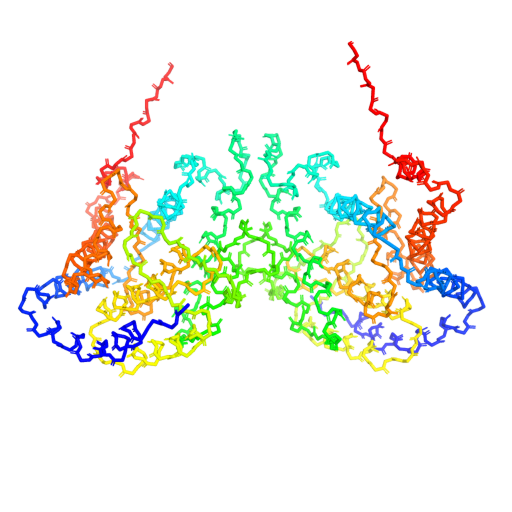 2835 C CA . ARG B 1 58 ? 12.109 14.688 11.844 1 96.69 58 ARG B CA 1
ATOM 2836 C C . ARG B 1 58 ? 11.633 13.297 12.242 1 96.69 58 ARG B C 1
ATOM 2838 O O . ARG B 1 58 ? 10.445 12.977 12.125 1 96.69 58 ARG B O 1
ATOM 2845 N N . LYS B 1 59 ? 12.508 12.508 12.688 1 95.12 59 LYS B N 1
ATOM 2846 C CA . LYS B 1 59 ? 12.148 11.172 13.164 1 95.12 59 LYS B CA 1
ATOM 2847 C C . LYS B 1 59 ? 11.188 11.25 14.344 1 95.12 59 LYS B C 1
ATOM 2849 O O . LYS B 1 59 ? 10.203 10.516 14.398 1 95.12 59 LYS B O 1
ATOM 2854 N N . GLU B 1 60 ? 11.531 12.086 15.219 1 96.19 60 GLU B N 1
ATOM 2855 C CA . GLU B 1 60 ? 10.672 12.289 16.375 1 96.19 60 GLU B CA 1
ATOM 2856 C C . GLU B 1 60 ? 9.297 12.82 15.969 1 96.19 60 GLU B C 1
ATOM 2858 O O . GLU B 1 60 ? 8.273 12.383 16.5 1 96.19 60 GLU B O 1
ATOM 2863 N N . TRP B 1 61 ? 9.336 13.789 15.086 1 97.88 61 TRP B N 1
ATOM 2864 C CA . TRP B 1 61 ? 8.086 14.344 14.578 1 97.88 61 TRP B CA 1
ATOM 2865 C C . TRP B 1 61 ? 7.215 13.266 13.945 1 97.88 61 TRP B C 1
ATOM 2867 O O . TRP B 1 61 ? 6.008 13.211 14.18 1 97.88 61 TRP B O 1
ATOM 2877 N N . MET B 1 62 ? 7.848 12.406 13.148 1 98.06 62 MET B N 1
ATOM 2878 C CA . MET B 1 62 ? 7.117 11.336 12.477 1 98.06 62 MET B CA 1
ATOM 2879 C C . MET B 1 62 ? 6.422 10.438 13.492 1 98.06 62 MET B C 1
ATOM 2881 O O . MET B 1 62 ? 5.262 10.07 13.305 1 98.06 62 MET B O 1
ATOM 2885 N N . ALA B 1 63 ? 7.098 10.086 14.508 1 97 63 ALA B N 1
ATOM 2886 C CA . ALA B 1 63 ? 6.508 9.25 15.547 1 97 63 ALA B CA 1
ATOM 2887 C C . ALA B 1 63 ? 5.312 9.945 16.203 1 97 63 ALA B C 1
ATOM 2889 O O . ALA B 1 63 ? 4.258 9.336 16.375 1 97 63 ALA B O 1
ATOM 2890 N N . ARG B 1 64 ? 5.469 11.18 16.5 1 97.88 64 ARG B N 1
ATOM 2891 C CA . ARG B 1 64 ? 4.391 11.953 17.094 1 97.88 64 ARG B CA 1
ATOM 2892 C C . ARG B 1 64 ? 3.205 12.078 16.141 1 97.88 64 ARG B C 1
ATOM 2894 O O . ARG B 1 64 ? 2.053 11.945 16.562 1 97.88 64 ARG B O 1
ATOM 2901 N N . TYR B 1 65 ? 3.547 12.383 14.914 1 98.69 65 TYR B N 1
ATOM 2902 C CA . TYR B 1 65 ? 2.506 12.547 13.906 1 98.69 65 TYR B CA 1
ATOM 2903 C C . TYR B 1 65 ? 1.695 11.266 13.75 1 98.69 65 TYR B C 1
ATOM 2905 O O . TYR B 1 65 ? 0.464 11.289 13.805 1 98.69 65 TYR B O 1
ATOM 2913 N N . VAL B 1 66 ? 2.41 10.156 13.609 1 98.31 66 VAL B N 1
ATOM 2914 C CA . VAL B 1 66 ? 1.773 8.859 13.414 1 98.31 66 VAL B CA 1
ATOM 2915 C C . VAL B 1 66 ? 0.955 8.492 14.648 1 98.31 66 VAL B C 1
ATOM 2917 O O . VAL B 1 66 ? -0.19 8.047 14.531 1 98.31 66 VAL B O 1
ATOM 2920 N N . TYR B 1 67 ? 1.521 8.68 15.797 1 97.5 67 TYR B N 1
ATOM 2921 C CA . TYR B 1 67 ? 0.824 8.398 17.047 1 97.5 67 TYR B CA 1
ATOM 2922 C C . TYR B 1 67 ? -0.461 9.211 17.156 1 97.5 67 TYR B C 1
ATOM 2924 O O . TYR B 1 67 ? -1.548 8.648 17.312 1 97.5 67 TYR B O 1
ATOM 2932 N N . ASN B 1 68 ? -0.354 10.484 17 1 98.38 68 ASN B N 1
ATOM 2933 C CA . ASN B 1 68 ? -1.5 11.359 17.203 1 98.38 68 ASN B CA 1
ATOM 2934 C C . ASN B 1 68 ? -2.586 11.117 16.156 1 98.38 68 ASN B C 1
ATOM 2936 O O . ASN B 1 68 ? -3.77 11.047 16.484 1 98.38 68 ASN B O 1
ATOM 2940 N N . SER B 1 69 ? -2.178 11 14.898 1 98.5 69 SER B N 1
ATOM 2941 C CA . SER B 1 69 ? -3.145 10.805 13.828 1 98.5 69 SER B CA 1
ATOM 2942 C C . SER B 1 69 ? -3.961 9.539 14.039 1 98.5 69 SER B C 1
ATOM 2944 O O . SER B 1 69 ? -5.164 9.508 13.766 1 98.5 69 SER B O 1
ATOM 2946 N N . ASN B 1 70 ? -3.291 8.531 14.523 1 97.44 70 ASN B N 1
ATOM 2947 C CA . ASN B 1 70 ? -3.996 7.273 14.758 1 97.44 70 ASN B CA 1
ATOM 2948 C C . ASN B 1 70 ? -4.793 7.32 16.062 1 97.44 70 ASN B C 1
ATOM 2950 O O . ASN B 1 70 ? -5.879 6.742 16.156 1 97.44 70 ASN B O 1
ATOM 2954 N N . ALA B 1 71 ? -4.25 7.965 17.094 1 97 71 ALA B N 1
ATOM 2955 C CA . ALA B 1 71 ? -4.941 8.078 18.375 1 97 71 ALA B CA 1
ATOM 2956 C C . ALA B 1 71 ? -6.258 8.836 18.219 1 97 71 ALA B C 1
ATOM 2958 O O . ALA B 1 71 ? -7.258 8.484 18.859 1 97 71 ALA B O 1
ATOM 2959 N N . ILE B 1 72 ? -6.273 9.805 17.391 1 96.75 72 ILE B N 1
ATOM 2960 C CA . ILE B 1 72 ? -7.484 10.562 17.094 1 96.75 72 ILE B CA 1
ATOM 2961 C C . ILE B 1 72 ? -8.57 9.625 16.562 1 96.75 72 ILE B C 1
ATOM 2963 O O . ILE B 1 72 ? -9.75 9.812 16.844 1 96.75 72 ILE B O 1
ATOM 2967 N N . GLU B 1 73 ? -8.164 8.586 15.859 1 94.75 73 GLU B N 1
ATOM 2968 C CA . GLU B 1 73 ? -9.094 7.625 15.281 1 94.75 73 GLU B CA 1
ATOM 2969 C C . GLU B 1 73 ? -9.367 6.469 16.25 1 94.75 73 GLU B C 1
ATOM 2971 O O . GLU B 1 73 ? -10.016 5.488 15.875 1 94.75 73 GLU B O 1
ATOM 2976 N N . GLY B 1 74 ? -8.758 6.465 17.422 1 92.88 74 GLY B N 1
ATOM 2977 C CA . GLY B 1 74 ? -9.109 5.48 18.438 1 92.88 74 GLY B CA 1
ATOM 2978 C C . GLY B 1 74 ? -8.039 4.434 18.641 1 92.88 74 GLY B C 1
ATOM 2979 O O . GLY B 1 74 ? -8.234 3.479 19.406 1 92.88 74 GLY B O 1
ATOM 2980 N N . SER B 1 75 ? -6.871 4.574 18 1 93.38 75 SER B N 1
ATOM 2981 C CA . SER B 1 75 ? -5.785 3.627 18.234 1 93.38 75 SER B CA 1
ATOM 2982 C C . SER B 1 75 ? -5.312 3.682 19.688 1 93.38 75 SER B C 1
ATOM 2984 O O . SER B 1 75 ? -5.203 4.762 20.266 1 93.38 75 SER B O 1
ATOM 2986 N N . THR B 1 76 ? -4.902 2.514 20.188 1 90.25 76 THR B N 1
ATOM 2987 C CA . THR B 1 76 ? -4.441 2.443 21.562 1 90.25 76 THR B CA 1
ATOM 2988 C C . THR B 1 76 ? -2.928 2.24 21.625 1 90.25 76 THR B C 1
ATOM 2990 O O . THR B 1 76 ? -2.367 1.999 22.688 1 90.25 76 THR B O 1
ATOM 2993 N N . LEU B 1 77 ? -2.264 2.26 20.484 1 90.44 77 LEU B N 1
ATOM 2994 C CA . LEU B 1 77 ? -0.806 2.207 20.484 1 90.44 77 LEU B CA 1
ATOM 2995 C C . LEU B 1 77 ? -0.224 3.398 21.234 1 90.44 77 LEU B C 1
ATOM 2997 O O . LEU B 1 77 ? -0.666 4.535 21.047 1 90.44 77 LEU B O 1
ATOM 3001 N N . THR B 1 78 ? 0.731 3.15 22.094 1 91.62 78 THR B N 1
ATOM 3002 C CA . THR B 1 78 ? 1.442 4.238 22.766 1 91.62 78 THR B CA 1
ATOM 3003 C C . THR B 1 78 ? 2.445 4.887 21.812 1 91.62 78 THR B C 1
ATOM 3005 O O . THR B 1 78 ? 2.729 4.344 20.734 1 91.62 78 THR B O 1
ATOM 3008 N N . LEU B 1 79 ? 2.873 6.031 22.156 1 94 79 LEU B N 1
ATOM 3009 C CA . LEU B 1 79 ? 3.924 6.688 21.391 1 94 79 LEU B CA 1
ATOM 3010 C C . LEU B 1 79 ? 5.156 5.793 21.281 1 94 79 LEU B C 1
ATOM 3012 O O . LEU B 1 79 ? 5.75 5.676 20.203 1 94 79 LEU B O 1
ATOM 3016 N N . GLU B 1 80 ? 5.52 5.148 22.375 1 90.19 80 GLU B N 1
ATOM 3017 C CA . GLU B 1 80 ? 6.676 4.262 22.391 1 90.19 80 GLU B CA 1
ATOM 3018 C C . GLU B 1 80 ? 6.48 3.08 21.453 1 90.19 80 GLU B C 1
ATOM 3020 O O . GLU B 1 80 ? 7.395 2.719 20.703 1 90.19 80 GLU B O 1
ATOM 3025 N N . ASP B 1 81 ? 5.297 2.512 21.516 1 87.19 81 ASP B N 1
ATOM 3026 C CA . ASP B 1 81 ? 4.984 1.412 20.609 1 87.19 81 ASP B CA 1
ATOM 3027 C C . ASP B 1 81 ? 5.047 1.867 19.156 1 87.19 81 ASP B C 1
ATOM 3029 O O . ASP B 1 81 ? 5.523 1.13 18.281 1 87.19 81 ASP B O 1
ATOM 3033 N N . THR B 1 82 ? 4.512 3.076 18.906 1 92.06 82 THR B N 1
ATOM 3034 C CA . THR B 1 82 ? 4.535 3.635 17.547 1 92.06 82 THR B CA 1
ATOM 3035 C C . THR B 1 82 ? 5.969 3.779 17.047 1 92.06 82 THR B C 1
ATOM 3037 O O . THR B 1 82 ? 6.273 3.42 15.914 1 92.06 82 THR B O 1
ATOM 3040 N N . GLU B 1 83 ? 6.844 4.23 17.891 1 91.69 83 GLU B N 1
ATOM 3041 C CA . GLU B 1 83 ? 8.25 4.375 17.531 1 91.69 83 GLU B CA 1
ATOM 3042 C C . GLU B 1 83 ? 8.867 3.031 17.156 1 91.69 83 GLU B C 1
ATOM 3044 O O . GLU B 1 83 ? 9.625 2.936 16.188 1 91.69 83 GLU B O 1
ATOM 3049 N N . LEU B 1 84 ? 8.523 2.041 17.891 1 86.12 84 LEU B N 1
ATOM 3050 C CA . LEU B 1 84 ? 9.055 0.707 17.625 1 86.12 84 LEU B CA 1
ATOM 3051 C C . LEU B 1 84 ? 8.562 0.187 16.281 1 86.12 84 LEU B C 1
ATOM 3053 O O . LEU B 1 84 ? 9.336 -0.422 15.523 1 86.12 84 LEU B O 1
ATOM 3057 N N . VAL B 1 85 ? 7.289 0.411 16.016 1 86.31 85 VAL B N 1
ATOM 3058 C CA . VAL B 1 85 ? 6.719 -0.002 14.734 1 86.31 85 VAL B CA 1
ATOM 3059 C C . VAL B 1 85 ? 7.473 0.679 13.594 1 86.31 85 VAL B C 1
ATOM 3061 O O . VAL B 1 85 ? 7.832 0.031 12.609 1 86.31 85 VAL B O 1
ATOM 3064 N N . LEU B 1 86 ? 7.766 1.935 13.703 1 89.69 86 LEU B N 1
ATOM 3065 C CA . LEU B 1 86 ? 8.391 2.719 12.641 1 89.69 86 LEU B CA 1
ATOM 3066 C C . LEU B 1 86 ? 9.852 2.322 12.453 1 89.69 86 LEU B C 1
ATOM 3068 O O . LEU B 1 86 ? 10.383 2.406 11.352 1 89.69 86 LEU B O 1
ATOM 3072 N N . GLU B 1 87 ? 10.5 1.897 13.484 1 83.69 87 GLU B N 1
ATOM 3073 C CA . GLU B 1 87 ? 11.891 1.48 13.414 1 83.69 87 GLU B CA 1
ATOM 3074 C C . GLU B 1 87 ? 12.023 0.077 12.828 1 83.69 87 GLU B C 1
ATOM 3076 O O . GLU B 1 87 ? 13.109 -0.331 12.414 1 83.69 87 GLU B O 1
ATOM 3081 N N . GLY B 1 88 ? 10.859 -0.574 12.609 1 74.31 88 GLY B N 1
ATOM 3082 C CA . GLY B 1 88 ? 10.883 -1.92 12.062 1 74.31 88 GLY B CA 1
ATOM 3083 C C . GLY B 1 88 ? 11.391 -2.957 13.039 1 74.31 88 GLY B C 1
ATOM 3084 O O . GLY B 1 88 ? 11.812 -4.047 12.641 1 74.31 88 GLY B O 1
ATOM 3085 N N . GLU B 1 89 ? 11.508 -2.629 14.258 1 65.69 89 GLU B N 1
ATOM 3086 C CA . GLU B 1 89 ? 11.969 -3.539 15.305 1 65.69 89 GLU B CA 1
ATOM 3087 C C . GLU B 1 89 ? 10.805 -4.328 15.898 1 65.69 89 GLU B C 1
ATOM 3089 O O . GLU B 1 89 ? 9.648 -4.113 15.523 1 65.69 89 GLU B O 1
ATOM 3094 N N . PHE B 1 90 ? 11.133 -5.172 16.844 1 62.69 90 PHE B N 1
ATOM 3095 C CA . PHE B 1 90 ? 10.18 -6.043 17.516 1 62.69 90 PHE B CA 1
ATOM 3096 C C . PHE B 1 90 ? 9.062 -5.227 18.141 1 62.69 90 PHE B C 1
ATOM 3098 O O . PHE B 1 90 ? 9.297 -4.129 18.656 1 62.69 90 PHE B O 1
ATOM 3105 N N . VAL B 1 91 ? 7.828 -5.57 17.625 1 59.41 91 VAL B N 1
ATOM 3106 C CA . VAL B 1 91 ? 6.691 -4.852 18.203 1 59.41 91 VAL B CA 1
ATOM 3107 C C . VAL B 1 91 ? 6.121 -5.633 19.375 1 59.41 91 VAL B C 1
ATOM 3109 O O . VAL B 1 91 ? 5.496 -6.684 19.188 1 59.41 91 VAL B O 1
ATOM 3112 N N . PRO B 1 92 ? 6.688 -5.656 20.609 1 56.06 92 PRO B N 1
ATOM 3113 C CA . PRO B 1 92 ? 6.051 -6.34 21.734 1 56.06 92 PRO B CA 1
ATOM 3114 C C . PRO B 1 92 ? 4.66 -5.789 22.047 1 56.06 92 PRO B C 1
ATOM 3116 O O . PRO B 1 92 ? 4.535 -4.777 22.75 1 56.06 92 PRO B O 1
ATOM 3119 N N . THR B 1 93 ? 3.633 -5.945 21.188 1 61.34 93 THR B N 1
ATOM 3120 C CA . THR B 1 93 ? 2.479 -5.242 21.734 1 61.34 93 THR B CA 1
ATOM 3121 C C . THR B 1 93 ? 1.272 -6.172 21.828 1 61.34 93 THR B C 1
ATOM 3123 O O . THR B 1 93 ? 1.207 -7.184 21.141 1 61.34 93 THR B O 1
ATOM 3126 N N . ASP B 1 94 ? 0.61 -6.148 22.906 1 67.5 94 ASP B N 1
ATOM 3127 C CA . ASP B 1 94 ? -0.727 -6.719 23.062 1 67.5 94 ASP B CA 1
ATOM 3128 C C . ASP B 1 94 ? -1.742 -5.969 22.203 1 67.5 94 ASP B C 1
ATOM 3130 O O . ASP B 1 94 ? -2.941 -6.246 22.266 1 67.5 94 ASP B O 1
ATOM 3134 N N . SER B 1 95 ? -1.203 -5.199 21.297 1 73.31 95 SER B N 1
ATOM 3135 C CA . SER B 1 95 ? -2.115 -4.398 20.5 1 73.31 95 SER B CA 1
ATOM 3136 C C . SER B 1 95 ? -2.582 -5.164 19.266 1 73.31 95 SER B C 1
ATOM 3138 O O . SER B 1 95 ? -1.832 -5.969 18.703 1 73.31 95 SER B O 1
ATOM 3140 N N . PRO B 1 96 ? -3.812 -4.871 18.906 1 77.88 96 PRO B N 1
ATOM 3141 C CA . PRO B 1 96 ? -4.293 -5.48 17.672 1 77.88 96 PRO B CA 1
ATOM 3142 C C . PRO B 1 96 ? -3.41 -5.148 16.469 1 77.88 96 PRO B C 1
ATOM 3144 O O . PRO B 1 96 ? -2.906 -4.031 16.359 1 77.88 96 PRO B O 1
ATOM 3147 N N . ALA B 1 97 ? -3.23 -6.102 15.594 1 81.38 97 ALA B N 1
ATOM 3148 C CA . ALA B 1 97 ? -2.396 -5.965 14.406 1 81.38 97 ALA B CA 1
ATOM 3149 C C . ALA B 1 97 ? -2.869 -4.801 13.531 1 81.38 97 ALA B C 1
ATOM 3151 O O . ALA B 1 97 ? -2.061 -4.129 12.891 1 81.38 97 ALA B O 1
ATOM 3152 N N . ARG B 1 98 ? -4.145 -4.57 13.641 1 87.38 98 ARG B N 1
ATOM 3153 C CA . ARG B 1 98 ? -4.715 -3.52 12.805 1 87.38 98 ARG B CA 1
ATOM 3154 C C . ARG B 1 98 ? -4.102 -2.164 13.133 1 87.38 98 ARG B C 1
ATOM 3156 O O . ARG B 1 98 ? -3.93 -1.324 12.242 1 87.38 98 ARG B O 1
ATOM 3163 N N . TYR B 1 99 ? -3.779 -1.913 14.391 1 90.38 99 TYR B N 1
ATOM 3164 C CA . TYR B 1 99 ? -3.199 -0.633 14.781 1 90.38 99 TYR B CA 1
ATOM 3165 C C . TYR B 1 99 ? -1.753 -0.525 14.312 1 90.38 99 TYR B C 1
ATOM 3167 O O . TYR B 1 99 ? -1.267 0.572 14.031 1 90.38 99 TYR B O 1
ATOM 3175 N N . ILE B 1 100 ? -1.131 -1.664 14.227 1 89.62 100 ILE B N 1
ATOM 3176 C CA . ILE B 1 100 ? 0.225 -1.688 13.695 1 89.62 100 ILE B CA 1
ATOM 3177 C C . ILE B 1 100 ? 0.197 -1.346 12.203 1 89.62 100 ILE B C 1
ATOM 3179 O O . ILE B 1 100 ? 0.993 -0.53 11.734 1 89.62 100 ILE B O 1
ATOM 3183 N N . PHE B 1 101 ? -0.726 -1.908 11.477 1 92.19 101 PHE B N 1
ATOM 3184 C CA . PHE B 1 101 ? -0.869 -1.622 10.055 1 92.19 101 PHE B CA 1
ATOM 3185 C C . PHE B 1 101 ? -1.275 -0.17 9.828 1 92.19 101 PHE B C 1
ATOM 3187 O O . PHE B 1 101 ? -0.811 0.472 8.883 1 92.19 101 PHE B O 1
ATOM 3194 N N . ALA B 1 102 ? -2.123 0.298 10.742 1 95 102 ALA B N 1
ATOM 3195 C CA . ALA B 1 102 ? -2.523 1.699 10.648 1 95 102 ALA B CA 1
ATOM 3196 C C . ALA B 1 102 ? -1.328 2.627 10.852 1 95 102 ALA B C 1
ATOM 3198 O O . ALA B 1 102 ? -1.178 3.617 10.133 1 95 102 ALA B O 1
ATOM 3199 N N . ALA B 1 103 ? -0.517 2.314 11.82 1 94.44 103 ALA B N 1
ATOM 3200 C CA . ALA B 1 103 ? 0.672 3.123 12.078 1 94.44 103 ALA B CA 1
ATOM 3201 C C . ALA B 1 103 ? 1.601 3.131 10.867 1 94.44 103 ALA B C 1
ATOM 3203 O O . ALA B 1 103 ? 2.047 4.191 10.422 1 94.44 103 ALA B O 1
ATOM 3204 N N . ARG B 1 104 ? 1.838 1.962 10.336 1 93.62 104 ARG B N 1
ATOM 3205 C CA . ARG B 1 104 ? 2.662 1.858 9.133 1 93.62 104 ARG B CA 1
ATOM 3206 C C . ARG B 1 104 ? 2.039 2.625 7.973 1 93.62 104 ARG B C 1
ATOM 3208 O O . ARG B 1 104 ? 2.742 3.309 7.227 1 93.62 104 ARG B O 1
ATOM 3215 N N . GLY B 1 105 ? 0.77 2.488 7.824 1 97 105 GLY B N 1
ATOM 3216 C CA . GLY B 1 105 ? 0.06 3.174 6.754 1 97 105 GLY B CA 1
ATOM 3217 C C . GLY B 1 105 ? 0.192 4.684 6.82 1 97 105 GLY B C 1
ATOM 3218 O O . GLY B 1 105 ? 0.424 5.336 5.801 1 97 105 GLY B O 1
ATOM 3219 N N . VAL B 1 106 ? 0.034 5.219 7.988 1 98.5 106 VAL B N 1
ATOM 3220 C CA . VAL B 1 106 ? 0.162 6.664 8.148 1 98.5 106 VAL B CA 1
ATOM 3221 C C . VAL B 1 106 ? 1.586 7.098 7.809 1 98.5 106 VAL B C 1
ATOM 3223 O O . VAL B 1 106 ? 1.787 8.102 7.125 1 98.5 106 VAL B O 1
ATOM 3226 N N . ALA B 1 107 ? 2.545 6.355 8.281 1 97.56 107 ALA B N 1
ATOM 3227 C CA . ALA B 1 107 ? 3.93 6.676 7.949 1 97.56 107 ALA B CA 1
ATOM 3228 C C . ALA B 1 107 ? 4.156 6.625 6.441 1 97.56 107 ALA B C 1
ATOM 3230 O O . ALA B 1 107 ? 4.762 7.535 5.871 1 97.56 107 ALA B O 1
ATOM 3231 N N . ASP B 1 108 ? 3.686 5.578 5.781 1 97.31 108 ASP B N 1
ATOM 3232 C CA . ASP B 1 108 ? 3.824 5.445 4.336 1 97.31 108 ASP B CA 1
ATOM 3233 C C . ASP B 1 108 ? 3.107 6.578 3.607 1 97.31 108 ASP B C 1
ATOM 3235 O O . ASP B 1 108 ? 3.639 7.145 2.648 1 97.31 108 ASP B O 1
ATOM 3239 N N . GLY B 1 109 ? 1.885 6.844 4.066 1 98.56 109 GLY B N 1
ATOM 3240 C CA . GLY B 1 109 ? 1.144 7.949 3.477 1 98.56 109 GLY B CA 1
ATOM 3241 C C . GLY B 1 109 ? 1.907 9.258 3.502 1 98.56 109 GLY B C 1
ATOM 3242 O O . GLY B 1 109 ? 1.886 10.016 2.529 1 98.56 109 GLY B O 1
ATOM 3243 N N . MET B 1 110 ? 2.553 9.531 4.598 1 98.69 110 MET B N 1
ATOM 3244 C CA . MET B 1 110 ? 3.328 10.758 4.707 1 98.69 110 MET B CA 1
ATOM 3245 C C . MET B 1 110 ? 4.488 10.758 3.713 1 98.69 110 MET B C 1
ATOM 3247 O O . MET B 1 110 ? 4.805 11.797 3.127 1 98.69 110 MET B O 1
ATOM 3251 N N . ALA B 1 111 ? 5.105 9.664 3.549 1 97.75 111 ALA B N 1
ATOM 3252 C CA . ALA B 1 111 ? 6.168 9.57 2.553 1 97.75 111 ALA B CA 1
ATOM 3253 C C . ALA B 1 111 ? 5.648 9.914 1.159 1 97.75 111 ALA B C 1
ATOM 3255 O O . ALA B 1 111 ? 6.32 10.609 0.394 1 97.75 111 ALA B O 1
ATOM 3256 N N . TYR B 1 112 ? 4.516 9.422 0.841 1 97.81 112 TYR B N 1
ATOM 3257 C CA . TYR B 1 112 ? 3.912 9.727 -0.453 1 97.81 112 TYR B CA 1
ATOM 3258 C C . TYR B 1 112 ? 3.523 11.195 -0.542 1 97.81 112 TYR B C 1
ATOM 3260 O O . TYR B 1 112 ? 3.734 11.836 -1.573 1 97.81 112 TYR B O 1
ATOM 3268 N N . ALA B 1 113 ? 2.945 11.703 0.533 1 98.5 113 ALA B N 1
ATOM 3269 C CA . ALA B 1 113 ? 2.598 13.125 0.554 1 98.5 113 ALA B CA 1
ATOM 3270 C C . ALA B 1 113 ? 3.826 13.992 0.305 1 98.5 113 ALA B C 1
ATOM 3272 O O . ALA B 1 113 ? 3.764 14.961 -0.453 1 98.5 113 ALA B O 1
ATOM 3273 N N . GLU B 1 114 ? 4.891 13.648 0.93 1 97.94 114 GLU B N 1
ATOM 3274 C CA . GLU B 1 114 ? 6.141 14.383 0.753 1 97.94 114 GLU B CA 1
ATOM 3275 C C . GLU B 1 114 ? 6.625 14.305 -0.692 1 97.94 114 GLU B C 1
ATOM 3277 O O . GLU B 1 114 ? 7.031 15.32 -1.268 1 97.94 114 GLU B O 1
ATOM 3282 N N . ARG B 1 115 ? 6.559 13.172 -1.255 1 96.81 115 ARG B N 1
ATOM 3283 C CA . ARG B 1 115 ? 6.969 12.992 -2.645 1 96.81 115 ARG B CA 1
ATOM 3284 C C . ARG B 1 115 ? 6.098 13.82 -3.582 1 96.81 115 ARG B C 1
ATOM 3286 O O . ARG B 1 115 ? 6.605 14.477 -4.492 1 96.81 115 ARG B O 1
ATOM 3293 N N . PHE B 1 116 ? 4.828 13.766 -3.385 1 97.62 116 PHE B N 1
ATOM 3294 C CA . PHE B 1 116 ? 3.904 14.531 -4.215 1 97.62 116 PHE B CA 1
ATOM 3295 C C . PHE B 1 116 ? 4.191 16.031 -4.102 1 97.62 116 PHE B C 1
ATOM 3297 O O . PHE B 1 116 ? 4.137 16.75 -5.098 1 97.62 116 PHE B O 1
ATOM 3304 N N . ALA B 1 117 ? 4.445 16.469 -2.881 1 97.62 117 ALA B N 1
ATOM 3305 C CA . ALA B 1 117 ? 4.77 17.875 -2.666 1 97.62 117 ALA B CA 1
ATOM 3306 C C . ALA B 1 117 ? 6.055 18.25 -3.398 1 97.62 117 ALA B C 1
ATOM 3308 O O . ALA B 1 117 ? 6.121 19.312 -4.035 1 97.62 117 ALA B O 1
ATOM 3309 N N . GLU B 1 118 ? 7.027 17.375 -3.336 1 96.06 118 GLU B N 1
ATOM 3310 C CA . GLU B 1 118 ? 8.32 17.625 -3.971 1 96.06 118 GLU B CA 1
ATOM 3311 C C . GLU B 1 118 ? 8.188 17.672 -5.492 1 96.06 118 GLU B C 1
ATOM 3313 O O . GLU B 1 118 ? 8.883 18.453 -6.156 1 96.06 118 GLU B O 1
ATOM 3318 N N . GLU B 1 119 ? 7.32 16.891 -6 1 95.38 119 GLU B N 1
ATOM 3319 C CA . GLU B 1 119 ? 7.117 16.812 -7.445 1 95.38 119 GLU B CA 1
ATOM 3320 C C . GLU B 1 119 ? 6.219 17.953 -7.934 1 95.38 119 GLU B C 1
ATOM 3322 O O . GLU B 1 119 ? 5.973 18.078 -9.133 1 95.38 119 GLU B O 1
ATOM 3327 N N . GLU B 1 120 ? 5.734 18.75 -7.031 1 92.94 120 GLU B N 1
ATOM 3328 C CA . GLU B 1 120 ? 4.867 19.891 -7.328 1 92.94 120 GLU B CA 1
ATOM 3329 C C . GLU B 1 120 ? 3.646 19.453 -8.141 1 92.94 120 GLU B C 1
ATOM 3331 O O . GLU B 1 120 ? 3.287 20.094 -9.125 1 92.94 120 GLU B O 1
ATOM 3336 N N . ARG B 1 121 ? 3.123 18.328 -7.723 1 89.06 121 ARG B N 1
ATOM 3337 C CA . ARG B 1 121 ? 1.925 17.828 -8.383 1 89.06 121 ARG B CA 1
ATOM 3338 C C . ARG B 1 121 ? 0.691 18.625 -7.969 1 89.06 121 ARG B C 1
ATOM 3340 O O . ARG B 1 121 ? 0.546 18.984 -6.797 1 89.06 121 ARG B O 1
ATOM 3347 N N . THR B 1 122 ? -0.132 18.922 -8.984 1 95.38 122 THR B N 1
ATOM 3348 C CA . THR B 1 122 ? -1.419 19.531 -8.672 1 95.38 122 THR B CA 1
ATOM 3349 C C . THR B 1 122 ? -2.34 18.531 -7.977 1 95.38 122 THR B C 1
ATOM 3351 O O . THR B 1 122 ? -2.416 17.375 -8.375 1 95.38 122 THR B O 1
ATOM 3354 N N . LEU B 1 123 ? -2.965 18.984 -6.93 1 98.06 123 LEU B N 1
ATOM 3355 C CA . LEU B 1 123 ? -3.881 18.109 -6.191 1 98.06 123 LEU B CA 1
ATOM 3356 C C . LEU B 1 123 ? -4.965 17.562 -7.109 1 98.06 123 LEU B C 1
ATOM 3358 O O . LEU B 1 123 ? -5.516 18.281 -7.934 1 98.06 123 LEU B O 1
ATOM 3362 N N . SER B 1 124 ? -5.254 16.344 -7.043 1 98.5 124 SER B N 1
ATOM 3363 C CA . SER B 1 124 ? -6.285 15.688 -7.84 1 98.5 124 SER B CA 1
ATOM 3364 C C . SER B 1 124 ? -7 14.602 -7.039 1 98.5 124 SER B C 1
ATOM 3366 O O . SER B 1 124 ? -6.508 14.164 -5.996 1 98.5 124 SER B O 1
ATOM 3368 N N . VAL B 1 125 ? -8.18 14.25 -7.52 1 98.62 125 VAL B N 1
ATOM 3369 C CA . VAL B 1 125 ? -8.945 13.18 -6.887 1 98.62 125 VAL B CA 1
ATOM 3370 C C . VAL B 1 125 ? -8.133 11.883 -6.898 1 98.62 125 VAL B C 1
ATOM 3372 O O . VAL B 1 125 ? -8.117 11.141 -5.914 1 98.62 125 VAL B O 1
ATOM 3375 N N . GLU B 1 126 ? -7.367 11.617 -7.961 1 97.88 126 GLU B N 1
ATOM 3376 C CA . GLU B 1 126 ? -6.531 10.43 -8.07 1 97.88 126 GLU B CA 1
ATOM 3377 C C . GLU B 1 126 ? -5.43 10.422 -7.016 1 97.88 126 GLU B C 1
ATOM 3379 O O . GLU B 1 126 ? -5.117 9.383 -6.438 1 97.88 126 GLU B O 1
ATOM 3384 N N . MET B 1 127 ? -4.844 11.57 -6.816 1 98.12 127 MET B N 1
ATOM 3385 C CA . MET B 1 127 ? -3.811 11.703 -5.793 1 98.12 127 MET B CA 1
ATOM 3386 C C . MET B 1 127 ? -4.371 11.406 -4.406 1 98.12 127 MET B C 1
ATOM 3388 O O . MET B 1 127 ? -3.717 10.742 -3.598 1 98.12 127 MET B O 1
ATOM 3392 N N . ILE B 1 128 ? -5.562 11.867 -4.172 1 98.81 128 ILE B N 1
ATOM 3393 C CA . ILE B 1 128 ? -6.23 11.672 -2.891 1 98.81 128 ILE B CA 1
ATOM 3394 C C . ILE B 1 128 ? -6.543 10.188 -2.695 1 98.81 128 ILE B C 1
ATOM 3396 O O . ILE B 1 128 ? -6.309 9.641 -1.617 1 98.81 128 ILE B O 1
ATOM 3400 N N . GLN B 1 129 ? -7.027 9.578 -3.715 1 98.69 129 GLN B N 1
ATOM 3401 C CA . GLN B 1 129 ? -7.301 8.141 -3.666 1 98.69 129 GLN B CA 1
ATOM 3402 C C . GLN B 1 129 ? -6.023 7.348 -3.422 1 98.69 129 GLN B C 1
ATOM 3404 O O . GLN B 1 129 ? -6.02 6.387 -2.648 1 98.69 129 GLN B O 1
ATOM 3409 N N . LYS B 1 130 ? -4.957 7.75 -4.055 1 98.19 130 LYS B N 1
ATOM 3410 C CA . LYS B 1 130 ? -3.672 7.09 -3.857 1 98.19 130 LYS B CA 1
ATOM 3411 C C . LYS B 1 130 ? -3.188 7.25 -2.42 1 98.19 130 LYS B C 1
ATOM 3413 O O . LYS B 1 130 ? -2.715 6.289 -1.808 1 98.19 130 LYS B O 1
ATOM 3418 N N . LEU B 1 131 ? -3.291 8.43 -1.882 1 98.69 131 LEU B N 1
ATOM 3419 C CA . LEU B 1 131 ? -2.889 8.664 -0.499 1 98.69 131 LEU B CA 1
ATOM 3420 C C . LEU B 1 131 ? -3.701 7.793 0.455 1 98.69 131 LEU B C 1
ATOM 3422 O O . LEU B 1 131 ? -3.154 7.227 1.404 1 98.69 131 LEU B O 1
ATOM 3426 N N . HIS B 1 132 ? -4.992 7.707 0.215 1 98.81 132 HIS B N 1
ATOM 3427 C CA . HIS B 1 132 ? -5.824 6.832 1.038 1 98.81 132 HIS B CA 1
ATOM 3428 C C . HIS B 1 132 ? -5.371 5.379 0.928 1 98.81 132 HIS B C 1
ATOM 3430 O O . HIS B 1 132 ? -5.27 4.68 1.938 1 98.81 132 HIS B O 1
ATOM 3436 N N . GLU B 1 133 ? -5.102 4.965 -0.283 1 98.12 133 GLU B N 1
ATOM 343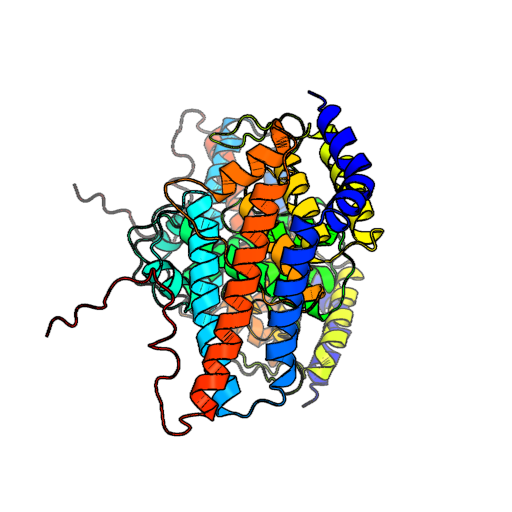7 C CA . GLU B 1 133 ? -4.707 3.582 -0.536 1 98.12 133 GLU B CA 1
ATOM 3438 C C . GLU B 1 133 ? -3.488 3.195 0.298 1 98.12 133 GLU B C 1
ATOM 3440 O O . GLU B 1 133 ? -3.438 2.102 0.863 1 98.12 133 GLU B O 1
ATOM 3445 N N . VAL B 1 134 ? -2.529 4.078 0.387 1 97.69 134 VAL B N 1
ATOM 3446 C CA . VAL B 1 134 ? -1.276 3.746 1.056 1 97.69 134 VAL B CA 1
ATOM 3447 C C . VAL B 1 134 ? -1.397 4.031 2.551 1 97.69 134 VAL B C 1
ATOM 3449 O O . VAL B 1 134 ? -0.697 3.42 3.363 1 97.69 134 VAL B O 1
ATOM 3452 N N . THR B 1 135 ? -2.314 4.934 2.982 1 98.5 135 THR B N 1
ATOM 3453 C CA . THR B 1 135 ? -2.459 5.336 4.375 1 98.5 135 THR B CA 1
ATOM 3454 C C . THR B 1 135 ? -3.293 4.316 5.148 1 98.5 135 THR B C 1
ATOM 3456 O O . THR B 1 135 ? -2.99 4.008 6.301 1 98.5 135 THR B O 1
ATOM 3459 N N . ALA B 1 136 ? -4.355 3.811 4.508 1 97.5 136 ALA B N 1
ATOM 3460 C CA . ALA B 1 136 ? -5.336 2.99 5.219 1 97.5 136 ALA B CA 1
ATOM 3461 C C . ALA B 1 136 ? -4.98 1.509 5.125 1 97.5 136 ALA B C 1
ATOM 3463 O O . ALA B 1 136 ? -5.816 0.687 4.742 1 97.5 136 ALA B O 1
ATOM 3464 N N . LEU B 1 137 ? -3.789 1.175 5.578 1 94.62 137 LEU B N 1
ATOM 3465 C CA . LEU B 1 137 ? -3.279 -0.186 5.457 1 94.62 137 LEU B CA 1
ATOM 3466 C C . LEU B 1 137 ? -4.035 -1.136 6.379 1 94.62 137 LEU B C 1
ATOM 3468 O O . LEU B 1 137 ? -3.928 -2.355 6.242 1 94.62 137 LEU B O 1
ATOM 3472 N N . ASP B 1 138 ? -4.77 -0.651 7.344 1 92.75 138 ASP B N 1
ATOM 3473 C CA . ASP B 1 138 ? -5.555 -1.473 8.258 1 92.75 138 ASP B CA 1
ATOM 3474 C C . ASP B 1 138 ? -6.867 -1.911 7.613 1 92.75 138 ASP B C 1
ATOM 3476 O O . ASP B 1 138 ? -7.605 -2.719 8.18 1 92.75 138 ASP B O 1
ATOM 3480 N N . MET B 1 139 ? -7.156 -1.411 6.402 1 93.38 139 MET B N 1
ATOM 3481 C CA . MET B 1 139 ? -8.375 -1.755 5.68 1 93.38 139 MET B CA 1
ATOM 3482 C C . MET B 1 139 ? -8.117 -2.877 4.68 1 93.38 139 MET B C 1
ATOM 3484 O O . MET B 1 139 ? -6.973 -3.129 4.305 1 93.38 139 MET B O 1
ATOM 3488 N N . GLN B 1 140 ? -9.234 -3.518 4.266 1 92.12 140 GLN B N 1
ATOM 3489 C CA . GLN B 1 140 ? -9.148 -4.488 3.18 1 92.12 140 GLN B CA 1
ATOM 3490 C C . GLN B 1 140 ? -8.711 -3.82 1.878 1 92.12 140 GLN B C 1
ATOM 3492 O O . GLN B 1 140 ? -9.164 -2.715 1.562 1 92.12 140 GLN B O 1
ATOM 3497 N N . PRO B 1 141 ? -7.855 -4.465 1.144 1 92.3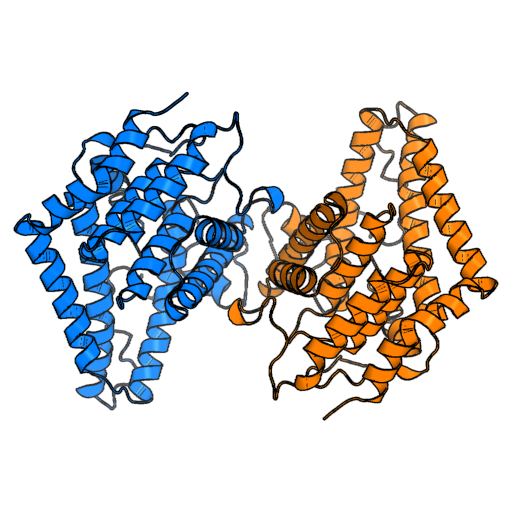8 141 PRO B N 1
ATOM 3498 C CA . PRO B 1 141 ? -7.324 -3.871 -0.086 1 92.38 141 PRO B CA 1
ATOM 3499 C C . PRO B 1 141 ? -8.422 -3.424 -1.048 1 92.38 141 PRO B C 1
ATOM 3501 O O . PRO B 1 141 ? -8.281 -2.395 -1.714 1 92.38 141 PRO B O 1
ATOM 3504 N N . ALA B 1 142 ? -9.484 -4.133 -1.08 1 92 142 ALA B N 1
ATOM 3505 C CA . ALA B 1 142 ? -10.555 -3.85 -2.033 1 92 142 ALA B CA 1
ATOM 3506 C C . ALA B 1 142 ? -11.203 -2.496 -1.749 1 92 142 ALA B C 1
ATOM 3508 O O . ALA B 1 142 ? -11.836 -1.907 -2.627 1 92 142 ALA B O 1
ATOM 3509 N N . LEU B 1 143 ? -11.016 -2.041 -0.526 1 94.88 143 LEU B N 1
ATOM 3510 C CA . LEU B 1 143 ? -11.672 -0.804 -0.114 1 94.88 143 LEU B CA 1
ATOM 3511 C C . LEU B 1 143 ? -10.695 0.366 -0.145 1 94.88 143 LEU B C 1
ATOM 3513 O O . LEU B 1 143 ? -11.109 1.526 -0.072 1 94.88 143 LEU B O 1
ATOM 3517 N N . ARG B 1 144 ? -9.406 0.097 -0.231 1 97.06 144 ARG B N 1
ATOM 3518 C CA . ARG B 1 144 ? -8.391 1.142 -0.158 1 97.06 144 ARG B CA 1
ATOM 3519 C C . ARG B 1 144 ? -8.336 1.949 -1.451 1 97.06 144 ARG B C 1
ATOM 3521 O O . ARG B 1 144 ? -8.297 1.379 -2.543 1 97.06 144 ARG B O 1
ATOM 3528 N N . GLY B 1 145 ? -8.406 3.266 -1.31 1 97.62 145 GLY B N 1
ATOM 3529 C CA . GLY B 1 145 ? -8.344 4.168 -2.449 1 97.62 145 GLY B CA 1
ATOM 3530 C C . GLY B 1 145 ? -9.656 4.297 -3.188 1 97.62 145 GLY B C 1
ATOM 3531 O O . GLY B 1 145 ? -9.719 4.887 -4.266 1 97.62 145 GLY B O 1
ATOM 3532 N N . ARG B 1 146 ? -10.672 3.676 -2.6 1 96.19 146 ARG B N 1
ATOM 3533 C CA . ARG B 1 146 ? -11.977 3.699 -3.252 1 96.19 146 ARG B CA 1
ATOM 3534 C C . ARG B 1 146 ? -13 4.43 -2.393 1 96.19 146 ARG B C 1
ATOM 3536 O O . ARG B 1 146 ? -13.047 4.246 -1.175 1 96.19 146 ARG B O 1
ATOM 3543 N N . PHE B 1 147 ? -13.789 5.262 -3.102 1 97.44 147 PHE B N 1
ATOM 3544 C CA . PHE B 1 147 ? -14.867 5.941 -2.389 1 97.44 147 PHE B CA 1
ATOM 3545 C C . PHE B 1 147 ? -15.938 4.953 -1.951 1 97.44 147 PHE B C 1
ATOM 3547 O O . PHE B 1 147 ? -16.156 3.939 -2.615 1 97.44 147 PHE B O 1
ATOM 3554 N N . ARG B 1 148 ? -16.516 5.25 -0.825 1 95.12 148 ARG B N 1
ATOM 3555 C CA . ARG B 1 148 ? -17.531 4.344 -0.297 1 95.12 148 ARG B CA 1
ATOM 3556 C C . ARG B 1 148 ? -18.719 4.227 -1.257 1 95.12 148 ARG B C 1
ATOM 3558 O O . ARG B 1 148 ? -19.109 5.207 -1.89 1 95.12 148 ARG B O 1
ATOM 3565 N N . PRO B 1 149 ? -19.172 3.008 -1.354 1 90.38 149 PRO B N 1
ATOM 3566 C CA . PRO B 1 149 ? -20.203 2.723 -2.352 1 90.38 149 PRO B CA 1
ATOM 3567 C C . PRO B 1 149 ? -21.609 3.141 -1.892 1 90.38 149 PRO B C 1
ATOM 3569 O O . PRO B 1 149 ? -21.797 3.479 -0.721 1 90.38 149 PRO B O 1
ATOM 3572 N N . TYR B 1 150 ? -22.469 3.045 -2.904 1 85.81 150 TYR B N 1
ATOM 3573 C CA . TYR B 1 150 ? -23.875 3.299 -2.629 1 85.81 150 TYR B CA 1
ATOM 3574 C C . TYR B 1 150 ? -24.391 2.398 -1.509 1 85.81 150 TYR B C 1
ATOM 3576 O O . TYR B 1 150 ? -24.031 1.218 -1.443 1 85.81 150 TYR B O 1
ATOM 3584 N N . GLY B 1 151 ? -25.172 2.955 -0.681 1 81.06 151 GLY B N 1
ATOM 3585 C CA . GLY B 1 151 ? -25.75 2.199 0.418 1 81.06 151 GLY B CA 1
ATOM 3586 C C . GLY B 1 151 ? -24.906 2.213 1.669 1 81.06 151 GLY B C 1
ATOM 3587 O O . GLY B 1 151 ? -25.359 1.839 2.75 1 81.06 151 GLY B O 1
ATOM 3588 N N . TYR B 1 152 ? -23.672 2.562 1.46 1 81 152 TYR B N 1
ATOM 3589 C CA . TYR B 1 152 ? -22.797 2.689 2.615 1 81 152 TYR B CA 1
ATOM 3590 C C . TYR B 1 152 ? -22.859 4.094 3.205 1 81 152 TYR B C 1
ATOM 3592 O O . TYR B 1 152 ? -22.609 5.078 2.51 1 81 152 TYR B O 1
ATOM 3600 N N . GLN B 1 153 ? -23.344 4.137 4.438 1 73.12 153 GLN B N 1
ATOM 3601 C CA . GLN B 1 153 ? -23.359 5.434 5.105 1 73.12 153 GLN B CA 1
ATOM 3602 C C . GLN B 1 153 ? -22.266 5.527 6.156 1 73.12 153 GLN B C 1
ATOM 3604 O O . GLN B 1 153 ? -22.25 4.75 7.113 1 73.12 153 GLN B O 1
ATOM 3609 N N . ALA B 1 154 ? -21.328 6.375 5.77 1 73.69 154 ALA B N 1
ATOM 3610 C CA . ALA B 1 154 ? -20.266 6.625 6.738 1 73.69 154 ALA B CA 1
ATOM 3611 C C . ALA B 1 154 ? -20.734 7.562 7.844 1 73.69 154 ALA B C 1
ATOM 3613 O O . ALA B 1 154 ? -21.484 8.508 7.586 1 73.69 154 ALA B O 1
ATOM 3614 N N . ARG B 1 155 ? -20.453 7.219 9.07 1 73.62 155 ARG B N 1
ATOM 3615 C CA . ARG B 1 155 ? -20.75 8.078 10.211 1 73.62 155 ARG B CA 1
ATOM 3616 C C . ARG B 1 155 ? -19.484 8.461 10.961 1 73.62 155 ARG B C 1
ATOM 3618 O O . ARG B 1 155 ? -18.594 7.633 11.156 1 73.62 155 ARG B O 1
ATOM 3625 N N . ILE B 1 156 ? -19.453 9.836 11.156 1 80.88 156 ILE B N 1
ATOM 3626 C CA . ILE B 1 156 ? -18.375 10.32 12.008 1 80.88 156 ILE B CA 1
ATOM 3627 C C . ILE B 1 156 ? -18.797 10.258 13.469 1 80.88 156 ILE B C 1
ATOM 3629 O O . ILE B 1 156 ? -19.844 10.805 13.836 1 80.88 156 ILE B O 1
ATOM 3633 N N . THR B 1 157 ? -18.062 9.586 14.258 1 73.44 157 THR B N 1
ATOM 3634 C CA . THR B 1 157 ? -18.438 9.398 15.648 1 73.44 157 THR B CA 1
ATOM 3635 C C . THR B 1 157 ? -18.406 10.719 16.406 1 73.44 157 THR B C 1
ATOM 3637 O O . THR B 1 157 ? -17.516 11.547 16.172 1 73.44 157 THR B O 1
ATOM 3640 N N . ALA B 1 158 ? -19.359 10.93 17.219 1 71.75 158 ALA B N 1
ATOM 3641 C CA . ALA B 1 158 ? -19.406 12 18.219 1 71.75 158 ALA B CA 1
ATOM 3642 C C . ALA B 1 158 ? -19.5 13.367 17.531 1 71.75 158 ALA B C 1
ATOM 3644 O O . ALA B 1 158 ? -18.828 14.312 17.938 1 71.75 158 ALA B O 1
ATOM 3645 N N . THR B 1 159 ? -20.109 13.398 16.344 1 79.62 159 THR B N 1
ATOM 3646 C CA . THR B 1 159 ? -20.297 14.68 15.688 1 79.62 159 THR B CA 1
ATOM 3647 C C . THR B 1 159 ? -21.688 14.75 15.047 1 79.62 159 THR B C 1
ATOM 3649 O O . THR B 1 159 ? -22.312 13.719 14.797 1 79.62 159 THR B O 1
ATOM 3652 N N . ARG B 1 160 ? -22.203 16 14.812 1 81.38 160 ARG B N 1
ATOM 3653 C CA . ARG B 1 160 ? -23.484 16.266 14.156 1 81.38 160 ARG B CA 1
ATOM 3654 C C . ARG B 1 160 ? -23.297 16.344 12.641 1 81.38 160 ARG B C 1
ATOM 3656 O O . ARG B 1 160 ? -24.281 16.516 11.906 1 81.38 160 ARG B O 1
ATOM 3663 N N . VAL B 1 161 ? -22.141 16.156 12.242 1 86.75 161 VAL B N 1
ATOM 3664 C CA . VAL B 1 161 ? -21.812 16.375 10.844 1 86.75 161 VAL B CA 1
ATOM 3665 C C . VAL B 1 161 ? -22.484 15.328 9.977 1 86.75 161 VAL B C 1
ATOM 3667 O O . VAL B 1 161 ? -22.438 14.133 10.281 1 86.75 161 VAL B O 1
ATOM 3670 N N . LYS B 1 162 ? -23.25 15.773 8.961 1 89.81 162 LYS B N 1
ATOM 3671 C CA . LYS B 1 162 ? -23.797 14.883 7.949 1 89.81 162 LYS B CA 1
ATOM 3672 C C . LYS B 1 162 ? -22.875 14.781 6.742 1 89.81 162 LYS B C 1
ATOM 3674 O O . LYS B 1 162 ? -22.609 15.773 6.07 1 89.81 162 LYS B O 1
ATOM 3679 N N . THR B 1 163 ? -22.469 13.586 6.418 1 93.31 163 THR B N 1
ATOM 3680 C CA . THR B 1 163 ? -21.5 13.383 5.344 1 93.31 163 THR B CA 1
ATOM 3681 C C . THR B 1 163 ? -22.203 13.367 3.984 1 93.31 163 THR B C 1
ATOM 3683 O O . THR B 1 163 ? -23.422 13.375 3.91 1 93.31 163 THR B O 1
ATOM 3686 N N . ALA B 1 164 ? -21.469 13.367 2.98 1 94.38 164 ALA B N 1
ATOM 3687 C CA . ALA B 1 164 ? -22.016 13.359 1.623 1 94.38 164 ALA B CA 1
ATOM 3688 C C . ALA B 1 164 ? -22.734 12.055 1.326 1 94.38 164 ALA B C 1
ATOM 3690 O O . ALA B 1 164 ? -22.359 11 1.853 1 94.38 164 ALA B O 1
ATOM 3691 N N . ASP B 1 165 ? -23.781 12.203 0.547 1 92.88 165 ASP B N 1
ATOM 3692 C CA . ASP B 1 165 ? -24.344 10.992 -0.04 1 92.88 165 ASP B CA 1
ATOM 3693 C C . ASP B 1 165 ? -23.344 10.32 -0.981 1 92.88 165 ASP B C 1
ATOM 3695 O O . ASP B 1 165 ? -22.656 10.992 -1.755 1 92.88 165 ASP B O 1
ATOM 3699 N N . PRO B 1 166 ? -23.266 9.023 -0.932 1 93.31 166 PRO B N 1
ATOM 3700 C CA . PRO B 1 166 ? -22.297 8.328 -1.778 1 93.31 166 PRO B CA 1
ATOM 3701 C C . PRO B 1 166 ? -22.406 8.727 -3.248 1 93.31 166 PRO B C 1
ATOM 3703 O O . PRO B 1 166 ? -21.391 8.812 -3.943 1 93.31 166 PRO B O 1
ATOM 3706 N N . LEU B 1 167 ? -23.5 9.047 -3.734 1 92.94 167 LEU B N 1
ATOM 3707 C CA . LEU B 1 167 ? -23.719 9.391 -5.137 1 92.94 167 LEU B CA 1
ATOM 3708 C C . LEU B 1 167 ? -23.156 10.773 -5.449 1 92.94 167 LEU B C 1
ATOM 3710 O O . LEU B 1 167 ? -22.953 11.117 -6.617 1 92.94 167 LEU B O 1
ATOM 3714 N N . GLU B 1 168 ? -22.953 11.523 -4.379 1 95.06 168 GLU B N 1
ATOM 3715 C CA . GLU B 1 168 ? -22.484 12.891 -4.57 1 95.06 168 GLU B CA 1
ATOM 3716 C C . GLU B 1 168 ? -20.984 13.008 -4.332 1 95.06 168 GLU B C 1
ATOM 3718 O O . GLU B 1 168 ? -20.391 14.047 -4.629 1 95.06 168 GLU B O 1
ATOM 3723 N N . ILE B 1 169 ? -20.359 11.992 -3.904 1 96.75 169 ILE B N 1
ATOM 3724 C CA . ILE B 1 169 ? -18.984 12.055 -3.408 1 96.75 169 ILE B CA 1
ATOM 3725 C C . ILE B 1 169 ? -18.047 12.492 -4.535 1 96.75 169 ILE B C 1
ATOM 3727 O O . ILE B 1 169 ? -17.25 13.414 -4.363 1 96.75 169 ILE B O 1
ATOM 3731 N N . TYR B 1 170 ? -18.125 11.844 -5.637 1 96.31 170 TYR B N 1
ATOM 3732 C CA . TYR B 1 170 ? -17.188 12.141 -6.711 1 96.31 170 TYR B CA 1
ATOM 3733 C C . TYR B 1 170 ? -17.297 13.594 -7.148 1 96.31 170 TYR B C 1
ATOM 3735 O O . TYR B 1 170 ? -16.281 14.289 -7.262 1 96.31 170 TYR B O 1
ATOM 3743 N N . GLU B 1 171 ? -18.5 14.047 -7.355 1 96.44 171 GLU B N 1
ATOM 3744 C CA . GLU B 1 171 ? -18.719 15.43 -7.777 1 96.44 171 GLU B CA 1
ATOM 3745 C C . GLU B 1 171 ? -18.266 16.406 -6.707 1 96.44 171 GLU B C 1
ATOM 3747 O O . GLU B 1 171 ? -17.656 17.438 -7.016 1 96.44 171 GLU B O 1
ATOM 3752 N N . ASP B 1 172 ? -18.609 16.141 -5.457 1 97.81 172 ASP B N 1
ATOM 3753 C CA . ASP B 1 172 ? -18.203 17 -4.352 1 97.81 172 ASP B CA 1
ATOM 3754 C C . ASP B 1 172 ? -16.688 17.078 -4.242 1 97.81 172 ASP B C 1
ATOM 3756 O O . ASP B 1 172 ? -16.125 18.141 -4.008 1 97.81 172 ASP B O 1
ATOM 3760 N N . MET B 1 173 ? -16.031 15.93 -4.441 1 98.44 173 MET B N 1
ATOM 3761 C CA . MET B 1 173 ? -14.578 15.883 -4.375 1 98.44 173 MET B CA 1
ATOM 3762 C C . MET B 1 173 ? -13.953 16.672 -5.52 1 98.44 173 MET B C 1
ATOM 3764 O O . MET B 1 173 ? -13 17.422 -5.316 1 98.44 173 MET B O 1
ATOM 3768 N N . GLU B 1 174 ? -14.43 16.516 -6.699 1 98.12 174 GLU B N 1
ATOM 3769 C CA . GLU B 1 174 ? -13.93 17.281 -7.844 1 98.12 174 GLU B CA 1
ATOM 3770 C C . GLU B 1 174 ? -14.102 18.781 -7.625 1 98.12 174 GLU B C 1
ATOM 3772 O O . GLU B 1 174 ? -13.188 19.562 -7.902 1 98.12 174 GLU B O 1
ATOM 3777 N N . ALA B 1 175 ? -15.289 19.125 -7.152 1 98 175 ALA B N 1
ATOM 3778 C CA . ALA B 1 175 ? -15.562 20.531 -6.883 1 98 175 ALA B CA 1
ATOM 3779 C C . ALA B 1 175 ? -14.602 21.094 -5.836 1 98 175 ALA B C 1
ATOM 3781 O O . ALA B 1 175 ? -14.117 22.219 -5.957 1 98 175 ALA B O 1
ATOM 3782 N N . LEU B 1 176 ? -14.367 20.328 -4.836 1 98.69 176 LEU B N 1
ATOM 3783 C CA . LEU B 1 176 ? -13.477 20.766 -3.76 1 98.69 176 LEU B CA 1
ATOM 3784 C C . LEU B 1 176 ? -12.047 20.938 -4.27 1 98.69 176 LEU B C 1
ATOM 3786 O O . LEU B 1 176 ? -11.391 21.922 -3.961 1 98.69 176 LEU B O 1
ATOM 3790 N N . VAL B 1 177 ? -11.562 19.938 -5.023 1 98.69 177 VAL B N 1
ATOM 3791 C CA . VAL B 1 177 ? -10.227 20 -5.605 1 98.69 177 VAL B CA 1
ATOM 3792 C C . VAL B 1 177 ? -10.109 21.219 -6.516 1 98.69 177 VAL B C 1
ATOM 3794 O O . VAL B 1 177 ? -9.133 21.953 -6.441 1 98.69 177 VAL B O 1
ATOM 3797 N N . ASP B 1 178 ? -11.109 21.453 -7.301 1 97.81 178 ASP B N 1
ATOM 3798 C CA . ASP B 1 178 ? -11.125 22.594 -8.203 1 97.81 178 ASP B CA 1
ATOM 3799 C C . ASP B 1 178 ? -11.094 23.906 -7.422 1 97.81 178 ASP B C 1
ATOM 3801 O O . ASP B 1 178 ? -10.43 24.859 -7.824 1 97.81 178 ASP B O 1
ATOM 3805 N N . ALA B 1 179 ? -11.844 23.969 -6.348 1 97.31 179 ALA B N 1
ATOM 3806 C CA . ALA B 1 179 ? -11.93 25.188 -5.531 1 97.31 179 ALA B CA 1
ATOM 3807 C C . ALA B 1 179 ? -10.555 25.578 -4.996 1 97.31 179 ALA B C 1
ATOM 3809 O O . ALA B 1 179 ? -10.18 26.75 -5.043 1 97.31 179 ALA B O 1
ATOM 3810 N N . VAL B 1 180 ? -9.805 24.609 -4.535 1 96.69 180 VAL B N 1
ATOM 3811 C CA . VAL B 1 180 ? -8.531 24.953 -3.904 1 96.69 180 VAL B CA 1
ATOM 3812 C C . VAL B 1 180 ? -7.465 25.156 -4.973 1 96.69 180 VAL B C 1
ATOM 3814 O O . VAL B 1 180 ? -6.57 26 -4.812 1 96.69 180 VAL B O 1
ATOM 3817 N N . ASN B 1 181 ? -7.531 24.375 -6.086 1 96.88 181 ASN B N 1
ATOM 3818 C CA . ASN B 1 181 ? -6.57 24.547 -7.172 1 96.88 181 ASN B CA 1
ATOM 3819 C C . ASN B 1 181 ? -6.723 25.906 -7.852 1 96.88 181 ASN B C 1
ATOM 3821 O O . ASN B 1 181 ? -5.742 26.484 -8.32 1 96.88 181 ASN B O 1
ATOM 3825 N N . GLY B 1 182 ? -7.895 26.391 -7.898 1 94.94 182 GLY B N 1
ATOM 3826 C CA . GLY B 1 182 ? -8.172 27.656 -8.57 1 94.94 182 GLY B CA 1
ATOM 3827 C C . GLY B 1 182 ? -8.016 28.859 -7.66 1 94.94 182 GLY B C 1
ATOM 3828 O O . GLY B 1 182 ? -8.031 30 -8.125 1 94.94 182 GLY B O 1
ATOM 3829 N N . SER B 1 183 ? -7.871 28.672 -6.402 1 94.88 183 SER B N 1
ATOM 3830 C CA . SER B 1 183 ? -7.812 29.766 -5.426 1 94.88 183 SER B CA 1
ATOM 3831 C C . SER B 1 183 ? -6.422 30.375 -5.367 1 94.88 183 SER B C 1
ATOM 3833 O O . SER B 1 183 ? -5.418 29.672 -5.488 1 94.88 183 SER B O 1
ATOM 3835 N N . LYS B 1 184 ? -6.398 31.656 -5.141 1 95.44 184 LYS B N 1
ATOM 3836 C CA . LYS B 1 184 ? -5.133 32.344 -4.945 1 95.44 184 LYS B CA 1
ATOM 3837 C C . LYS B 1 184 ? -4.949 32.75 -3.486 1 95.44 184 LYS B C 1
ATOM 3839 O O . LYS B 1 184 ? -4.039 33.531 -3.158 1 95.44 184 LYS B O 1
ATOM 3844 N N . ASP B 1 185 ? -5.816 32.25 -2.646 1 97.62 185 ASP B N 1
ATOM 3845 C CA . ASP B 1 185 ? -5.773 32.594 -1.228 1 97.62 185 ASP B CA 1
ATOM 3846 C C . ASP B 1 185 ? -4.535 31.984 -0.56 1 97.62 185 ASP B C 1
ATOM 3848 O O . ASP B 1 185 ? -3.811 31.203 -1.173 1 97.62 185 ASP B O 1
ATOM 3852 N N . HIS B 1 186 ? -4.246 32.469 0.639 1 98.25 186 HIS B N 1
ATOM 3853 C CA . HIS B 1 186 ? -3.104 32 1.409 1 98.25 186 HIS B CA 1
ATOM 3854 C C . HIS B 1 186 ? -3.107 30.484 1.523 1 98.25 186 HIS B C 1
ATOM 3856 O O . HIS B 1 186 ? -4.152 29.891 1.778 1 98.25 186 HIS B O 1
ATOM 3862 N N . PRO B 1 187 ? -1.969 29.812 1.385 1 97.75 187 PRO B N 1
ATOM 3863 C CA . PRO B 1 187 ? -1.91 28.344 1.353 1 97.75 187 PRO B CA 1
ATOM 3864 C C . PRO B 1 187 ? -2.461 27.703 2.623 1 97.75 187 PRO B C 1
ATOM 3866 O O . PRO B 1 187 ? -3.08 26.641 2.564 1 97.75 187 PRO B O 1
ATOM 3869 N N . ILE B 1 188 ? -2.244 28.312 3.76 1 98.62 188 ILE B N 1
ATOM 3870 C CA . ILE B 1 188 ? -2.754 27.781 5.012 1 98.62 188 ILE B CA 1
ATOM 3871 C C . ILE B 1 188 ? -4.281 27.766 4.992 1 98.62 188 ILE B C 1
ATOM 3873 O O . ILE B 1 188 ? -4.91 26.812 5.465 1 98.62 188 ILE B O 1
ATOM 3877 N N . LEU B 1 189 ? -4.891 28.797 4.441 1 98.62 189 LEU B N 1
ATOM 3878 C CA . LEU B 1 189 ? -6.344 28.875 4.336 1 98.62 189 LEU B CA 1
ATOM 3879 C C . LEU B 1 189 ? -6.871 27.812 3.367 1 98.62 189 LEU B C 1
ATOM 3881 O O . LEU B 1 189 ? -7.883 27.172 3.639 1 98.62 189 LEU B O 1
ATOM 3885 N N . LYS B 1 190 ? -6.188 27.703 2.234 1 98.56 190 LYS B N 1
ATOM 3886 C CA . LYS B 1 190 ? -6.574 26.672 1.273 1 98.56 190 LYS B CA 1
ATOM 3887 C C . LYS B 1 190 ? -6.531 25.281 1.906 1 98.56 190 LYS B C 1
ATOM 3889 O O . LYS B 1 190 ? -7.457 24.484 1.74 1 98.56 190 LYS B O 1
ATOM 3894 N N . ALA B 1 191 ? -5.434 25.016 2.621 1 98.75 191 ALA B N 1
ATOM 3895 C CA . ALA B 1 191 ? -5.27 23.719 3.277 1 98.75 191 ALA B CA 1
ATOM 3896 C C . ALA B 1 191 ? -6.352 23.5 4.332 1 98.75 191 ALA B C 1
ATOM 3898 O O . ALA B 1 191 ? -6.926 22.406 4.422 1 98.75 191 ALA B O 1
ATOM 3899 N N . ALA B 1 192 ? -6.629 24.531 5.098 1 98.81 192 ALA B N 1
ATOM 3900 C CA . ALA B 1 192 ? -7.645 24.453 6.145 1 98.81 192 ALA B CA 1
ATOM 3901 C C . ALA B 1 192 ? -9.023 24.188 5.547 1 98.81 192 ALA B C 1
ATOM 3903 O O . ALA B 1 192 ? -9.758 23.312 6.016 1 98.81 192 ALA B O 1
ATOM 3904 N N . GLY B 1 193 ? -9.375 25.016 4.555 1 98.69 193 GLY B N 1
ATOM 3905 C CA . GLY B 1 193 ? -10.664 24.859 3.904 1 98.69 193 GLY B CA 1
ATOM 3906 C C . GLY B 1 193 ? -10.852 23.484 3.275 1 98.69 193 GLY B C 1
ATOM 3907 O O . GLY B 1 193 ? -11.898 22.859 3.441 1 98.69 193 GLY B O 1
ATOM 3908 N N . PHE B 1 194 ? -9.836 23.047 2.557 1 98.81 194 PHE B N 1
ATOM 3909 C CA . PHE B 1 194 ? -9.898 21.719 1.951 1 98.81 194 PHE B CA 1
ATOM 3910 C C . PHE B 1 194 ? -10.125 20.641 3.012 1 98.81 194 PHE B C 1
ATOM 3912 O O . PHE B 1 194 ? -10.977 19.781 2.854 1 98.81 194 PHE B O 1
ATOM 3919 N N . HIS B 1 195 ? -9.305 20.719 4.07 1 98.88 195 HIS B N 1
ATOM 3920 C CA . HIS B 1 195 ? -9.367 19.719 5.129 1 98.88 195 HIS B CA 1
ATOM 3921 C C . HIS B 1 195 ? -10.766 19.656 5.738 1 98.88 195 HIS B C 1
ATOM 3923 O O . HIS B 1 195 ? -11.32 18.562 5.906 1 98.88 195 HIS B O 1
ATOM 3929 N N . ALA B 1 196 ? -11.344 20.766 6.051 1 98.5 196 ALA B N 1
ATOM 3930 C CA . ALA B 1 196 ? -12.664 20.828 6.672 1 98.5 196 ALA B CA 1
ATOM 3931 C C . ALA B 1 196 ? -13.727 20.219 5.758 1 98.5 196 ALA B C 1
ATOM 3933 O O . ALA B 1 196 ? -14.547 19.422 6.203 1 98.5 196 ALA B O 1
ATOM 3934 N N . MET B 1 197 ? -13.695 20.578 4.508 1 98.5 197 MET B N 1
ATOM 3935 C CA . MET B 1 197 ? -14.703 20.094 3.578 1 98.5 197 MET B CA 1
ATOM 3936 C C . MET B 1 197 ? -14.477 18.609 3.266 1 98.5 197 MET B C 1
ATOM 3938 O O . MET B 1 197 ? -15.438 17.844 3.109 1 98.5 197 MET B O 1
ATOM 3942 N N . PHE B 1 198 ? -13.227 18.219 3.111 1 98.62 198 PHE B N 1
ATOM 3943 C CA . PHE B 1 198 ? -12.914 16.812 2.873 1 98.62 198 PHE B CA 1
ATOM 3944 C C . PHE B 1 198 ? -13.484 15.938 3.98 1 98.62 198 PHE B C 1
ATOM 3946 O O . PHE B 1 198 ? -14.125 14.922 3.705 1 98.62 198 PHE B O 1
ATOM 3953 N N . GLU B 1 199 ? -13.172 16.359 5.23 1 97.88 199 GLU B N 1
ATOM 3954 C CA . GLU B 1 199 ? -13.688 15.609 6.371 1 97.88 199 GLU B CA 1
ATOM 3955 C C . GLU B 1 199 ? -15.211 15.617 6.391 1 97.88 199 GLU B C 1
ATOM 3957 O O . GLU B 1 199 ? -15.836 14.656 6.855 1 97.88 199 GLU B O 1
ATOM 3962 N N . ASN B 1 200 ? -15.797 16.672 5.91 1 97.06 200 ASN B N 1
ATOM 3963 C CA . ASN B 1 200 ? -17.25 16.75 5.828 1 97.06 200 ASN B CA 1
ATOM 3964 C C . ASN B 1 200 ? -17.797 15.812 4.758 1 97.06 200 ASN B C 1
ATOM 3966 O O . ASN B 1 200 ? -18.812 15.148 4.977 1 97.06 200 ASN B O 1
ATOM 3970 N N . ILE B 1 201 ? -17.188 15.773 3.596 1 97.25 201 ILE B N 1
ATOM 3971 C CA . ILE B 1 201 ? -17.578 14.844 2.545 1 97.25 201 ILE B CA 1
ATOM 3972 C C . ILE B 1 201 ? -17.422 13.406 3.041 1 97.25 201 ILE B C 1
ATOM 3974 O O . ILE B 1 201 ? -18.344 12.594 2.922 1 97.25 201 ILE B O 1
ATOM 3978 N N . HIS B 1 202 ? -16.203 13.172 3.639 1 97.44 202 HIS B N 1
ATOM 3979 C CA . HIS B 1 202 ? -15.891 11.859 4.203 1 97.44 202 HIS B CA 1
ATOM 3980 C C . HIS B 1 202 ? -16.047 10.758 3.162 1 97.44 202 HIS B C 1
ATOM 3982 O O . HIS B 1 202 ? -16.891 9.867 3.326 1 97.44 202 HIS B O 1
ATOM 3988 N N . PRO B 1 203 ? -15.258 10.734 2.178 1 97.75 203 PRO B N 1
ATOM 3989 C CA . PRO B 1 203 ? -15.547 10.008 0.937 1 97.75 203 PRO B CA 1
ATOM 3990 C C . PRO B 1 203 ? -15.25 8.516 1.044 1 97.75 203 PRO B C 1
ATOM 3992 O O . PRO B 1 203 ? -15.703 7.73 0.209 1 97.75 203 PRO B O 1
ATOM 3995 N N . PHE B 1 204 ? -14.5 8.086 2.014 1 97.88 204 PHE B N 1
ATOM 3996 C CA . PHE B 1 204 ? -14.078 6.691 2.084 1 97.88 204 PHE B CA 1
ATOM 3997 C C . PHE B 1 204 ? -14.859 5.949 3.164 1 97.88 204 PHE B C 1
ATOM 3999 O O . PHE B 1 204 ? -15.492 6.57 4.016 1 97.88 204 PHE B O 1
ATOM 4006 N N . THR B 1 205 ? -14.82 4.605 3.154 1 95.56 205 THR B N 1
ATOM 4007 C CA . THR B 1 205 ? -15.492 3.764 4.137 1 95.56 205 THR B CA 1
ATOM 4008 C C . THR B 1 205 ? -14.859 3.934 5.516 1 95.56 205 THR B C 1
ATOM 4010 O O . THR B 1 205 ? -15.562 3.879 6.531 1 95.56 205 THR B O 1
ATOM 4013 N N . ASP B 1 206 ? -13.609 4.066 5.582 1 95 206 ASP B N 1
ATOM 4014 C CA . ASP B 1 206 ? -12.789 4.32 6.762 1 95 206 ASP B CA 1
ATOM 4015 C C . ASP B 1 206 ? -11.477 4.992 6.379 1 95 206 ASP B C 1
ATOM 4017 O O . ASP B 1 206 ? -11.141 5.082 5.195 1 95 206 ASP B O 1
ATOM 4021 N N . GLY B 1 207 ? -10.789 5.586 7.348 1 97.06 207 GLY B N 1
ATOM 4022 C CA . GLY B 1 207 ? -9.484 6.16 7.09 1 97.06 207 GLY B CA 1
ATOM 4023 C C . GLY B 1 207 ? -9.547 7.6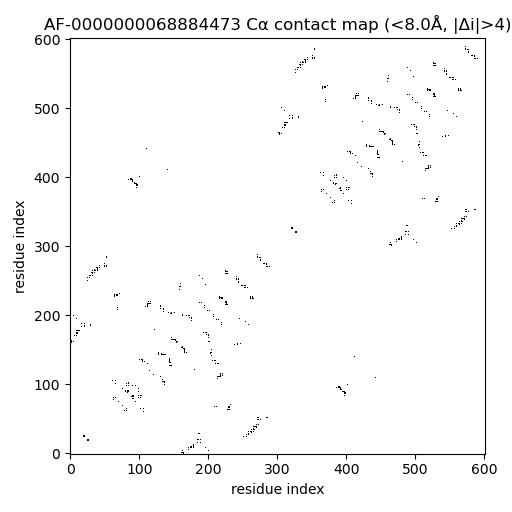05 6.625 1 97.06 207 GLY B C 1
ATOM 4024 O O . GLY B 1 207 ? -8.531 8.172 6.211 1 97.06 207 GLY B O 1
ATOM 4025 N N . ASN B 1 208 ? -10.711 8.195 6.695 1 97.69 208 ASN B N 1
ATOM 4026 C CA . ASN B 1 208 ? -10.883 9.555 6.211 1 97.69 208 ASN B CA 1
ATOM 4027 C C . ASN B 1 208 ? -10.016 10.539 6.992 1 97.69 208 ASN B C 1
ATOM 4029 O O . ASN B 1 208 ? -9.297 11.344 6.398 1 97.69 208 ASN B O 1
ATOM 4033 N N . GLY B 1 209 ? -10.031 10.5 8.305 1 97.88 209 GLY B N 1
ATOM 4034 C CA . GLY B 1 209 ? -9.266 11.422 9.125 1 97.88 209 GLY B CA 1
ATOM 4035 C C . GLY B 1 209 ? -7.773 11.359 8.844 1 97.88 209 GLY B C 1
ATOM 4036 O O . GLY B 1 209 ? -7.137 12.391 8.617 1 97.88 209 GLY B O 1
ATOM 4037 N N . ARG B 1 210 ? -7.223 10.172 8.844 1 98.62 210 ARG B N 1
ATOM 4038 C CA . ARG B 1 210 ? -5.801 9.977 8.586 1 98.62 210 ARG B CA 1
ATOM 4039 C C . ARG B 1 210 ? -5.43 10.461 7.188 1 98.62 210 ARG B C 1
ATOM 4041 O O . ARG B 1 210 ? -4.414 11.133 7.004 1 98.62 210 ARG B O 1
ATOM 4048 N N . THR B 1 211 ? -6.238 10.133 6.238 1 98.81 211 THR B N 1
ATOM 4049 C CA . THR B 1 211 ? -5.996 10.57 4.871 1 98.81 211 THR B CA 1
ATOM 4050 C C . THR B 1 211 ? -6.09 12.094 4.77 1 98.81 211 THR B C 1
ATOM 4052 O O . THR B 1 211 ? -5.258 12.727 4.121 1 98.81 211 THR B O 1
ATOM 4055 N N . GLY B 1 212 ? -7.121 12.617 5.402 1 98.81 212 GLY B N 1
ATOM 4056 C CA . GLY B 1 212 ? -7.277 14.062 5.41 1 98.81 212 GLY B CA 1
ATOM 4057 C C . GLY B 1 212 ? -6.062 14.797 5.957 1 98.81 212 GLY B C 1
ATOM 4058 O O . GLY B 1 212 ? -5.648 15.82 5.406 1 98.81 212 GLY B O 1
ATOM 4059 N N . ARG B 1 213 ? -5.547 14.289 6.992 1 98.88 213 ARG B N 1
ATOM 4060 C CA . ARG B 1 213 ? -4.391 14.938 7.602 1 98.88 213 ARG B CA 1
ATOM 4061 C C . ARG B 1 213 ? -3.143 14.75 6.742 1 98.88 213 ARG B C 1
ATOM 4063 O O . ARG B 1 213 ? -2.232 15.578 6.766 1 98.88 213 ARG B O 1
ATOM 4070 N N . GLN B 1 214 ? -3.059 13.625 5.926 1 98.81 214 GLN B N 1
ATOM 4071 C CA . GLN B 1 214 ? -2.016 13.516 4.91 1 98.81 214 GLN B CA 1
ATOM 4072 C C . GLN B 1 214 ? -2.111 14.641 3.891 1 98.81 214 GLN B C 1
ATOM 4074 O O . GLN B 1 214 ? -1.108 15.281 3.562 1 98.81 214 GLN B O 1
ATOM 4079 N N . ILE B 1 215 ? -3.299 14.859 3.389 1 98.88 215 ILE B N 1
ATOM 4080 C CA . ILE B 1 215 ? -3.525 15.852 2.342 1 98.88 215 ILE B CA 1
ATOM 4081 C C . ILE B 1 215 ? -3.238 17.25 2.883 1 98.88 215 ILE B C 1
ATOM 4083 O O . ILE B 1 215 ? -2.645 18.078 2.191 1 98.88 215 ILE B O 1
ATOM 4087 N N . LEU B 1 216 ? -3.674 17.484 4.129 1 98.88 216 LEU B N 1
ATOM 4088 C CA . LEU B 1 216 ? -3.363 18.734 4.797 1 98.88 216 LEU B CA 1
ATOM 4089 C C . LEU B 1 216 ? -1.863 19.016 4.766 1 98.88 216 LEU B C 1
ATOM 4091 O O . LEU B 1 216 ? -1.436 20.094 4.348 1 98.88 216 LEU B O 1
ATOM 4095 N N . ASN B 1 217 ? -1.1 18.062 5.145 1 98.88 217 ASN B N 1
ATOM 4096 C CA . ASN B 1 217 ? 0.349 18.234 5.188 1 98.88 217 ASN B CA 1
ATOM 4097 C C . ASN B 1 217 ? 0.947 18.312 3.785 1 98.88 217 ASN B C 1
ATOM 4099 O O . ASN B 1 217 ? 1.929 19.031 3.564 1 98.88 217 ASN B O 1
ATOM 4103 N N . LEU B 1 218 ? 0.362 17.562 2.85 1 98.75 218 LEU B N 1
ATOM 4104 C CA . LEU B 1 218 ? 0.78 17.688 1.457 1 98.75 218 LEU B CA 1
ATOM 4105 C C . LEU B 1 218 ? 0.661 19.125 0.985 1 98.75 218 LEU B C 1
ATOM 4107 O O . LEU B 1 218 ? 1.605 19.672 0.415 1 98.75 218 LEU B O 1
ATOM 4111 N N . MET B 1 219 ? -0.435 19.734 1.253 1 98.5 219 MET B N 1
ATOM 4112 C CA . MET B 1 219 ? -0.692 21.094 0.812 1 98.5 219 MET B CA 1
ATOM 4113 C C . MET B 1 219 ? 0.236 22.078 1.518 1 98.5 219 MET B C 1
ATOM 4115 O O . MET B 1 219 ? 0.745 23.016 0.896 1 98.5 219 MET B O 1
ATOM 4119 N N . LEU B 1 220 ? 0.452 21.859 2.816 1 98.44 220 LEU B N 1
ATOM 4120 C CA . LEU B 1 220 ? 1.369 22.719 3.555 1 98.44 220 LEU B CA 1
ATOM 4121 C C . LEU B 1 220 ? 2.783 22.625 2.996 1 98.44 220 LEU B C 1
ATOM 4123 O O . LEU B 1 220 ? 3.426 23.641 2.723 1 98.44 220 LEU B O 1
ATOM 4127 N N . MET B 1 221 ? 3.215 21.406 2.77 1 98.19 221 MET B N 1
ATOM 4128 C CA . MET B 1 221 ? 4.57 21.172 2.277 1 98.19 221 MET B CA 1
ATOM 4129 C C . MET B 1 221 ? 4.73 21.734 0.863 1 98.19 221 MET B C 1
ATOM 4131 O O . MET B 1 221 ? 5.777 22.281 0.526 1 98.19 221 MET B O 1
ATOM 4135 N N . ALA B 1 222 ? 3.732 21.547 0.057 1 97.44 222 ALA B N 1
ATOM 4136 C CA . ALA B 1 222 ? 3.768 22.094 -1.298 1 97.44 222 ALA B CA 1
ATOM 4137 C C . ALA B 1 222 ? 3.924 23.609 -1.275 1 97.44 222 ALA B C 1
ATOM 4139 O O . ALA B 1 222 ? 4.473 24.203 -2.211 1 97.44 222 ALA B O 1
ATOM 4140 N N . ALA B 1 223 ? 3.484 24.234 -0.184 1 96.31 223 ALA B N 1
ATOM 4141 C CA . ALA B 1 223 ? 3.555 25.672 -0.044 1 96.31 223 ALA B CA 1
ATOM 4142 C C . ALA B 1 223 ? 4.816 26.094 0.709 1 96.31 223 ALA B C 1
ATOM 4144 O O . ALA B 1 223 ? 5 27.281 1.018 1 96.31 223 ALA B O 1
ATOM 4145 N N . GLY B 1 224 ? 5.617 25.125 1.062 1 95.94 224 GLY B N 1
ATOM 4146 C CA . GLY B 1 224 ? 6.902 25.438 1.664 1 95.94 224 GLY B CA 1
ATOM 4147 C C . GLY B 1 224 ? 6.871 25.422 3.182 1 95.94 224 GLY B C 1
ATOM 4148 O O . GLY B 1 224 ? 7.844 25.812 3.83 1 95.94 224 GLY B O 1
ATOM 4149 N N . TYR B 1 225 ? 5.785 25.062 3.799 1 97.5 225 TYR B N 1
ATOM 4150 C CA . TYR B 1 225 ? 5.703 24.938 5.25 1 97.5 225 TYR B CA 1
ATOM 4151 C C . TYR B 1 225 ? 6.141 23.547 5.703 1 97.5 225 TYR B C 1
ATOM 4153 O O . TYR B 1 225 ? 6.129 22.594 4.918 1 97.5 225 TYR B O 1
ATOM 4161 N N . ARG B 1 226 ? 6.535 23.438 6.93 1 96.94 226 ARG B N 1
ATOM 4162 C CA . ARG B 1 226 ? 6.766 22.141 7.543 1 96.94 226 ARG B CA 1
ATOM 4163 C C . ARG B 1 226 ? 5.449 21.406 7.801 1 96.94 226 ARG B C 1
ATOM 4165 O O . ARG B 1 226 ? 4.43 22.047 8.086 1 96.94 226 ARG B O 1
ATOM 4172 N N . PRO B 1 227 ? 5.523 20.094 7.664 1 98.38 227 PRO B N 1
ATOM 4173 C CA . PRO B 1 227 ? 4.309 19.375 8.055 1 98.38 227 PRO B CA 1
ATOM 4174 C C . PRO B 1 227 ? 4.008 19.484 9.547 1 98.38 227 PRO B C 1
ATOM 4176 O O . PRO B 1 227 ? 4.926 19.656 10.359 1 98.38 227 PRO B O 1
ATOM 4179 N N . VAL B 1 228 ? 2.734 19.344 9.906 1 98.62 228 VAL B N 1
ATOM 4180 C CA . VAL B 1 228 ? 2.316 19.531 11.297 1 98.62 228 VAL B CA 1
ATOM 4181 C C . VAL B 1 228 ? 1.768 18.203 11.836 1 98.62 228 VAL B C 1
ATOM 4183 O O . VAL B 1 228 ? 1.391 17.328 11.07 1 98.62 228 VAL B O 1
ATOM 4186 N N . ALA B 1 229 ? 1.796 18.062 13.117 1 98.19 229 ALA B N 1
ATOM 4187 C CA . ALA B 1 229 ? 1.174 16.953 13.836 1 98.19 229 ALA B CA 1
ATOM 4188 C C . ALA B 1 229 ? 0.084 17.453 14.781 1 98.19 229 ALA B C 1
ATOM 4190 O O . ALA B 1 229 ? 0.378 17.984 15.859 1 98.19 229 ALA B O 1
ATOM 4191 N N . ILE B 1 230 ? -1.13 17.328 14.344 1 98.19 230 ILE B N 1
ATOM 4192 C CA . ILE B 1 230 ? -2.244 17.719 15.203 1 98.19 230 ILE B CA 1
ATOM 4193 C C . ILE B 1 230 ? -2.32 16.781 16.406 1 98.19 230 ILE B C 1
ATOM 4195 O O . ILE B 1 230 ? -2.346 15.555 16.234 1 98.19 230 ILE B O 1
ATOM 4199 N N . LYS B 1 231 ? -2.381 17.297 17.531 1 97 231 LYS B N 1
ATOM 4200 C CA . LYS B 1 231 ? -2.283 16.531 18.781 1 97 231 LYS B CA 1
ATOM 4201 C C . LYS B 1 231 ? -3.625 15.906 19.141 1 97 231 LYS B C 1
ATOM 4203 O O . LYS B 1 231 ? -4.664 16.562 19.062 1 97 231 LYS B O 1
ATOM 4208 N N . HIS B 1 232 ? -3.547 14.656 19.438 1 96.5 232 HIS B N 1
ATOM 4209 C CA . HIS B 1 232 ? -4.676 14 20.094 1 96.5 232 HIS B CA 1
ATOM 4210 C C . HIS B 1 232 ? -4.82 14.469 21.531 1 96.5 232 HIS B C 1
ATOM 4212 O O . HIS B 1 232 ? -3.838 14.508 22.281 1 96.5 232 HIS B O 1
ATOM 4218 N N . ASP B 1 233 ? -6.035 14.867 21.938 1 93.44 233 ASP B N 1
ATOM 4219 C CA . ASP B 1 233 ? -6.277 15.297 23.312 1 93.44 233 ASP B CA 1
ATOM 4220 C C . ASP B 1 233 ? -7.66 14.852 23.781 1 93.44 233 ASP B C 1
ATOM 4222 O O . ASP B 1 233 ? -8.562 14.633 22.969 1 93.44 233 ASP B O 1
ATOM 4226 N N . ALA B 1 234 ? -7.781 14.695 25.031 1 85.81 234 ALA B N 1
ATOM 4227 C CA . ALA B 1 234 ? -9.016 14.227 25.656 1 85.81 234 ALA B CA 1
ATOM 4228 C C . ALA B 1 234 ? -10.18 15.164 25.359 1 85.81 234 ALA B C 1
ATOM 4230 O O . ALA B 1 234 ? -11.328 14.734 25.266 1 85.81 234 ALA B O 1
ATOM 4231 N N . GLY B 1 235 ? -9.922 16.406 25.188 1 87.62 235 GLY B N 1
ATOM 4232 C CA . GLY B 1 235 ? -10.961 17.391 24.969 1 87.62 235 GLY B CA 1
ATOM 4233 C C . GLY B 1 235 ? -11.461 17.422 23.531 1 87.62 235 GLY B C 1
ATOM 4234 O O . GLY B 1 235 ? -12.398 18.141 23.203 1 87.62 235 GLY B O 1
ATOM 4235 N N . ARG B 1 236 ? -10.789 16.703 22.641 1 92.94 236 ARG B N 1
ATOM 4236 C CA . ARG B 1 236 ? -11.164 16.578 21.234 1 92.94 236 ARG B CA 1
ATOM 4237 C C . ARG B 1 236 ? -11.203 17.953 20.562 1 92.94 236 ARG B C 1
ATOM 4239 O O . ARG B 1 236 ? -12.141 18.266 19.828 1 92.94 236 ARG B O 1
ATOM 4246 N N . SER B 1 237 ? -10.266 18.781 20.922 1 96.06 237 SER B N 1
ATOM 4247 C CA . SER B 1 237 ? -10.242 20.141 20.406 1 96.06 237 SER B CA 1
ATOM 4248 C C . SER B 1 237 ? -10.25 20.156 18.891 1 96.06 237 SER B C 1
ATOM 4250 O O . SER B 1 237 ? -10.945 20.984 18.281 1 96.06 237 SER B O 1
ATOM 4252 N N . TYR B 1 238 ? -9.539 19.281 18.297 1 97.06 238 TYR B N 1
ATOM 4253 C CA . TYR B 1 238 ? -9.477 19.172 16.844 1 97.06 238 TYR B CA 1
ATOM 4254 C C . TYR B 1 238 ? -10.852 18.875 16.25 1 97.06 238 TYR B C 1
ATOM 4256 O O . TYR B 1 238 ? -11.328 19.609 15.375 1 97.06 238 TYR B O 1
ATOM 4264 N N . GLY B 1 239 ? -11.523 17.875 16.703 1 96.44 239 GLY B N 1
ATOM 4265 C CA . GLY B 1 239 ? -12.859 17.531 16.234 1 96.44 239 GLY B CA 1
ATOM 4266 C C . GLY B 1 239 ? -13.875 18.641 16.453 1 96.44 239 GLY B C 1
ATOM 4267 O O . GLY B 1 239 ? -14.695 18.906 15.578 1 96.44 239 GLY B O 1
ATOM 4268 N N . LYS B 1 240 ? -13.773 19.234 17.578 1 96.38 240 LYS B N 1
ATOM 4269 C CA . LYS B 1 240 ? -14.711 20.312 17.906 1 96.38 240 LYS B CA 1
ATOM 4270 C C . LYS B 1 240 ? -14.5 21.516 17 1 96.38 240 LYS B C 1
ATOM 4272 O O . LYS B 1 240 ? -15.461 22.188 16.625 1 96.38 240 LYS B O 1
ATOM 4277 N N . SER B 1 241 ? -13.25 21.766 16.719 1 97.5 241 SER B N 1
ATOM 4278 C CA . SER B 1 241 ? -12.969 22.891 15.852 1 97.5 241 SER B CA 1
ATOM 4279 C C . SER B 1 241 ? -13.492 22.641 14.438 1 97.5 241 SER B C 1
ATOM 4281 O O . SER B 1 241 ? -13.984 23.562 13.781 1 97.5 241 SER B O 1
ATOM 4283 N N . LEU B 1 242 ? -13.422 21.422 13.914 1 97.5 242 LEU B N 1
ATOM 4284 C CA . LEU B 1 242 ? -13.977 21.078 12.617 1 97.5 242 LEU B CA 1
ATOM 4285 C C . LEU B 1 242 ? -15.5 21.156 12.625 1 97.5 242 LEU B C 1
ATOM 4287 O O . LEU B 1 242 ? -16.094 21.672 11.68 1 97.5 242 LEU B O 1
ATOM 4291 N N . GLU B 1 243 ? -16.078 20.719 13.719 1 96.56 243 GLU B N 1
ATOM 4292 C CA . GLU B 1 243 ? -17.531 20.781 13.836 1 96.56 243 GLU B CA 1
ATOM 4293 C C . GLU B 1 243 ? -18.016 22.219 13.844 1 96.56 243 GLU B C 1
ATOM 4295 O O . GLU B 1 243 ? -19.062 22.516 13.258 1 96.56 243 GLU B O 1
ATOM 4300 N N . ALA B 1 244 ? -17.312 23.078 14.57 1 97.44 244 ALA B N 1
ATOM 4301 C CA . ALA B 1 244 ? -17.672 24.484 14.586 1 97.44 244 ALA B CA 1
ATOM 4302 C C . ALA B 1 244 ? -17.75 25.047 13.164 1 97.44 244 ALA B C 1
ATOM 4304 O O . ALA B 1 244 ? -18.641 25.859 12.859 1 97.44 244 ALA B O 1
ATOM 4305 N N . TRP B 1 245 ? -16.844 24.625 12.289 1 97.5 245 TRP B N 1
ATOM 4306 C CA . TRP B 1 245 ? -16.859 25.062 10.898 1 97.5 245 TRP B CA 1
ATOM 4307 C C . TRP B 1 245 ? -17.969 24.391 10.117 1 97.5 245 TRP B C 1
ATOM 4309 O O . TRP B 1 245 ? -18.797 25.062 9.484 1 97.5 245 TRP B O 1
ATOM 4319 N N . GLN B 1 246 ? -18.109 23.109 10.211 1 96.12 246 GLN B N 1
ATOM 4320 C CA . GLN B 1 246 ? -18.953 22.281 9.352 1 96.12 246 GLN B CA 1
ATOM 4321 C C . GLN B 1 246 ? -20.422 22.406 9.734 1 96.12 246 GLN B C 1
ATOM 4323 O O . GLN B 1 246 ? -21.312 22.297 8.883 1 96.12 246 GLN B O 1
ATOM 4328 N N . VAL B 1 247 ? -20.688 22.656 11.039 1 95.12 247 VAL B N 1
ATOM 4329 C CA . VAL B 1 247 ? -22.062 22.656 11.516 1 95.12 247 VAL B CA 1
ATOM 4330 C C . VAL B 1 247 ? -22.484 24.078 11.859 1 95.12 247 VAL B C 1
ATOM 4332 O O . VAL B 1 247 ? -23.547 24.547 11.43 1 95.12 247 VAL B O 1
ATOM 4335 N N . ASP B 1 248 ? -21.625 24.828 12.555 1 95.62 248 ASP B N 1
ATOM 4336 C CA . ASP B 1 248 ? -22 26.156 13.047 1 95.62 248 ASP B CA 1
ATOM 4337 C C . ASP B 1 248 ? -21.578 27.25 12.07 1 95.62 248 ASP B C 1
ATOM 4339 O O . ASP B 1 248 ? -21.906 28.422 12.258 1 95.62 248 ASP B O 1
ATOM 4343 N N . GLY B 1 249 ? -20.734 26.953 11.109 1 95.81 249 GLY B N 1
ATOM 4344 C CA . GLY B 1 249 ? -20.312 27.922 10.109 1 95.81 249 GLY B CA 1
ATOM 4345 C C . GLY B 1 249 ? -19.203 28.844 10.602 1 95.81 249 GLY B C 1
ATOM 4346 O O . GLY B 1 249 ? -19.016 29.938 10.062 1 95.81 249 GLY B O 1
ATOM 4347 N N . ASP B 1 250 ? -18.5 28.469 11.672 1 97.62 250 ASP B N 1
ATOM 4348 C CA . ASP B 1 250 ? -17.406 29.266 12.234 1 97.62 250 ASP B CA 1
ATOM 4349 C C . ASP B 1 250 ? -16.062 28.625 11.953 1 97.62 250 ASP B C 1
ATOM 4351 O O . ASP B 1 250 ? -15.602 27.766 12.719 1 97.62 250 ASP B O 1
ATOM 4355 N N . PRO B 1 251 ? -15.328 29.109 10.953 1 98.06 251 PRO B N 1
ATOM 4356 C CA . PRO B 1 251 ? -14.07 28.484 10.547 1 98.06 251 PRO B CA 1
ATOM 4357 C C . PRO B 1 251 ? -12.898 28.875 11.445 1 98.06 251 PRO B C 1
ATOM 4359 O O . PRO B 1 251 ? -11.836 28.25 11.383 1 98.06 251 PRO B O 1
ATOM 4362 N N . LYS B 1 252 ? -13.008 29.875 12.273 1 97.69 252 LYS B N 1
ATOM 4363 C CA . LYS B 1 252 ? -11.883 30.531 12.922 1 97.69 252 LYS B CA 1
ATOM 4364 C C . LYS B 1 252 ? -11.203 29.594 13.93 1 97.69 252 LYS B C 1
ATOM 4366 O O . LYS B 1 252 ? -9.977 29.547 13.992 1 97.69 252 LYS B O 1
ATOM 4371 N N . PRO B 1 253 ? -12 28.812 14.719 1 97.75 253 PRO B N 1
ATOM 4372 C CA . PRO B 1 253 ? -11.328 27.922 15.672 1 97.75 253 PRO B CA 1
ATOM 4373 C C . PRO B 1 253 ? -10.375 26.938 15 1 97.75 253 PRO B C 1
ATOM 4375 O O . PRO B 1 253 ? -9.258 26.734 15.484 1 97.75 253 PRO B O 1
ATOM 4378 N N . PHE B 1 254 ? -10.734 26.344 13.906 1 98.38 254 PHE B N 1
ATOM 4379 C CA . PHE B 1 254 ? -9.859 25.391 13.234 1 98.38 254 PHE B CA 1
ATOM 4380 C C . PHE B 1 254 ? -8.672 26.094 12.602 1 98.38 254 PHE B C 1
ATOM 4382 O O . PHE B 1 254 ? -7.543 25.594 12.672 1 98.38 254 PHE B O 1
ATOM 4389 N N . ILE B 1 255 ? -8.883 27.219 11.953 1 98.31 255 ILE B N 1
ATOM 4390 C CA . ILE B 1 255 ? -7.797 27.969 11.344 1 98.31 255 ILE B CA 1
ATOM 4391 C C . ILE B 1 255 ? -6.766 28.344 12.406 1 98.31 255 ILE B C 1
ATOM 4393 O O . ILE B 1 255 ? -5.559 28.203 12.195 1 98.31 255 ILE B O 1
ATOM 4397 N N . SER B 1 256 ? -7.27 28.828 13.547 1 97.62 256 SER B N 1
ATOM 4398 C CA . SER B 1 256 ? -6.383 29.188 14.641 1 97.62 256 SER B CA 1
ATOM 4399 C C . SER B 1 256 ? -5.562 27.984 15.117 1 97.62 256 SER B C 1
ATOM 4401 O O . SER B 1 256 ? -4.359 28.109 15.344 1 97.62 256 SER B O 1
ATOM 4403 N N . GLN B 1 257 ? -6.188 26.875 15.289 1 97.62 257 GLN B N 1
ATOM 4404 C CA . GLN B 1 257 ? -5.496 25.672 15.727 1 97.62 257 GLN B CA 1
ATOM 4405 C C . GLN B 1 257 ? -4.438 25.25 14.711 1 97.62 257 GLN B C 1
ATOM 4407 O O . GLN B 1 257 ? -3.324 24.875 15.086 1 97.62 257 GLN B O 1
ATOM 4412 N N . LEU B 1 258 ? -4.77 25.234 13.422 1 98.44 258 LEU B N 1
ATOM 4413 C CA . LEU B 1 258 ? -3.826 24.844 12.383 1 98.44 258 LEU B CA 1
ATOM 4414 C C . LEU B 1 258 ? -2.623 25.781 12.359 1 98.44 258 LEU B C 1
ATOM 4416 O O . LEU B 1 258 ? -1.479 25.344 12.281 1 98.44 258 LEU B O 1
ATOM 4420 N N . VAL B 1 259 ? -2.887 27.078 12.453 1 98.06 259 VAL B N 1
ATOM 4421 C CA . VAL B 1 259 ? -1.816 28.078 12.453 1 98.06 259 VAL B CA 1
ATOM 4422 C C . VAL B 1 259 ? -0.892 27.828 13.648 1 98.06 259 VAL B C 1
ATOM 4424 O O . VAL B 1 259 ? 0.331 27.938 13.523 1 98.06 259 VAL B O 1
ATOM 4427 N N . GLN B 1 260 ? -1.489 27.578 14.773 1 97.12 260 GLN B N 1
ATOM 4428 C CA . GLN B 1 260 ? -0.686 27.281 15.953 1 97.12 260 GLN B CA 1
ATOM 4429 C C . GLN B 1 260 ? 0.234 26.094 15.711 1 97.12 260 GLN B C 1
ATOM 4431 O O . GLN B 1 260 ? 1.401 26.109 16.109 1 97.12 260 GLN B O 1
ATOM 4436 N N . CYS B 1 261 ? -0.253 25.047 15.117 1 97.94 261 CYS B N 1
ATOM 4437 C CA . CYS B 1 261 ? 0.557 23.875 14.797 1 97.94 261 CYS B CA 1
ATOM 4438 C C . CYS B 1 261 ? 1.692 24.234 13.844 1 97.94 261 CYS B C 1
ATOM 4440 O O . CYS B 1 261 ? 2.832 23.812 14.039 1 97.94 261 CYS B O 1
ATOM 4442 N N . VAL B 1 262 ? 1.372 25.031 12.828 1 98.31 262 VAL B N 1
ATOM 4443 C CA . VAL B 1 262 ? 2.367 25.453 11.844 1 98.31 262 VAL B CA 1
ATOM 4444 C C . VAL B 1 262 ? 3.467 26.25 12.539 1 98.31 262 VAL B C 1
ATOM 4446 O O . VAL B 1 262 ? 4.652 25.984 12.344 1 98.31 262 VAL B O 1
ATOM 4449 N N . ASP B 1 263 ? 3.029 27.172 13.375 1 97 263 ASP B N 1
ATOM 4450 C CA . ASP B 1 263 ? 3.98 28.031 14.086 1 97 263 ASP B CA 1
ATOM 4451 C C . ASP B 1 263 ? 4.898 27.203 14.977 1 97 263 ASP B C 1
ATOM 4453 O O . ASP B 1 263 ? 6.109 27.438 15.023 1 97 263 ASP B O 1
ATOM 4457 N N . GLN B 1 264 ? 4.328 26.312 15.672 1 96.38 264 GLN B N 1
ATOM 4458 C CA . GLN B 1 264 ? 5.09 25.469 16.578 1 96.38 264 GLN B CA 1
ATOM 4459 C C . GLN B 1 264 ? 6.18 24.703 15.828 1 96.38 264 GLN B C 1
ATOM 4461 O O . GLN B 1 264 ? 7.324 24.656 16.281 1 96.38 264 GLN B O 1
ATOM 4466 N N . GLU B 1 265 ? 5.848 24.094 14.734 1 97.5 265 GLU B N 1
ATOM 4467 C CA . GLU B 1 265 ? 6.812 23.297 13.977 1 97.5 265 GLU B CA 1
ATOM 4468 C C . GLU B 1 265 ? 7.895 24.172 13.367 1 97.5 265 GLU B C 1
ATOM 4470 O O . GLU B 1 265 ? 9.07 23.812 13.375 1 97.5 265 GLU B O 1
ATOM 4475 N N . GLU B 1 266 ? 7.492 25.359 12.805 1 97.12 266 GLU B N 1
ATOM 4476 C CA . GLU B 1 266 ? 8.469 26.281 12.227 1 97.12 266 GLU B CA 1
ATOM 4477 C C . GLU B 1 266 ? 9.43 26.797 13.297 1 97.12 266 GLU B C 1
ATOM 4479 O O . GLU B 1 266 ? 10.633 26.891 13.055 1 97.12 266 GLU B O 1
ATOM 4484 N N . HIS B 1 267 ? 8.922 27.078 14.43 1 96.12 267 HIS B N 1
ATOM 4485 C CA . HIS B 1 267 ? 9.758 27.594 15.508 1 96.12 267 HIS B CA 1
ATOM 4486 C C . HIS B 1 267 ? 10.68 26.5 16.047 1 96.12 267 HIS B C 1
ATOM 4488 O O . HIS B 1 267 ? 11.828 26.781 16.406 1 96.12 267 HIS B O 1
ATOM 4494 N N . ALA B 1 268 ? 10.203 25.297 16.156 1 96.25 268 ALA B N 1
ATOM 4495 C CA . ALA B 1 268 ? 10.992 24.203 16.703 1 96.25 268 ALA B CA 1
ATOM 4496 C C . ALA B 1 268 ? 12.273 23.984 15.898 1 96.25 268 ALA B C 1
ATOM 4498 O O . ALA B 1 268 ? 13.359 23.875 16.469 1 96.25 268 ALA B O 1
ATOM 4499 N N . VAL B 1 269 ? 12.18 23.953 14.625 1 96.31 269 VAL B N 1
ATOM 4500 C CA . VAL B 1 269 ? 13.344 23.672 13.797 1 96.31 269 VAL B CA 1
ATOM 4501 C C . VAL B 1 269 ? 14.305 24.859 13.852 1 96.31 269 VAL B C 1
ATOM 4503 O O . VAL B 1 269 ? 15.523 24.688 13.891 1 96.31 269 VAL B O 1
ATOM 4506 N N . ALA B 1 270 ? 13.734 26.109 13.836 1 95.69 270 ALA B N 1
ATOM 4507 C CA . ALA B 1 270 ? 14.562 27.297 13.961 1 95.69 270 ALA B CA 1
ATOM 4508 C C . ALA B 1 270 ? 15.312 27.312 15.289 1 95.69 270 ALA B C 1
ATOM 4510 O O . ALA B 1 270 ? 16.484 27.688 15.344 1 95.69 270 ALA B O 1
ATOM 4511 N N . GLU B 1 271 ? 14.641 26.953 16.312 1 95.56 271 GLU B N 1
ATOM 4512 C CA . GLU B 1 271 ? 15.242 26.922 17.641 1 95.56 271 GLU B CA 1
ATOM 4513 C C . GLU B 1 271 ? 16.359 25.891 17.719 1 95.56 271 GLU B C 1
ATOM 4515 O O . GLU B 1 271 ? 17.406 26.141 18.344 1 95.56 271 GLU B O 1
ATOM 4520 N N . ILE B 1 272 ? 16.172 24.719 17.172 1 95.5 272 ILE B N 1
ATOM 4521 C CA . ILE B 1 272 ? 17.188 23.672 17.156 1 95.5 272 ILE B CA 1
ATOM 4522 C C . ILE B 1 272 ? 18.453 24.188 16.5 1 95.5 272 ILE B C 1
ATOM 4524 O O . ILE B 1 272 ? 19.547 24.078 17.062 1 95.5 272 ILE B O 1
ATOM 4528 N N . VAL B 1 273 ? 18.328 24.812 15.344 1 95.12 273 VAL B N 1
ATOM 4529 C CA . VAL B 1 273 ? 19.469 25.328 14.602 1 95.12 273 VAL B CA 1
ATOM 4530 C C . VAL B 1 273 ? 20.109 26.484 15.367 1 95.12 273 VAL B C 1
ATOM 4532 O O . VAL B 1 273 ? 21.328 26.562 15.484 1 95.12 273 VAL B O 1
ATOM 4535 N N . GLY B 1 274 ? 19.25 27.375 15.891 1 94.31 274 GLY B N 1
ATOM 4536 C CA . GLY B 1 274 ? 19.734 28.5 16.672 1 94.31 274 GLY B CA 1
ATOM 4537 C C . GLY B 1 274 ? 20.578 28.062 17.859 1 94.31 274 GLY B C 1
ATOM 4538 O O . GLY B 1 274 ? 21.641 28.656 18.125 1 94.31 274 GLY B O 1
ATOM 4539 N N . ARG B 1 275 ? 20.188 27.078 18.562 1 93.38 275 ARG B N 1
ATOM 4540 C CA . ARG B 1 275 ? 20.906 26.578 19.719 1 93.38 275 ARG B CA 1
ATOM 4541 C C . ARG B 1 275 ? 22.25 25.984 19.328 1 93.38 275 ARG B C 1
ATOM 4543 O O . ARG B 1 275 ? 23.25 26.141 20.047 1 93.38 275 ARG B O 1
ATOM 4550 N N . LEU B 1 276 ? 22.281 25.266 18.25 1 91.69 276 LEU B N 1
ATOM 4551 C CA . LEU B 1 276 ? 23.516 24.672 17.766 1 91.69 276 LEU B CA 1
ATOM 4552 C C . LEU B 1 276 ? 24.516 25.75 17.359 1 91.69 276 LEU B C 1
ATOM 4554 O O . LEU B 1 276 ? 25.719 25.578 17.562 1 91.69 276 LEU B O 1
ATOM 4558 N N . ARG B 1 277 ? 24.047 26.766 16.797 1 92.12 277 ARG B N 1
ATOM 4559 C CA . ARG B 1 277 ? 24.938 27.844 16.344 1 92.12 277 ARG B CA 1
ATOM 4560 C C . ARG B 1 277 ? 25.453 28.656 17.531 1 92.12 277 ARG B C 1
ATOM 4562 O O . ARG B 1 277 ? 26.562 29.203 17.469 1 92.12 277 ARG B O 1
ATOM 4569 N N . GLU B 1 278 ? 24.688 28.75 18.516 1 88.69 278 GLU B N 1
ATOM 4570 C CA . GLU B 1 278 ? 25.125 29.453 19.703 1 88.69 278 GLU B CA 1
ATOM 4571 C C . GLU B 1 278 ? 26.094 28.609 20.516 1 88.69 278 GLU B C 1
ATOM 4573 O O . GLU B 1 278 ? 26.984 29.156 21.188 1 88.69 278 GLU B O 1
ATOM 4578 N N . ASN B 1 279 ? 25.859 27.219 20.578 1 79.75 279 ASN B N 1
ATOM 4579 C CA . ASN B 1 279 ? 26.719 26.312 21.328 1 79.75 279 ASN B CA 1
ATOM 4580 C C . ASN B 1 279 ? 27.219 25.172 20.453 1 79.75 279 ASN B C 1
ATOM 4582 O O . ASN B 1 279 ? 26.688 24.062 20.516 1 79.75 279 ASN B O 1
ATOM 4586 N N . PRO B 1 280 ? 28.141 25.328 19.594 1 63.56 280 PRO B N 1
ATOM 4587 C CA . PRO B 1 280 ? 28.562 24.297 18.641 1 63.56 280 PRO B CA 1
ATOM 4588 C C . PRO B 1 280 ? 29 23 19.312 1 63.56 280 PRO B C 1
ATOM 4590 O O . PRO B 1 280 ? 29.031 21.953 18.672 1 63.56 280 PRO B O 1
ATOM 4593 N N . PHE B 1 281 ? 29.453 23 20.531 1 59.56 281 PHE B N 1
ATOM 4594 C CA . PHE B 1 281 ? 29.969 21.797 21.188 1 59.56 281 PHE B CA 1
ATOM 4595 C C . PHE B 1 281 ? 28.859 21.062 21.938 1 59.56 281 PHE B C 1
ATOM 4597 O O . PHE B 1 281 ? 29.125 20.094 22.641 1 59.56 281 PHE B O 1
ATOM 4604 N N . SER B 1 282 ? 27.547 21.438 21.828 1 55.06 282 SER B N 1
ATOM 4605 C CA . SER B 1 282 ? 26.5 20.812 22.625 1 55.06 282 SER B CA 1
ATOM 4606 C C . SER B 1 282 ? 25.891 19.625 21.906 1 55.06 282 SER B C 1
ATOM 4608 O O . SER B 1 282 ? 25.469 19.734 20.75 1 55.06 282 SER B O 1
ATOM 4610 N N . GLU B 1 283 ? 26.219 18.438 22.219 1 53.69 283 GLU B N 1
ATOM 4611 C CA . GLU B 1 283 ? 25.797 17.156 21.641 1 53.69 283 GLU B CA 1
ATOM 4612 C C . GLU B 1 283 ? 24.281 17 21.688 1 53.69 283 GLU B C 1
ATOM 4614 O O . GLU B 1 283 ? 23.719 16.172 20.938 1 53.69 283 GLU B O 1
ATOM 4619 N N . ASN B 1 284 ? 23.516 17.625 22.75 1 54.69 284 ASN B N 1
ATOM 4620 C CA . ASN B 1 284 ? 22.125 17.281 22.984 1 54.69 284 ASN B CA 1
ATOM 4621 C C . ASN B 1 284 ? 21.188 18.438 22.609 1 54.69 284 ASN B C 1
ATOM 4623 O O . ASN B 1 284 ? 20.547 19.031 23.469 1 54.69 284 ASN B O 1
ATOM 4627 N N . ALA B 1 285 ? 21.219 19.078 21.5 1 48.84 285 ALA B N 1
ATOM 4628 C CA . ALA B 1 285 ? 20.453 20.25 21.078 1 48.84 285 ALA B CA 1
ATOM 4629 C C . ALA B 1 285 ? 18.969 19.922 21 1 48.84 285 ALA B C 1
ATOM 4631 O O . ALA B 1 285 ? 18.125 20.844 20.984 1 48.84 285 ALA B O 1
ATOM 4632 N N . ILE B 1 286 ? 18.562 18.594 21 1 54.41 286 ILE B N 1
ATOM 4633 C CA . ILE B 1 286 ? 17.156 18.203 20.844 1 54.41 286 ILE B CA 1
ATOM 4634 C C . ILE B 1 286 ? 16.5 18.125 22.234 1 54.41 286 ILE B C 1
ATOM 4636 O O . ILE B 1 286 ? 15.297 18.328 22.359 1 54.41 286 ILE B O 1
ATOM 4640 N N . ASP B 1 287 ? 17.188 17.719 23.375 1 51.59 287 ASP B N 1
ATOM 4641 C CA . ASP B 1 287 ? 16.656 17.375 24.688 1 51.59 287 ASP B CA 1
ATOM 4642 C C . ASP B 1 287 ? 15.938 18.562 25.328 1 51.59 287 ASP B C 1
ATOM 4644 O O . ASP B 1 287 ? 15.039 18.375 26.156 1 51.59 287 ASP B O 1
ATOM 4648 N N . GLY B 1 288 ? 16.062 19.703 24.781 1 44.03 288 GLY B N 1
ATOM 4649 C CA . GLY B 1 288 ? 15.531 20.906 25.422 1 44.03 288 GLY B CA 1
ATOM 4650 C C . GLY B 1 288 ? 14.391 21.531 24.625 1 44.03 288 GLY B C 1
ATOM 4651 O O . GLY B 1 288 ? 13.891 22.594 25 1 44.03 288 GLY B O 1
ATOM 4652 N N . ILE B 1 289 ? 14.219 21 23.578 1 46 289 ILE B N 1
ATOM 4653 C CA . ILE B 1 289 ? 13.109 21.609 22.859 1 46 289 ILE B CA 1
ATOM 4654 C C . ILE B 1 289 ? 11.781 21.188 23.5 1 46 289 ILE B C 1
ATOM 4656 O O . ILE B 1 289 ? 11.516 20 23.656 1 46 289 ILE B O 1
ATOM 4660 N N . GLY B 1 290 ? 11.344 21.859 24.578 1 40.41 290 GLY B N 1
ATOM 4661 C CA . GLY B 1 290 ? 10.125 21.797 25.375 1 40.41 290 GLY B CA 1
ATOM 4662 C C . GLY B 1 290 ? 8.938 21.266 24.609 1 40.41 290 GLY B C 1
ATOM 4663 O O . GLY B 1 290 ? 7.973 21.984 24.359 1 40.41 290 GLY B O 1
ATOM 4664 N N . LEU B 1 291 ? 9.281 20.359 23.797 1 42.09 291 LEU B N 1
ATOM 4665 C CA . LEU B 1 291 ? 8 19.812 23.375 1 42.09 291 LEU B CA 1
ATOM 4666 C C . LEU B 1 291 ? 7.25 19.203 24.547 1 42.09 291 LEU B C 1
ATOM 4668 O O . LEU B 1 291 ? 7.812 18.391 25.297 1 42.09 291 LEU B O 1
ATOM 4672 N N . GLU B 1 292 ? 6.391 19.844 25.297 1 35.56 292 GLU B N 1
ATOM 4673 C CA . GLU B 1 292 ? 5.672 19.656 26.562 1 35.56 292 GLU B CA 1
ATOM 4674 C C . GLU B 1 292 ? 5.328 18.188 26.781 1 35.56 292 GLU B C 1
ATOM 4676 O O . GLU B 1 292 ? 5.102 17.766 27.922 1 35.56 292 GLU B O 1
ATOM 4681 N N . ASP B 1 293 ? 4.828 17.469 25.875 1 36.19 293 ASP B N 1
ATOM 4682 C CA . ASP B 1 293 ? 3.961 16.406 26.391 1 36.19 293 ASP B CA 1
ATOM 4683 C C . ASP B 1 293 ? 4.762 15.156 26.734 1 36.19 293 ASP B C 1
ATOM 4685 O O . ASP B 1 293 ? 4.191 14.094 26.984 1 36.19 293 ASP B O 1
ATOM 4689 N N . GLY B 1 294 ? 6.051 14.914 26.25 1 33.41 294 GLY B N 1
ATOM 4690 C CA . GLY B 1 294 ? 6.305 13.492 26.438 1 33.41 294 GLY B CA 1
ATOM 4691 C C . GLY B 1 294 ? 6.77 13.148 27.828 1 33.41 294 GLY B C 1
ATOM 4692 O O . GLY B 1 294 ? 7.297 14 28.547 1 33.41 294 GLY B O 1
ATOM 4693 N N . PRO B 1 295 ? 6.254 12.031 28.562 1 28.08 295 PRO B N 1
ATOM 4694 C CA . PRO B 1 295 ? 6.664 11.594 29.891 1 28.08 295 PRO B CA 1
ATOM 4695 C C . PRO B 1 295 ? 8.18 11.445 30.031 1 28.08 295 PRO B C 1
ATOM 4697 O O . PRO B 1 295 ? 8.875 11.25 29.031 1 28.08 295 PRO B O 1
ATOM 4700 N N . ALA B 1 296 ? 8.734 11.805 31.266 1 28.03 296 ALA B N 1
ATOM 4701 C CA . ALA B 1 296 ? 10.094 11.648 31.766 1 28.03 296 ALA B CA 1
ATOM 4702 C C . ALA B 1 296 ? 10.562 10.203 31.641 1 28.03 296 ALA B C 1
ATOM 4704 O O . ALA B 1 296 ? 9.859 9.273 32.031 1 28.03 296 ALA B O 1
ATOM 4705 N N . ARG B 1 297 ? 11.5 9.859 30.906 1 29.88 297 ARG B N 1
ATOM 4706 C CA . ARG B 1 297 ? 12.25 8.609 31.016 1 29.88 297 ARG B CA 1
ATOM 4707 C C . ARG B 1 297 ? 12.758 8.383 32.438 1 29.88 297 ARG B C 1
ATOM 4709 O O . ARG B 1 297 ? 13.617 9.133 32.906 1 29.88 297 ARG B O 1
ATOM 4716 N N . GLY B 1 298 ? 11.992 7.973 33.469 1 22.39 298 GLY B N 1
ATOM 4717 C CA . GLY B 1 298 ? 12.602 7.492 34.688 1 22.39 298 GLY B CA 1
ATOM 4718 C C . GLY B 1 298 ? 13.68 6.453 34.469 1 22.39 298 GLY B C 1
ATOM 4719 O O . GLY B 1 298 ? 13.445 5.441 33.812 1 22.39 298 GLY B O 1
ATOM 4720 N N . ARG B 1 299 ? 14.914 6.793 34.406 1 24 299 ARG B N 1
ATOM 4721 C CA . ARG B 1 299 ? 16.094 5.93 34.531 1 24 299 ARG B CA 1
ATOM 4722 C C . ARG B 1 299 ? 16.016 5.078 35.812 1 24 299 ARG B C 1
ATOM 4724 O O . ARG B 1 299 ? 16.188 5.59 36.906 1 24 299 ARG B O 1
ATOM 4731 N N . SER B 1 300 ? 15.016 4.266 35.969 1 19.7 300 SER B N 1
ATOM 4732 C CA . SER B 1 300 ? 15.383 3.326 37.031 1 19.7 300 SER B CA 1
ATOM 4733 C C . SER B 1 300 ? 16.703 2.627 36.688 1 19.7 300 SER B C 1
ATOM 4735 O O . SER B 1 300 ? 16.859 2.062 35.625 1 19.7 300 SER B O 1
ATOM 4737 N N . LEU B 1 301 ? 17.797 3.043 37.312 1 19.86 301 LEU B N 1
ATOM 4738 C CA . LEU B 1 301 ? 18.828 2.119 37.781 1 19.86 301 LEU B CA 1
ATOM 4739 C C . LEU B 1 301 ? 18.219 0.97 38.594 1 19.86 301 LEU B C 1
ATOM 4741 O O . LEU B 1 301 ? 17.25 1.164 39.312 1 19.86 301 LEU B O 1
#

Radius of gyration: 27.29 Å; Cα contacts (8 Å, |Δi|>4): 830; chains: 2; bounding box: 60×79×68 Å

Secondary structure (DSSP, 8-state):
---HHHHHHHHTHHHHHHHHHHSHHHHHHHHHHHHHHHHHHTTPSP-HHHHHHHHHHHHHHHHHHHHHHHHHTT----HHHHHHHHHTS---SSS-HHHHHHHHHHHHHHHHHHHHHHTTPPP-HHHHHHHHHHH-TTS-GGGTT-BPPTT-----TT--PPPPPGGGHHHHHHHHHHHHHH--S-HHHHHHHHHHHHHHH--BSS-HHHHHHHHHHHHHHHTTPPP--PPP-TT-HHHHHHHHHHTT---HHHHHHHHHHHHHHHHHHHHHHHHHHH-TT-S-SSTTS--TT--------/---HHHHHHHHTHHHHHHHHHHSHHHHHHHHHHHHHHHHHHTTPSP-HHHHHHHHHHHHHHHHHHHHHHHHHTT----HHHHHHHHHT------S-HHHHHHHHHHHHHHHHHHHHHHTTPPP-HHHHHHHHHHH-TTS-GGGTT-BPPTT-----TT--PPPPPGGGHHHHHHHHHHHHHH--S-HHHHHHHHHHHHHHH--BSS-HHHHHHHHHHHHHHHTTPPP--PPP-TT-HHHHHHHHHHTT---HHHHHHHHHHHHHHHHHHHHHHHHHHH-TT-S-SSTTS--TTS-------

Nearest PDB structures (foldseek):
  6i7i-assembly1_A-2  TM=8.884E-01  e=4.896E-12  Homo sapiens
  7b80-assembly1_A  TM=8.454E-01  e=4.052E-12  Homo sapiens
  6zmd-assembly1_B  TM=8.771E-01  e=2.225E-11  Homo sapiens
  6i7h-assembly1_A-2  TM=8.530E-01  e=7.495E-12  Homo sapiens
  6i7k-assembly1_A  TM=8.094E-01  e=3.050E-12  Homo sapiens